Protein AF-A0A817M598-F1 (afdb_monomer)

pLDDT: mean 76.03, std 16.3, range [20.64, 96.5]

Nearest PDB structures (foldseek):
  8fmv-assembly1_C  TM=2.449E-01  e=3.918E+00  Bacillus subtilis subsp. subtilis str. 168

Solvent-accessible surface area (backbone atoms only — not comparable to full-atom values): 42216 Å² total; per-residue (Å²): 139,84,90,80,91,77,93,74,85,82,72,90,75,88,68,96,77,85,76,85,82,81,88,80,90,85,90,83,92,68,70,62,65,64,56,53,40,55,45,51,51,47,41,39,39,48,44,82,56,90,60,66,45,80,70,22,48,50,39,55,51,39,79,71,92,68,78,93,47,37,73,57,53,46,51,30,60,77,71,64,42,59,48,42,34,61,53,53,50,32,54,54,63,70,78,35,62,59,52,54,66,60,34,55,61,52,24,47,55,56,52,38,67,68,41,66,82,77,52,68,70,65,47,56,56,51,54,52,44,56,75,68,62,40,75,64,54,53,51,51,48,51,49,64,40,33,31,72,69,56,30,26,44,49,32,50,51,40,51,76,66,56,31,60,42,75,34,28,44,67,41,76,34,87,83,78,81,40,80,41,79,47,76,45,66,53,50,41,42,68,77,27,50,79,32,79,37,37,28,33,37,36,42,41,40,75,80,36,56,81,33,32,72,64,72,47,47,59,43,63,26,80,75,63,56,82,84,38,46,77,78,65,80,88,47,55,79,77,34,48,48,18,32,32,38,36,75,47,38,32,78,46,78,80,55,82,84,45,93,75,53,61,68,48,45,33,40,34,41,41,43,32,51,48,83,80,48,70,70,49,48,46,47,49,53,29,43,53,62,51,25,54,33,35,39,40,33,36,35,74,86,69,56,81,67,95,82,64,61,84,80,55,66,61,72,41,67,65,48,48,62,48,51,61,46,67,30,29,88,49,89,40,35,33,37,40,34,33,45,32,92,55,56,91,39,62,70,61,44,52,52,54,52,49,54,54,51,62,69,54,51,84,71,64,71,70,60,68,43,82,51,72,40,58,52,59,24,82,71,69,54,61,91,61,51,71,67,58,52,53,50,52,51,51,51,46,33,53,52,41,48,55,50,49,47,53,50,52,54,50,41,60,78,66,65,61,80,64,37,42,42,51,65,53,34,49,67,50,29,58,60,57,77,73,50,96,76,79,64,68,71,71,47,65,73,72,84,81,74,54,67,63,58,54,52,48,43,69,68,52,62,81,62,48,54,84,43,68,37,45,59,71,66,25,37,60,32,42,43,54,20,53,50,50,53,50,51,53,54,66,69,38,91,85,61,51,72,68,59,45,53,53,50,51,53,53,47,54,54,48,52,54,54,44,61,73,57,69,61,88,48,74,55,53,53,50,50,53,42,47,62,68,72,48,53,73,67,49,51,52,50,50,53,50,48,38,49,55,58,30,60,77,49,52,60,62,49,48,54,52,45,53,50,49,49,51,53,43,52,52,50,50,52,51,45,52,56,50,52,53,47,42,72,72,73,43,92,47,74,64,61,56,50,53,52,50,53,48,50,54,50,47,53,51,44,51,52,50,48,54,51,43,52,50,28,54,56,28,45,60,63,46,72,37,57,53,48,51,25,53,37,43,46,50,51,46,58,73,75,73,52,80,96,48,86,62,57,64,60,48,51,58,53,48,55,52,40,18,46,39,51,23,53,39,44,74,60,34,43,48,36,69,59,30,40,92,53,56,77,57,83,80,36,69,54,54,53,47,16,54,50,38,43,45,70,76,73,53,98,66,86,90,83,85,87,83,91,82,76,65,83,63,67,49,60,40,52,47,44,25,43,52,45,48,34,62,49,66,71,58,93,49,86,53,78,71,65,43,68,86

Radius of gyration: 31.26 Å; Cα contacts (8 Å, |Δi|>4): 872; chains: 1; bounding box: 75×70×104 Å

Sequence (740 aa):
LHETSGCLNITRCISPENSVILYPTYHITWNNNELELIWSWFHLLQGYCQQPSERSDFSFNTLVEEPLSATKLITMVNNREQLTPYVIDSLKRYNSINDIHEILPQCTYEMTKSIMKNNSELCDSFMNMIEYITTRVLLVTTIESMSYDSQRHLSNFIKRNDLSIPFSYYVPDNITNKVVYKINFNCIYEPLCLTTNHLYIQMGSDSTLMMGKTSLLPYIFTDKRKQSLSTNVSDVIYRNSCIDVLFSKVRSASLKQQTPAPTVSYAIFDVHGQVTKETNLLLIISTQLYASVQLLYITQDDFPASSSNENNDKDDFLSRTMNYSSASSSIISTVVVIFDKNYDNEMKTEQLINLFKEHYAKYKWPNIYWTTAPPLNSGSLQGVSEFKRKCRARRLLQQFSNIFDAIHSKAQEQQQIPFRSCFSIQLMFFPLTGDQHIDYQRLKKNHIKFETENQLHELFGKLSDHTDNLKIVTPISYYQSELNHIKKKLNDMSTTSEVRDQLTKSLLKLRDEKRKNSELNVYHQFMISLINNCTYMDLLITEVYLEIWRTKYVPNLKDERERAKEEKNEHLKMLHKQQDLVLHNGNNHEDVNELKLLNEKIDKIKKQLIEIDNKLANVDLTIGLMCDELFALYEYYSSDAPPSSKILDFRLVFDTLAKNIANLVYKGFAIHVLRHRPLIFHSCLMELTIKQLHKAHSDGPLVVLTVVGEQSSAKSSLLNATFGSNFRVSSGRCTIGIYL

Structure (mmCIF, N/CA/C/O backbone):
data_AF-A0A817M598-F1
#
_entry.id   AF-A0A817M598-F1
#
loop_
_atom_site.group_PDB
_atom_site.id
_atom_site.type_symbol
_atom_site.label_atom_id
_atom_site.label_alt_id
_atom_site.label_comp_id
_atom_site.label_asym_id
_atom_site.label_entity_id
_atom_site.label_seq_id
_atom_site.pdbx_PDB_ins_code
_atom_site.Cartn_x
_atom_site.Cartn_y
_atom_site.Cartn_z
_atom_site.occupancy
_atom_site.B_iso_or_equiv
_atom_site.auth_seq_id
_atom_site.auth_comp_id
_atom_site.auth_asym_id
_atom_site.auth_atom_id
_atom_site.pdbx_PDB_model_num
ATOM 1 N N . LEU A 1 1 ? -5.498 27.847 -49.148 1.00 30.59 1 LEU A N 1
ATOM 2 C CA . LEU A 1 1 ? -5.386 29.267 -49.547 1.00 30.59 1 LEU A CA 1
ATOM 3 C C . LEU A 1 1 ? -6.409 30.052 -48.742 1.00 30.59 1 LEU A C 1
ATOM 5 O O . LEU A 1 1 ? -7.575 29.687 -48.780 1.00 30.59 1 LEU A O 1
ATOM 9 N N . HIS A 1 2 ? -5.913 31.063 -48.029 1.00 23.39 2 HIS A N 1
ATOM 10 C CA . HIS A 1 2 ? -6.564 31.982 -47.084 1.00 23.39 2 HIS A CA 1
ATOM 11 C C . HIS A 1 2 ? -6.784 31.532 -45.631 1.00 23.39 2 HIS A C 1
ATOM 13 O O . HIS A 1 2 ? -7.770 30.900 -45.268 1.00 23.39 2 HIS A O 1
ATOM 19 N N . GLU A 1 3 ? -5.815 31.959 -44.814 1.00 25.50 3 GLU A N 1
ATOM 20 C CA . GLU A 1 3 ? -5.947 32.361 -43.416 1.00 25.50 3 GLU A CA 1
ATOM 21 C C . GLU A 1 3 ? -7.003 33.465 -43.248 1.00 25.50 3 GLU A C 1
ATOM 23 O O . GLU A 1 3 ? -7.029 34.402 -44.044 1.00 25.50 3 GLU A O 1
ATOM 28 N N . THR A 1 4 ? -7.752 33.419 -42.143 1.00 27.62 4 THR A N 1
ATOM 29 C CA . THR A 1 4 ? -7.981 34.599 -41.294 1.00 27.62 4 THR A CA 1
ATOM 30 C C . THR A 1 4 ? -8.185 34.169 -39.843 1.00 27.62 4 THR A C 1
ATOM 32 O O . THR A 1 4 ? -9.028 33.337 -39.520 1.00 27.62 4 THR A O 1
ATOM 35 N N . SER A 1 5 ? -7.373 34.791 -38.999 1.00 27.08 5 SER A N 1
ATOM 36 C CA . SER A 1 5 ? -7.355 34.861 -37.542 1.00 27.08 5 SER A CA 1
ATOM 37 C C . SER A 1 5 ? -8.700 35.172 -36.872 1.00 27.08 5 SER A C 1
ATOM 39 O O . SER A 1 5 ? -9.399 36.096 -37.283 1.00 27.08 5 SER A O 1
ATOM 41 N N . GLY A 1 6 ? -8.965 34.511 -35.742 1.00 22.77 6 GLY A N 1
ATOM 42 C CA . GLY A 1 6 ? -9.978 34.910 -34.765 1.00 22.77 6 GLY A CA 1
ATOM 43 C C . GLY A 1 6 ? -9.672 34.314 -33.392 1.00 22.77 6 GLY A C 1
ATOM 44 O O . GLY A 1 6 ? -9.774 33.106 -33.205 1.00 22.77 6 GLY A O 1
ATOM 45 N N . CYS A 1 7 ? -9.258 35.162 -32.447 1.00 25.22 7 CYS A N 1
ATOM 46 C CA . CYS A 1 7 ? -9.038 34.820 -31.043 1.00 25.22 7 CYS A CA 1
ATOM 47 C C . CYS A 1 7 ? -10.262 34.131 -30.424 1.00 25.22 7 CYS A C 1
ATOM 49 O O . CYS A 1 7 ? -11.360 34.687 -30.446 1.00 25.22 7 CYS A O 1
ATOM 51 N N . LEU A 1 8 ? -10.044 32.995 -29.761 1.00 20.91 8 LEU A N 1
ATOM 52 C CA . LEU A 1 8 ? -10.982 32.432 -28.795 1.00 20.91 8 LEU A CA 1
ATOM 53 C C . LEU A 1 8 ? -10.234 32.188 -27.484 1.00 20.91 8 LEU A C 1
ATOM 55 O O . LEU A 1 8 ? -9.358 31.333 -27.384 1.00 20.91 8 LEU A O 1
ATOM 59 N N . ASN A 1 9 ? -10.568 33.026 -26.501 1.00 23.39 9 ASN A N 1
ATOM 60 C CA . ASN A 1 9 ? -10.153 32.922 -25.109 1.00 23.39 9 ASN A CA 1
ATOM 61 C C . ASN A 1 9 ? -10.446 31.514 -24.578 1.00 23.39 9 ASN A C 1
ATOM 63 O O . ASN A 1 9 ? -11.612 31.146 -24.437 1.00 23.39 9 ASN A O 1
ATOM 67 N N . ILE A 1 10 ? -9.406 30.761 -24.217 1.00 20.91 10 ILE A N 1
ATOM 68 C CA . ILE A 1 10 ? -9.580 29.550 -23.415 1.00 20.91 10 ILE A CA 1
ATOM 69 C C . ILE A 1 10 ? -9.786 29.997 -21.972 1.00 20.91 10 ILE A C 1
ATOM 71 O O . ILE A 1 10 ? -8.874 30.433 -21.269 1.00 20.91 10 ILE A O 1
ATOM 75 N N . THR A 1 11 ? -11.043 29.925 -21.558 1.00 20.88 11 THR A N 1
ATOM 76 C CA . THR A 1 11 ? -11.481 30.043 -20.178 1.00 20.88 11 THR A CA 1
ATOM 77 C C . THR A 1 11 ? -10.828 28.922 -19.370 1.00 20.88 11 THR A C 1
ATOM 79 O O . THR A 1 11 ? -10.889 27.753 -19.744 1.00 20.88 11 THR A O 1
ATOM 82 N N . ARG A 1 12 ? -10.194 29.281 -18.248 1.00 26.17 12 ARG A N 1
ATOM 83 C CA . ARG A 1 12 ? -9.816 28.344 -17.184 1.00 26.17 12 ARG A CA 1
ATOM 84 C C . ARG A 1 12 ? -11.070 27.581 -16.742 1.00 26.17 12 ARG A C 1
ATOM 86 O O . ARG A 1 12 ? -11.883 28.126 -16.003 1.00 26.17 12 ARG A O 1
ATOM 93 N N . CYS A 1 13 ? -11.189 26.324 -17.146 1.00 20.64 13 CYS A N 1
ATOM 94 C CA . CYS A 1 13 ? -12.026 25.344 -16.467 1.00 20.64 13 CYS A CA 1
ATOM 95 C C . CYS A 1 13 ? -11.094 24.413 -15.697 1.00 20.64 13 CYS A C 1
ATOM 97 O O . CYS A 1 13 ? -10.474 23.517 -16.258 1.00 20.64 13 CYS A O 1
ATOM 99 N N . ILE A 1 14 ? -10.960 24.686 -14.401 1.00 26.30 14 ILE A N 1
ATOM 100 C CA . ILE A 1 14 ? -10.398 23.748 -13.434 1.00 26.30 14 ILE A CA 1
ATOM 101 C C . ILE A 1 14 ? -11.498 22.708 -13.192 1.00 26.30 14 ILE A C 1
ATOM 103 O O . ILE A 1 14 ? -12.492 23.020 -12.538 1.00 26.30 14 ILE A O 1
ATOM 107 N N . SER A 1 15 ? -11.352 21.510 -13.760 1.00 24.25 15 SER A N 1
ATOM 108 C CA . SER A 1 15 ? -12.073 20.312 -13.313 1.00 24.25 15 SER A CA 1
ATOM 109 C C . SER A 1 15 ? -11.134 19.448 -12.448 1.00 24.25 15 SER A C 1
ATOM 111 O O . SER A 1 15 ? -9.913 19.603 -12.541 1.00 24.25 15 SER A O 1
ATOM 113 N N . PRO A 1 16 ? -11.648 18.546 -11.591 1.00 26.33 16 PRO A N 1
ATOM 114 C CA . PRO A 1 16 ? -10.826 17.743 -10.678 1.00 26.33 16 PRO A CA 1
ATOM 115 C C . PRO A 1 16 ? -10.127 16.532 -11.330 1.00 26.33 16 PRO A C 1
ATOM 117 O O . PRO A 1 16 ? -9.587 15.688 -10.620 1.00 26.33 16 PRO A O 1
ATOM 120 N N . GLU A 1 17 ? -10.119 16.418 -12.658 1.00 27.52 17 GLU A N 1
ATOM 121 C CA . GLU A 1 17 ? -9.638 15.237 -13.386 1.00 27.52 17 GLU A CA 1
ATOM 122 C C . GLU A 1 17 ? -8.308 15.523 -14.098 1.00 27.52 17 GLU A C 1
ATOM 124 O O . GLU A 1 17 ? -8.254 15.739 -15.304 1.00 27.52 17 GLU A O 1
ATOM 129 N N . ASN A 1 18 ? -7.196 15.529 -13.357 1.00 29.62 18 ASN A N 1
ATOM 130 C CA . ASN A 1 18 ? -5.862 15.655 -13.954 1.00 29.62 18 ASN A CA 1
ATOM 131 C C . ASN A 1 18 ? -5.208 14.282 -14.173 1.00 29.62 18 ASN A C 1
ATOM 133 O O . ASN A 1 18 ? -4.293 13.886 -13.452 1.00 29.62 18 ASN A O 1
ATOM 137 N N . SER A 1 19 ? -5.628 13.590 -15.233 1.00 30.41 19 SER A N 1
ATOM 138 C CA . SER A 1 19 ? -4.746 12.714 -16.013 1.00 30.41 19 SER A CA 1
ATOM 139 C C . SER A 1 19 ? -4.311 13.481 -17.261 1.00 30.41 19 SER A C 1
ATOM 141 O O . SER A 1 19 ? -4.984 13.456 -18.290 1.00 30.41 19 SER A O 1
ATOM 143 N N . VAL A 1 20 ? -3.204 14.216 -17.166 1.00 25.86 20 VAL A N 1
ATOM 144 C CA . VAL A 1 20 ? -2.635 14.917 -18.323 1.00 25.86 20 VAL A CA 1
ATOM 145 C C . VAL A 1 20 ? -2.036 13.867 -19.266 1.00 25.86 20 VAL A C 1
ATOM 147 O O . VAL A 1 20 ? -0.982 13.298 -18.985 1.00 25.86 20 VAL A O 1
ATOM 150 N N . ILE A 1 21 ? -2.729 13.582 -20.371 1.00 30.03 21 ILE A N 1
ATOM 151 C CA . ILE A 1 21 ? -2.210 12.786 -21.490 1.00 30.03 21 ILE A CA 1
ATOM 152 C C . ILE A 1 21 ? -1.439 13.747 -22.400 1.00 30.03 21 ILE A C 1
ATOM 154 O O . ILE A 1 21 ? -2.040 14.589 -23.063 1.00 30.03 21 ILE A O 1
ATOM 158 N N . LEU A 1 22 ? -0.110 13.639 -22.423 1.00 25.09 22 LEU A N 1
ATOM 159 C CA . LEU A 1 22 ? 0.735 14.357 -23.380 1.00 25.09 22 LEU A CA 1
ATOM 160 C C . LEU A 1 22 ? 1.091 13.424 -24.538 1.00 25.09 22 LEU A C 1
ATOM 162 O O . LEU A 1 22 ? 1.672 12.360 -24.329 1.00 25.09 22 LEU A O 1
ATOM 166 N N . TYR A 1 23 ? 0.746 13.834 -25.758 1.00 25.28 23 TYR A N 1
ATOM 167 C CA . TYR A 1 23 ? 1.122 13.146 -26.991 1.00 25.28 23 TYR A CA 1
ATOM 168 C C . TYR A 1 23 ? 2.423 13.721 -27.559 1.00 25.28 23 TYR A C 1
ATOM 170 O O . TYR A 1 23 ? 2.492 14.921 -27.826 1.00 25.28 23 TYR A O 1
ATOM 178 N N . PRO A 1 24 ? 3.391 12.853 -27.887 1.00 24.34 24 PRO A N 1
ATOM 179 C CA . PRO A 1 24 ? 4.227 13.053 -29.062 1.00 24.34 24 PRO A CA 1
ATOM 180 C C . PRO A 1 24 ? 4.059 11.895 -30.067 1.00 24.34 24 PRO A C 1
ATOM 182 O O . PRO A 1 24 ? 4.210 10.718 -29.736 1.00 24.34 24 PRO A O 1
ATOM 185 N N . THR A 1 25 ? 3.759 12.243 -31.320 1.00 28.05 25 THR A N 1
ATOM 186 C CA . THR A 1 25 ? 3.874 11.405 -32.537 1.00 28.05 25 THR A CA 1
ATOM 187 C C . THR A 1 25 ? 5.361 11.185 -32.881 1.00 28.05 25 THR A C 1
ATOM 189 O O . THR A 1 25 ? 6.144 12.106 -32.693 1.00 28.05 25 THR A O 1
ATOM 192 N N . TYR A 1 26 ? 5.854 10.008 -33.304 1.00 24.17 26 TYR A N 1
ATOM 193 C CA . TYR A 1 26 ? 5.758 9.449 -34.667 1.00 24.17 26 TYR A CA 1
ATOM 194 C C . TYR A 1 26 ? 6.207 7.965 -34.785 1.00 24.17 26 TYR A C 1
ATOM 196 O O . TYR A 1 26 ? 6.961 7.451 -33.966 1.00 24.17 26 TYR A O 1
ATOM 204 N N . HIS A 1 27 ? 5.708 7.352 -35.870 1.00 28.30 27 HIS A N 1
ATOM 205 C CA . HIS A 1 27 ? 6.012 6.117 -36.623 1.00 28.30 27 HIS A CA 1
ATOM 206 C C . HIS A 1 27 ? 6.810 4.950 -36.021 1.00 28.30 27 HIS A C 1
ATOM 208 O O . HIS A 1 27 ? 8.035 4.943 -35.978 1.00 28.30 27 HIS A O 1
ATOM 214 N N . ILE A 1 28 ? 6.072 3.863 -35.788 1.00 29.03 28 ILE A N 1
ATOM 215 C CA . ILE A 1 28 ? 6.545 2.488 -35.621 1.00 29.03 28 ILE A CA 1
ATOM 216 C C . ILE A 1 28 ? 5.588 1.645 -36.488 1.00 29.03 28 ILE A C 1
ATOM 218 O O . ILE A 1 28 ? 4.453 1.393 -36.102 1.00 29.03 28 ILE A O 1
ATOM 222 N N . THR A 1 29 ? 5.999 1.298 -37.714 1.00 28.84 29 THR A N 1
ATOM 223 C CA . THR A 1 29 ? 5.306 0.324 -38.584 1.00 28.84 29 THR A CA 1
ATOM 224 C C . THR A 1 29 ? 5.816 -1.072 -38.249 1.00 28.84 29 THR A C 1
ATOM 226 O O . THR A 1 29 ? 6.969 -1.369 -38.554 1.00 28.84 29 THR A O 1
ATOM 229 N N . TRP A 1 30 ? 5.003 -1.904 -37.595 1.00 43.47 30 TRP A N 1
ATOM 230 C CA . TRP A 1 30 ? 5.373 -3.273 -37.206 1.00 43.47 30 TRP A CA 1
ATOM 231 C C . TRP A 1 30 ? 4.192 -4.214 -37.413 1.00 43.47 30 TRP A C 1
ATOM 233 O O . TRP A 1 30 ? 3.053 -3.761 -37.343 1.00 43.47 30 TRP A O 1
ATOM 243 N N . ASN A 1 31 ? 4.503 -5.481 -37.725 1.00 42.81 31 ASN A N 1
ATOM 244 C CA . ASN A 1 31 ? 3.591 -6.535 -38.189 1.00 42.81 31 ASN A CA 1
ATOM 245 C C . ASN A 1 31 ? 2.165 -6.366 -37.654 1.00 42.81 31 ASN A C 1
ATOM 247 O O . ASN A 1 31 ? 1.907 -6.662 -36.488 1.00 42.81 31 ASN A O 1
ATOM 251 N N . ASN A 1 32 ? 1.255 -5.920 -38.528 1.00 52.53 32 ASN A N 1
ATOM 252 C CA . ASN A 1 32 ? -0.140 -5.634 -38.183 1.00 52.53 32 ASN A CA 1
ATOM 253 C C . ASN A 1 32 ? -0.782 -6.780 -37.381 1.00 52.53 32 ASN A C 1
ATOM 255 O O . ASN A 1 32 ? -1.519 -6.518 -36.441 1.00 52.53 32 ASN A O 1
ATOM 259 N N . ASN A 1 33 ? -0.404 -8.029 -37.665 1.00 56.09 33 ASN A N 1
ATOM 260 C CA . ASN A 1 33 ? -0.999 -9.216 -37.060 1.00 56.09 33 ASN A CA 1
ATOM 261 C C . ASN A 1 33 ? -0.799 -9.325 -35.532 1.00 56.09 33 ASN A C 1
ATOM 263 O O . ASN A 1 33 ? -1.754 -9.631 -34.835 1.00 56.09 33 ASN A O 1
ATOM 267 N N . GLU A 1 34 ? 0.392 -9.083 -34.965 1.00 57.72 34 GLU A N 1
ATOM 268 C CA . GLU A 1 34 ? 0.593 -9.240 -33.502 1.00 57.72 34 GLU A CA 1
ATOM 269 C C . GLU A 1 34 ? -0.136 -8.155 -32.702 1.00 57.72 34 GLU A C 1
ATOM 271 O O . GLU A 1 34 ? -0.746 -8.413 -31.662 1.00 57.72 34 GLU A O 1
ATOM 276 N N . LEU A 1 35 ? -0.086 -6.928 -33.217 1.00 59.69 35 LEU A N 1
ATOM 277 C CA . LEU A 1 35 ? -0.752 -5.783 -32.618 1.00 59.69 35 LEU A CA 1
ATOM 278 C C . LEU A 1 35 ? -2.265 -5.916 -32.696 1.00 59.69 35 LEU A C 1
ATOM 280 O O . LEU A 1 35 ? -2.926 -5.702 -31.686 1.00 59.69 35 LEU A O 1
ATOM 284 N N . GLU A 1 36 ? -2.806 -6.326 -33.843 1.00 61.81 36 GLU A N 1
ATOM 285 C CA . GLU A 1 36 ? -4.230 -6.631 -34.005 1.00 61.81 36 GLU A CA 1
ATOM 286 C C . GLU A 1 36 ? -4.700 -7.725 -33.038 1.00 61.81 36 GLU A C 1
ATOM 288 O O . GLU A 1 36 ? -5.819 -7.654 -32.526 1.00 61.81 36 GLU A O 1
ATOM 293 N N . LEU A 1 37 ? -3.851 -8.707 -32.724 1.00 61.84 37 LEU A N 1
ATOM 294 C CA . LEU A 1 37 ? -4.165 -9.762 -31.761 1.00 61.84 37 LEU A CA 1
ATOM 295 C C . LEU A 1 37 ? -4.215 -9.234 -30.317 1.00 61.84 37 LEU A C 1
ATOM 297 O O . LEU A 1 37 ? -5.217 -9.438 -29.632 1.00 61.84 37 LEU A O 1
ATOM 301 N N . ILE A 1 38 ? -3.204 -8.487 -29.854 1.00 62.91 38 ILE A N 1
ATOM 302 C CA . ILE A 1 38 ? -3.235 -7.841 -28.523 1.00 62.91 38 ILE A CA 1
ATOM 303 C C . ILE A 1 38 ? -4.420 -6.870 -28.424 1.00 62.91 38 ILE A C 1
ATOM 305 O O . ILE A 1 38 ? -5.105 -6.815 -27.403 1.00 62.91 38 ILE A O 1
ATOM 309 N N . TRP A 1 39 ? -4.703 -6.144 -29.504 1.00 68.44 39 TRP A N 1
ATOM 310 C CA . TRP A 1 39 ? -5.841 -5.239 -29.622 1.00 68.44 39 TRP A CA 1
ATOM 311 C C . TRP A 1 39 ? -7.177 -5.965 -29.475 1.00 68.44 39 TRP A C 1
ATOM 313 O O . TRP A 1 39 ? -8.061 -5.526 -28.738 1.00 68.44 39 TRP A O 1
ATOM 323 N N . SER A 1 40 ? -7.318 -7.106 -30.146 1.00 66.56 40 SER A N 1
ATOM 324 C CA . SER A 1 40 ? -8.513 -7.945 -30.072 1.00 66.56 40 SER A CA 1
ATOM 325 C C . SER A 1 40 ? -8.734 -8.464 -28.653 1.00 66.56 40 SER A C 1
ATOM 327 O O . SER A 1 40 ? -9.862 -8.440 -28.160 1.00 66.56 40 SER A O 1
ATOM 329 N N . TRP A 1 41 ? -7.661 -8.850 -27.954 1.00 69.75 41 TRP A N 1
ATOM 330 C CA . TRP A 1 41 ? -7.727 -9.232 -26.542 1.00 69.75 41 TRP A CA 1
ATOM 331 C C . TRP A 1 41 ? -8.140 -8.064 -25.642 1.00 69.75 41 TRP A C 1
ATOM 333 O O . TRP A 1 41 ? -8.995 -8.208 -24.768 1.00 69.75 41 TRP A O 1
ATOM 343 N N . PHE A 1 42 ? -7.558 -6.889 -25.878 1.00 69.75 42 PHE A N 1
ATOM 344 C CA . PHE A 1 42 ? -7.854 -5.673 -25.131 1.00 69.75 42 PHE A CA 1
ATOM 345 C C . PHE A 1 42 ? -9.330 -5.278 -25.263 1.00 69.75 42 PHE A C 1
ATOM 347 O O . PHE A 1 42 ? -9.998 -5.032 -24.258 1.00 69.75 42 PHE A O 1
ATOM 354 N N . HIS A 1 43 ? -9.880 -5.313 -26.480 1.00 69.25 43 HIS A N 1
ATOM 355 C CA . HIS A 1 43 ? -11.305 -5.082 -26.719 1.00 69.25 43 HIS A CA 1
ATOM 356 C C . HIS A 1 43 ? -12.206 -6.158 -26.118 1.00 69.25 43 HIS A C 1
ATOM 358 O O . HIS A 1 43 ? -13.289 -5.822 -25.639 1.00 69.25 43 HIS A O 1
ATOM 364 N N . LEU A 1 44 ? -11.781 -7.422 -26.112 1.00 67.38 44 LEU A N 1
ATOM 365 C CA . LEU A 1 44 ? -12.526 -8.514 -25.485 1.00 67.38 44 LEU A CA 1
ATOM 366 C C . LEU A 1 44 ? -12.618 -8.335 -23.961 1.00 67.38 44 LEU A C 1
ATOM 368 O O . LEU A 1 44 ? -13.672 -8.565 -23.368 1.00 67.38 44 LEU A O 1
ATOM 372 N N . LEU A 1 45 ? -11.540 -7.874 -23.321 1.00 68.31 45 LEU A N 1
ATOM 373 C CA . LEU A 1 45 ? -11.566 -7.536 -21.900 1.00 68.31 45 LEU A CA 1
ATOM 374 C C . LEU A 1 45 ? -12.420 -6.287 -21.647 1.00 68.31 45 LEU A C 1
ATOM 376 O O . LEU A 1 45 ? -13.334 -6.334 -20.824 1.00 68.31 45 LEU A O 1
ATOM 380 N N . GLN A 1 46 ? -12.210 -5.198 -22.387 1.00 63.53 46 GLN A N 1
ATOM 381 C CA . GLN A 1 46 ? -12.968 -3.956 -22.183 1.00 63.53 46 GLN A CA 1
ATOM 382 C C . GLN A 1 46 ? -14.442 -4.028 -22.625 1.00 63.53 46 GLN A C 1
ATOM 384 O O . GLN A 1 46 ? -15.246 -3.202 -22.196 1.00 63.53 46 GLN A O 1
ATOM 389 N N . GLY A 1 47 ? -14.823 -4.987 -23.473 1.00 57.03 47 GLY A N 1
ATOM 390 C CA . GLY A 1 47 ? -16.166 -5.120 -24.044 1.00 57.03 47 GLY A CA 1
ATOM 391 C C . GLY A 1 47 ? -16.664 -3.840 -24.700 1.00 57.03 47 GLY A C 1
ATOM 392 O O . GLY A 1 47 ? -17.615 -3.234 -24.216 1.00 57.03 47 GLY A O 1
ATOM 393 N N . TYR A 1 48 ? -16.008 -3.433 -25.790 1.00 52.88 48 TYR A N 1
ATOM 394 C CA . TYR A 1 48 ? -16.461 -2.386 -26.724 1.00 52.88 48 TYR A CA 1
ATOM 395 C C . TYR A 1 48 ? -16.785 -0.997 -26.133 1.00 52.88 48 TYR A C 1
ATOM 397 O O . TYR A 1 48 ? -17.445 -0.190 -26.788 1.00 52.88 48 TYR A O 1
ATOM 405 N N . CYS A 1 49 ? -16.307 -0.662 -24.935 1.00 46.34 49 CYS A N 1
ATOM 406 C CA . CYS A 1 49 ? -16.412 0.699 -24.409 1.00 46.34 49 CYS A CA 1
ATOM 407 C C . CYS A 1 49 ? -15.243 1.565 -24.901 1.00 46.34 49 CYS A C 1
ATOM 409 O O . CYS A 1 49 ? -14.083 1.194 -24.751 1.00 46.34 49 CYS A O 1
ATOM 411 N N . GLN A 1 50 ? -15.543 2.746 -25.457 1.00 47.47 50 GLN A N 1
ATOM 412 C CA . GLN A 1 50 ? -14.521 3.684 -25.946 1.00 47.47 50 GLN A CA 1
ATOM 413 C C . GLN A 1 50 ? -13.703 4.333 -24.812 1.00 47.47 50 GLN A C 1
ATOM 415 O O . GLN A 1 50 ? -12.589 4.785 -25.075 1.00 47.47 50 GLN A O 1
ATOM 420 N N . GLN A 1 51 ? -14.205 4.334 -23.567 1.00 50.31 51 GLN A N 1
ATOM 421 C CA . GLN A 1 51 ? -13.501 4.798 -22.362 1.00 50.31 51 GLN A CA 1
ATOM 422 C C . GLN A 1 51 ? -13.958 4.035 -21.098 1.00 50.31 51 GLN A C 1
ATOM 424 O O . GLN A 1 51 ? -15.107 3.573 -21.062 1.00 50.31 51 GLN A O 1
ATOM 429 N N . PRO A 1 52 ? -13.106 3.910 -20.057 1.00 51.03 52 PRO A N 1
ATOM 430 C CA . PRO A 1 52 ? -13.527 3.431 -18.740 1.00 51.03 52 PRO A CA 1
ATOM 431 C C . PRO A 1 52 ? -14.620 4.364 -18.190 1.00 51.03 52 PRO A C 1
ATOM 433 O O . PRO A 1 52 ? -14.358 5.506 -17.832 1.00 51.03 52 PRO A O 1
ATOM 436 N N . SER A 1 53 ? -15.866 3.892 -18.191 1.00 50.12 53 SER A N 1
ATOM 437 C CA . SER A 1 53 ? -17.037 4.589 -17.632 1.00 50.12 53 SER A CA 1
ATOM 438 C C . SER A 1 53 ? -17.339 4.070 -16.226 1.00 50.12 53 SER A C 1
ATOM 440 O O . SER A 1 53 ? -16.761 3.064 -15.824 1.00 50.12 53 SER A O 1
ATOM 442 N N . GLU A 1 54 ? -18.287 4.659 -15.494 1.00 50.94 54 GLU A N 1
ATOM 443 C CA . GLU A 1 54 ? -18.770 4.131 -14.197 1.00 50.94 54 GLU A CA 1
ATOM 444 C C . GLU A 1 54 ? -19.161 2.630 -14.249 1.00 50.94 54 GLU A C 1
ATOM 446 O O . GLU A 1 54 ? -19.056 1.912 -13.257 1.00 50.94 54 GLU A O 1
ATOM 451 N N . ARG A 1 55 ? -19.503 2.085 -15.433 1.00 52.28 55 ARG A N 1
ATOM 452 C CA . ARG A 1 55 ? -19.721 0.635 -15.644 1.00 52.28 55 ARG A CA 1
ATOM 453 C C . ARG A 1 55 ? -18.471 -0.234 -15.410 1.00 52.28 55 ARG A C 1
ATOM 455 O O . ARG A 1 55 ? -18.597 -1.432 -15.164 1.00 52.28 55 ARG A O 1
ATOM 462 N N . SER A 1 56 ? -17.271 0.337 -15.486 1.00 56.44 56 SER A N 1
ATOM 463 C CA . SER A 1 56 ? -16.011 -0.355 -15.174 1.00 56.44 56 SER A CA 1
ATOM 464 C C . SER A 1 56 ? -15.857 -0.650 -13.680 1.00 56.44 56 SER A C 1
ATOM 466 O O . SER A 1 56 ? -15.386 -1.729 -13.316 1.00 56.44 56 SER A O 1
ATOM 468 N N . ASP A 1 57 ? -16.342 0.241 -12.810 1.00 59.16 57 ASP A N 1
ATOM 469 C CA . ASP A 1 57 ? -16.363 0.008 -11.362 1.00 59.16 57 ASP A CA 1
ATOM 470 C C . ASP A 1 57 ? -17.338 -1.104 -10.987 1.00 59.16 57 ASP A C 1
ATOM 472 O O . ASP A 1 57 ? -17.058 -1.904 -10.095 1.00 59.16 57 ASP A O 1
ATOM 476 N N . PHE A 1 58 ? -18.443 -1.237 -11.726 1.00 61.22 58 PHE A N 1
ATOM 477 C CA . PHE A 1 58 ? -19.339 -2.382 -11.576 1.00 61.22 58 PHE A CA 1
ATOM 478 C C . PHE A 1 58 ? -18.612 -3.710 -11.832 1.00 61.22 58 PHE A C 1
ATOM 480 O O . PHE A 1 58 ? -18.779 -4.656 -11.067 1.00 61.22 58 PHE A O 1
ATOM 487 N N . SER A 1 59 ? -17.750 -3.779 -12.853 1.00 62.75 59 SER A N 1
ATOM 488 C CA . SER A 1 59 ? -16.982 -4.996 -13.168 1.00 62.75 59 SER A CA 1
ATOM 489 C C . SER A 1 59 ? -15.975 -5.340 -12.074 1.00 62.75 59 SER A C 1
ATOM 491 O O . SER A 1 59 ? -15.825 -6.508 -11.714 1.00 62.75 59 SER A O 1
ATOM 493 N N . PHE A 1 60 ? -15.324 -4.329 -11.491 1.00 65.62 60 PHE A N 1
ATOM 494 C CA . PHE A 1 60 ? -14.474 -4.538 -10.324 1.00 65.62 60 PHE A CA 1
ATOM 495 C C . PHE A 1 60 ? -15.276 -4.969 -9.093 1.00 65.62 60 PHE A C 1
ATOM 497 O O . PHE A 1 60 ? -14.767 -5.737 -8.292 1.00 65.62 60 PHE A O 1
ATOM 504 N N . ASN A 1 61 ? -16.534 -4.563 -8.957 1.00 62.69 61 ASN A N 1
ATOM 505 C CA . ASN A 1 61 ? -17.405 -4.977 -7.857 1.00 62.69 61 ASN A CA 1
ATOM 506 C C . ASN A 1 61 ? -18.255 -6.224 -8.162 1.00 62.69 61 ASN A C 1
ATOM 508 O O . ASN A 1 61 ? -19.116 -6.587 -7.366 1.00 62.69 61 ASN A O 1
ATOM 512 N N . THR A 1 62 ? -18.040 -6.900 -9.292 1.00 67.50 62 THR A N 1
ATOM 513 C CA . THR A 1 62 ? -18.795 -8.107 -9.652 1.00 67.50 62 THR A CA 1
ATOM 514 C C . THR A 1 62 ? -18.129 -9.342 -9.050 1.00 67.50 62 THR A C 1
ATOM 516 O O . THR A 1 62 ? -16.964 -9.621 -9.335 1.00 67.50 62 THR A O 1
ATOM 519 N N . LEU A 1 63 ? -18.872 -10.103 -8.241 1.00 64.25 63 LEU A N 1
ATOM 520 C CA . LEU A 1 63 ? -18.431 -11.408 -7.753 1.00 64.25 63 LEU A CA 1
ATOM 521 C C . LEU A 1 63 ? -18.801 -12.487 -8.774 1.00 64.25 63 LEU A C 1
ATOM 523 O O . LEU A 1 63 ? -19.947 -12.586 -9.211 1.00 64.25 63 LEU A O 1
ATOM 527 N N . VAL A 1 64 ? -17.816 -13.301 -9.144 1.00 70.38 64 VAL A N 1
ATOM 528 C CA . VAL A 1 64 ? -17.994 -14.421 -10.064 1.00 70.38 64 VAL A CA 1
ATOM 529 C C . VAL A 1 64 ? -17.960 -15.716 -9.250 1.00 70.38 64 VAL A C 1
ATOM 531 O O . VAL A 1 64 ? -16.896 -16.174 -8.845 1.00 70.38 64 VAL A O 1
ATOM 534 N N . GLU A 1 65 ? -19.132 -16.298 -8.979 1.00 62.25 65 GLU A N 1
ATOM 535 C CA . GLU A 1 65 ? -19.257 -17.502 -8.133 1.00 62.25 65 GLU A CA 1
ATOM 536 C C . GLU A 1 65 ? -18.685 -18.769 -8.785 1.00 62.25 65 GLU A C 1
ATOM 538 O O . GLU A 1 65 ? -18.287 -19.709 -8.096 1.00 62.25 65 GLU A O 1
ATOM 543 N N . GLU A 1 66 ? -18.615 -18.801 -10.114 1.00 68.56 66 GLU A N 1
ATOM 544 C CA . GLU A 1 66 ? -18.142 -19.966 -10.855 1.00 68.56 66 GLU A CA 1
ATOM 545 C C . GLU A 1 66 ? -16.630 -19.886 -11.131 1.00 68.56 66 GLU A C 1
ATOM 547 O O . GLU A 1 66 ? -16.129 -18.835 -11.546 1.00 68.56 66 GLU A O 1
ATOM 552 N N . PRO A 1 67 ? -15.872 -20.984 -10.942 1.00 66.62 67 PRO A N 1
ATOM 553 C CA . PRO A 1 67 ? -14.468 -21.021 -11.322 1.00 66.62 67 PRO A CA 1
ATOM 554 C C . PRO A 1 67 ? -14.313 -20.811 -12.831 1.00 66.62 67 PRO A C 1
ATOM 556 O O . PRO A 1 67 ? -15.200 -21.132 -13.628 1.00 66.62 67 PRO A O 1
ATOM 559 N N . LEU A 1 68 ? -13.152 -20.284 -13.219 1.00 70.06 68 LEU A N 1
ATOM 560 C CA . LEU A 1 68 ? -12.780 -20.177 -14.622 1.00 70.06 68 LEU A CA 1
ATOM 561 C C . LEU A 1 68 ? -12.863 -21.580 -15.257 1.00 70.06 68 LEU A C 1
ATOM 563 O O . LEU A 1 68 ? -12.321 -22.538 -14.708 1.00 70.06 68 LEU A O 1
ATOM 567 N N . SER A 1 69 ? -13.552 -21.719 -16.389 1.00 75.56 69 SER A N 1
ATOM 568 C CA . SER A 1 69 ? -13.620 -22.982 -17.132 1.00 75.56 69 SER A CA 1
ATOM 569 C C . SER A 1 69 ? -13.457 -22.736 -18.621 1.00 75.56 69 SER A C 1
ATOM 571 O O . SER A 1 69 ? -13.854 -21.683 -19.135 1.00 75.56 69 SER A O 1
ATOM 573 N N . ALA A 1 70 ? -12.890 -23.726 -19.312 1.00 70.56 70 ALA A N 1
ATOM 574 C CA . ALA A 1 70 ? -12.626 -23.611 -20.736 1.00 70.56 70 ALA A CA 1
ATOM 575 C C . ALA A 1 70 ? -13.919 -23.375 -21.531 1.00 70.56 70 ALA A C 1
ATOM 577 O O . ALA A 1 70 ? -14.031 -22.403 -22.275 1.00 70.56 70 ALA A O 1
ATOM 578 N N . THR A 1 71 ? -14.952 -24.180 -21.272 1.00 73.50 71 THR A N 1
ATOM 579 C CA . THR A 1 71 ? -16.265 -24.077 -21.925 1.00 73.50 71 THR A CA 1
ATOM 580 C C . THR A 1 71 ? -16.886 -22.685 -21.788 1.00 73.50 71 THR A C 1
ATOM 582 O O . THR A 1 71 ? -17.448 -22.151 -22.749 1.00 73.50 71 THR A O 1
ATOM 585 N N . LYS A 1 72 ? -16.770 -22.065 -20.607 1.00 76.81 72 LYS A N 1
ATOM 586 C CA . LYS A 1 72 ? -17.348 -20.744 -20.348 1.00 76.81 72 LYS A CA 1
ATOM 587 C C . LYS A 1 72 ? -16.591 -19.645 -21.078 1.00 76.81 72 LYS A C 1
ATOM 589 O O . LYS A 1 72 ? -17.224 -18.840 -21.749 1.00 76.81 72 LYS A O 1
ATOM 594 N N . LEU A 1 73 ? -15.259 -19.658 -21.025 1.00 72.19 73 LEU A N 1
ATOM 595 C CA . LEU A 1 73 ? -14.428 -18.714 -21.775 1.00 72.19 73 LEU A CA 1
ATOM 596 C C . LEU A 1 73 ? -14.708 -18.779 -23.279 1.00 72.19 73 LEU A C 1
ATOM 598 O O . LEU A 1 73 ? -14.888 -17.738 -23.900 1.00 72.19 73 LEU A O 1
ATOM 602 N N . ILE A 1 74 ? -14.815 -19.982 -23.849 1.00 69.44 74 ILE A N 1
ATOM 603 C CA . ILE A 1 74 ? -15.174 -20.175 -25.263 1.00 69.44 74 ILE A CA 1
ATOM 604 C C . ILE A 1 74 ? -16.537 -19.557 -25.571 1.00 69.44 74 ILE A C 1
ATOM 606 O O . ILE A 1 74 ? -16.688 -18.839 -26.557 1.00 69.44 74 ILE A O 1
ATOM 610 N N . THR A 1 75 ? -17.533 -19.832 -24.726 1.00 73.62 75 THR A N 1
ATOM 611 C CA . THR A 1 75 ? -18.892 -19.304 -24.896 1.00 73.62 75 THR A CA 1
ATOM 612 C C . THR A 1 75 ? -18.885 -17.778 -24.854 1.00 73.62 75 THR A C 1
ATOM 614 O O . THR A 1 75 ? -19.434 -17.142 -25.748 1.00 73.62 75 THR A O 1
ATOM 617 N N . MET A 1 76 ? -18.182 -17.192 -23.884 1.00 73.94 76 MET A N 1
ATOM 618 C CA . MET A 1 76 ? -18.044 -15.745 -23.740 1.00 73.94 76 MET A CA 1
ATOM 619 C C . MET A 1 76 ? -17.331 -15.113 -24.937 1.00 73.94 76 MET A C 1
ATOM 621 O O . MET A 1 76 ? -17.814 -14.124 -25.474 1.00 73.94 76 MET A O 1
ATOM 625 N N . VAL A 1 77 ? -16.222 -15.695 -25.405 1.00 68.25 77 VAL A N 1
ATOM 626 C CA . VAL A 1 77 ? -15.493 -15.198 -26.585 1.00 68.25 77 VAL A CA 1
ATOM 627 C C . VAL A 1 77 ? -16.379 -15.252 -27.832 1.00 68.25 77 VAL A C 1
ATOM 629 O O . VAL A 1 77 ? -16.477 -14.261 -28.556 1.00 68.25 77 VAL A O 1
ATOM 632 N N . ASN A 1 78 ? -17.080 -16.367 -28.059 1.00 66.06 78 ASN A N 1
ATOM 633 C CA . ASN A 1 78 ? -17.990 -16.532 -29.197 1.00 66.06 78 ASN A CA 1
ATOM 634 C C . ASN A 1 78 ? -19.166 -15.547 -29.153 1.00 66.06 78 ASN A C 1
ATOM 636 O O . ASN A 1 78 ? -19.543 -14.985 -30.181 1.00 66.06 78 ASN A O 1
ATOM 640 N N . ASN A 1 79 ? -19.709 -15.305 -27.960 1.00 69.69 79 ASN A N 1
ATOM 641 C CA . ASN A 1 79 ? -20.798 -14.359 -27.730 1.00 69.69 79 ASN A CA 1
ATOM 642 C C . ASN A 1 79 ? -20.321 -12.902 -27.622 1.00 69.69 79 ASN A C 1
ATOM 644 O O . ASN A 1 79 ? -21.149 -11.999 -27.509 1.00 69.69 79 ASN A O 1
ATOM 648 N N . ARG A 1 80 ? -19.002 -12.661 -27.677 1.00 65.62 80 ARG A N 1
ATOM 649 C CA . ARG A 1 80 ? -18.363 -11.350 -27.479 1.00 65.62 80 ARG A CA 1
ATOM 650 C C . ARG A 1 80 ? -18.699 -10.704 -26.126 1.00 65.62 80 ARG A C 1
ATOM 652 O O . ARG A 1 80 ? -18.899 -9.494 -26.032 1.00 65.62 80 ARG A O 1
ATOM 659 N N . GLU A 1 81 ? -18.766 -11.519 -25.083 1.00 70.94 81 GLU A N 1
ATOM 660 C CA . GLU A 1 81 ? -18.998 -11.106 -23.700 1.00 70.94 81 GLU A CA 1
ATOM 661 C C . GLU A 1 81 ? -17.701 -10.620 -23.025 1.00 70.94 81 GLU A C 1
ATOM 663 O O . GLU A 1 81 ? -16.595 -11.027 -23.384 1.00 70.94 81 GLU A O 1
ATOM 668 N N . GLN A 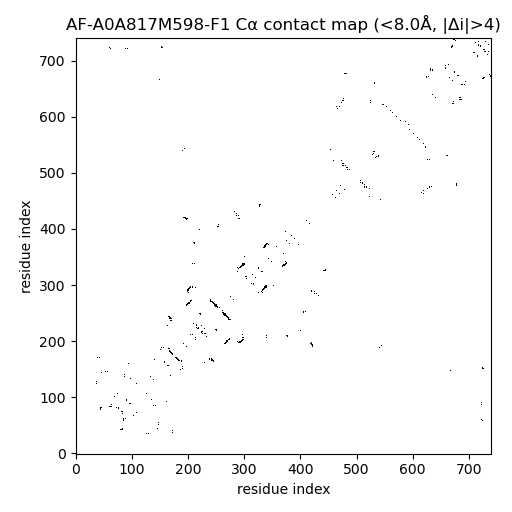1 82 ? -17.835 -9.754 -22.013 1.00 71.50 82 GLN A N 1
ATOM 669 C CA . GLN A 1 82 ? -16.702 -9.195 -21.266 1.00 71.50 82 GLN A CA 1
ATOM 670 C C . GLN A 1 82 ? -16.027 -10.233 -20.369 1.00 71.50 82 GLN A C 1
ATOM 672 O O . GLN A 1 82 ? -16.642 -10.754 -19.440 1.00 71.50 82 GLN A O 1
ATOM 677 N N . LEU A 1 83 ? -14.723 -10.444 -20.558 1.00 74.06 83 LEU A N 1
ATOM 678 C CA . LEU A 1 83 ? -13.923 -11.327 -19.697 1.00 74.06 83 LEU A CA 1
ATOM 679 C C . LEU A 1 83 ? -13.425 -10.658 -18.403 1.00 74.06 83 LEU A C 1
ATOM 681 O O . LEU A 1 83 ? -12.947 -11.344 -17.498 1.00 74.06 83 LEU A O 1
ATOM 685 N N . THR A 1 84 ? -13.537 -9.331 -18.298 1.00 75.25 84 THR A N 1
ATOM 686 C CA . THR A 1 84 ? -12.955 -8.538 -17.202 1.00 75.25 84 THR A CA 1
ATOM 687 C C . THR A 1 84 ? -13.340 -9.023 -15.799 1.00 75.25 84 THR A C 1
ATOM 689 O O . THR A 1 84 ? -12.424 -9.194 -14.993 1.00 75.25 84 THR A O 1
ATOM 692 N N . PRO A 1 85 ? -14.614 -9.339 -15.480 1.00 76.19 85 PRO A N 1
ATOM 693 C CA . PRO A 1 85 ? -14.975 -9.834 -14.149 1.00 76.19 85 PRO A CA 1
ATOM 694 C C . PRO A 1 85 ? -14.222 -11.111 -13.745 1.00 76.19 85 PRO A C 1
ATOM 696 O O . PRO A 1 85 ? -13.742 -11.215 -12.620 1.00 76.19 85 PRO A O 1
ATOM 699 N N . TYR A 1 86 ? -14.037 -12.053 -14.677 1.00 76.81 86 TYR A N 1
ATOM 700 C CA . TYR A 1 86 ? -13.321 -13.310 -14.428 1.00 76.81 86 TYR A CA 1
ATOM 701 C C . TYR A 1 86 ? -11.823 -13.092 -14.207 1.00 76.81 86 TYR A C 1
ATOM 703 O O . TYR A 1 86 ? -11.223 -13.734 -13.341 1.00 76.81 86 TYR A O 1
ATOM 711 N N . VAL A 1 87 ? -11.213 -12.179 -14.969 1.00 75.06 87 VAL A N 1
ATOM 712 C CA . VAL A 1 87 ? -9.791 -11.841 -14.820 1.00 75.06 87 VAL A CA 1
ATOM 713 C C . VAL A 1 87 ? -9.549 -11.092 -13.515 1.00 75.06 87 VAL A C 1
ATOM 715 O O . VAL A 1 87 ? -8.653 -11.468 -12.761 1.00 75.06 87 VAL A O 1
ATOM 718 N N . ILE A 1 88 ? -10.375 -10.091 -13.197 1.00 76.19 88 ILE A N 1
ATOM 719 C CA . ILE A 1 88 ? -10.303 -9.349 -11.934 1.00 76.19 88 ILE A CA 1
ATOM 720 C C . ILE A 1 88 ? -10.475 -10.296 -10.744 1.00 76.19 88 ILE A C 1
ATOM 722 O O . ILE A 1 88 ? -9.690 -10.238 -9.798 1.00 76.19 88 ILE A O 1
ATOM 726 N N . ASP A 1 89 ? -11.466 -11.183 -10.776 1.00 76.00 89 ASP A N 1
ATOM 727 C CA . ASP A 1 89 ? -11.714 -12.118 -9.680 1.00 76.00 89 ASP A CA 1
ATOM 728 C C . ASP A 1 89 ? -10.594 -13.166 -9.529 1.00 76.00 89 ASP A C 1
ATOM 730 O O . ASP A 1 89 ? -10.197 -13.516 -8.416 1.00 76.00 89 ASP A O 1
ATOM 734 N N . SER A 1 90 ? -9.991 -13.606 -10.635 1.00 74.50 90 SER A N 1
ATOM 735 C CA . SER A 1 90 ? -8.797 -14.465 -10.600 1.00 74.50 90 SER A CA 1
ATOM 736 C C . SER A 1 90 ? -7.583 -13.735 -10.025 1.00 74.50 90 SER A C 1
ATOM 738 O O . SER A 1 90 ? -6.847 -14.299 -9.215 1.00 74.50 90 SER A O 1
ATOM 740 N N . LEU A 1 91 ? -7.396 -12.454 -10.373 1.00 72.38 91 LEU A N 1
ATOM 741 C CA . LEU A 1 91 ? -6.373 -11.615 -9.756 1.00 72.38 91 LEU A CA 1
ATOM 742 C C . LEU A 1 91 ? -6.611 -11.545 -8.251 1.00 72.38 91 LEU A C 1
ATOM 744 O O . LEU A 1 91 ? -5.723 -11.907 -7.495 1.00 72.38 91 LEU A O 1
ATOM 748 N N . LYS A 1 92 ? -7.817 -11.215 -7.792 1.00 71.06 92 LYS A N 1
ATOM 749 C CA . LYS A 1 92 ? -8.161 -11.109 -6.361 1.00 71.06 92 LYS A CA 1
ATOM 750 C C . LYS A 1 92 ? -7.904 -12.380 -5.541 1.00 71.06 92 LYS A C 1
ATOM 752 O O . LYS A 1 92 ? -7.716 -12.297 -4.327 1.00 71.06 92 LYS A O 1
ATOM 757 N N . ARG A 1 93 ? -7.841 -13.550 -6.183 1.00 67.50 93 ARG A N 1
ATOM 758 C CA . ARG A 1 93 ? -7.550 -14.849 -5.551 1.00 67.50 93 ARG A CA 1
ATOM 759 C C . ARG A 1 93 ? -6.062 -15.235 -5.534 1.00 67.50 93 ARG A C 1
ATOM 761 O O . ARG A 1 93 ? -5.727 -16.239 -4.915 1.00 67.50 93 ARG A O 1
ATOM 768 N N . TYR A 1 94 ? -5.199 -14.452 -6.191 1.00 57.75 94 TYR A N 1
ATOM 769 C CA . TYR A 1 94 ? -3.747 -14.563 -6.455 1.00 57.75 94 TYR A CA 1
ATOM 770 C C . TYR A 1 94 ? -2.941 -15.812 -6.032 1.00 57.75 94 TYR A C 1
ATOM 772 O O . TYR A 1 94 ? -1.778 -15.736 -5.633 1.00 57.75 94 TYR A O 1
ATOM 780 N N . ASN A 1 95 ? -3.503 -16.987 -6.272 1.00 52.66 95 ASN A N 1
ATOM 781 C CA . ASN A 1 95 ? -2.756 -18.206 -6.561 1.00 52.66 95 ASN A CA 1
ATOM 782 C C . ASN A 1 95 ? -3.070 -18.738 -7.978 1.00 52.66 95 ASN A C 1
ATOM 784 O O . ASN A 1 95 ? -2.527 -19.770 -8.347 1.00 52.66 95 ASN A O 1
ATOM 788 N N . SER A 1 96 ? -3.889 -18.029 -8.776 1.00 63.28 96 SER A N 1
ATOM 789 C CA . SER A 1 96 ? -4.546 -18.565 -9.981 1.00 63.28 96 SER A CA 1
ATOM 790 C C . SER A 1 96 ? -4.406 -17.737 -11.274 1.00 63.28 96 SER A C 1
ATOM 792 O O . SER A 1 96 ? -5.126 -17.996 -12.234 1.00 63.28 96 SER A O 1
ATOM 794 N N . ILE A 1 97 ? -3.467 -16.776 -11.395 1.00 68.25 97 ILE A N 1
ATOM 795 C CA . ILE A 1 97 ? -3.091 -16.301 -12.758 1.00 68.25 97 ILE A CA 1
ATOM 796 C C . ILE A 1 97 ? -2.630 -17.494 -13.605 1.00 68.25 97 ILE A C 1
ATOM 798 O O . ILE A 1 97 ? -2.887 -17.548 -14.807 1.00 68.25 97 ILE A O 1
ATOM 802 N N . ASN A 1 98 ? -1.974 -18.457 -12.955 1.00 67.88 98 ASN A N 1
ATOM 803 C CA . ASN A 1 98 ? -1.629 -19.723 -13.574 1.00 67.88 98 ASN A CA 1
ATOM 804 C C . ASN A 1 98 ? -2.877 -20.430 -14.106 1.00 67.88 98 ASN A C 1
ATOM 806 O O . ASN A 1 98 ? -2.829 -20.858 -15.243 1.00 67.88 98 ASN A O 1
ATOM 810 N N . ASP A 1 99 ? -4.002 -20.445 -13.385 1.00 72.06 99 ASP A N 1
ATOM 811 C CA . ASP A 1 99 ? -5.258 -21.032 -13.870 1.00 72.06 99 ASP A CA 1
ATOM 812 C C . ASP A 1 99 ? -5.727 -20.368 -15.176 1.00 72.06 99 ASP A C 1
ATOM 814 O O . ASP A 1 99 ? -6.146 -21.064 -16.095 1.00 72.06 99 ASP A O 1
ATOM 818 N N . ILE A 1 100 ? -5.595 -19.041 -15.324 1.00 74.19 100 ILE A N 1
ATOM 819 C CA . ILE A 1 100 ? -5.882 -18.370 -16.608 1.00 74.19 100 ILE A CA 1
ATOM 820 C C . ILE A 1 100 ? -4.934 -18.885 -17.701 1.00 74.19 100 ILE A C 1
ATOM 822 O O . ILE A 1 100 ? -5.388 -19.258 -18.783 1.00 74.19 100 ILE A O 1
ATOM 826 N N . HIS A 1 101 ? -3.628 -18.932 -17.429 1.00 74.81 101 HIS A N 1
ATOM 827 C CA . HIS A 1 101 ? -2.639 -19.431 -18.392 1.00 74.81 101 HIS A CA 1
ATOM 828 C C . HIS A 1 101 ? -2.770 -20.938 -18.682 1.00 74.81 101 HIS A C 1
ATOM 830 O O . HIS A 1 101 ? -2.397 -21.370 -19.768 1.00 74.81 101 HIS A O 1
ATOM 836 N N . GLU A 1 102 ? -3.302 -21.736 -17.757 1.00 75.19 102 GLU A N 1
ATOM 837 C CA . GLU A 1 102 ? -3.549 -23.172 -17.918 1.00 75.19 102 GLU A CA 1
ATOM 838 C C . GLU A 1 102 ? -4.835 -23.442 -18.709 1.00 75.19 102 GLU A C 1
ATOM 840 O O . GLU A 1 102 ? -4.882 -24.377 -19.510 1.00 75.19 102 GLU A O 1
ATOM 845 N N . ILE A 1 103 ? -5.866 -22.612 -18.527 1.00 74.25 103 ILE A N 1
ATOM 846 C CA . ILE A 1 103 ? -7.180 -22.794 -19.154 1.00 74.25 103 ILE A CA 1
ATOM 847 C C . ILE A 1 103 ? -7.218 -22.230 -20.580 1.00 74.25 103 ILE A C 1
ATOM 849 O O . ILE A 1 103 ? -7.819 -22.853 -21.455 1.00 74.25 103 ILE A O 1
ATOM 853 N N . LEU A 1 104 ? -6.563 -21.097 -20.865 1.00 73.25 104 LEU A N 1
ATOM 854 C CA . LEU A 1 104 ? -6.575 -20.476 -22.202 1.00 73.25 104 LEU A CA 1
ATOM 855 C C . LEU A 1 104 ? -6.149 -21.437 -23.341 1.00 73.25 104 LEU A C 1
ATOM 857 O O . LEU A 1 104 ? -6.863 -21.521 -24.350 1.00 73.25 104 LEU A O 1
ATOM 861 N N . PRO A 1 105 ? -5.062 -22.225 -23.211 1.00 72.00 105 PRO A N 1
ATOM 862 C CA . PRO A 1 105 ? -4.699 -23.226 -24.215 1.00 72.00 105 PRO A CA 1
ATOM 863 C C . PRO A 1 105 ? -5.771 -24.312 -24.405 1.00 72.00 105 PRO A C 1
ATOM 865 O O . PRO A 1 105 ? -6.020 -24.747 -25.532 1.00 72.00 105 PRO A O 1
ATOM 868 N N . GLN A 1 106 ? -6.443 -24.728 -23.325 1.00 71.25 106 GLN A N 1
ATOM 869 C CA . GLN A 1 106 ? -7.512 -25.734 -23.375 1.00 71.25 106 GLN A CA 1
ATOM 870 C C . GLN A 1 106 ? -8.743 -25.209 -24.123 1.00 71.25 106 GLN A C 1
ATOM 872 O O . GLN A 1 106 ? -9.284 -25.919 -24.973 1.00 71.25 106 GLN A O 1
ATOM 877 N N . CYS A 1 107 ? -9.130 -23.946 -23.888 1.00 64.38 107 CYS A N 1
ATOM 878 C CA . CYS A 1 107 ? -10.202 -23.278 -24.637 1.00 64.38 107 CYS A CA 1
ATOM 879 C C . CYS A 1 107 ? -9.962 -23.351 -26.143 1.00 64.38 107 CYS A C 1
ATOM 881 O O . CYS A 1 107 ? -10.859 -23.623 -26.940 1.00 64.38 107 CYS A O 1
ATOM 883 N N . THR A 1 108 ? -8.713 -23.108 -26.525 1.00 60.44 108 THR A N 1
ATOM 884 C CA . THR A 1 108 ? -8.319 -23.037 -27.925 1.00 60.44 108 THR A CA 1
ATOM 885 C C . THR A 1 108 ? -8.372 -24.386 -28.586 1.00 60.44 108 THR A C 1
ATOM 887 O O . THR A 1 108 ? -8.864 -24.490 -29.704 1.00 60.44 108 THR A O 1
ATOM 890 N N . TYR A 1 109 ? -7.926 -25.430 -27.895 1.00 63.19 109 TYR A N 1
ATOM 891 C CA . TYR A 1 109 ? -8.041 -26.793 -28.388 1.00 63.19 109 TYR A CA 1
ATOM 892 C C . TYR A 1 109 ? -9.507 -27.183 -28.654 1.00 63.19 109 TYR A C 1
ATOM 894 O O . TYR A 1 109 ? -9.818 -27.751 -29.703 1.00 63.19 109 TYR A O 1
ATOM 902 N N . GLU A 1 110 ? -10.432 -26.817 -27.763 1.00 62.88 110 GLU A N 1
ATOM 903 C CA . GLU A 1 110 ? -11.867 -27.088 -27.927 1.00 62.88 110 GLU A CA 1
ATOM 904 C C . GLU A 1 110 ? -12.523 -26.251 -29.042 1.00 62.88 110 GLU A C 1
ATOM 906 O O . GLU A 1 110 ? -13.244 -26.811 -29.876 1.00 62.88 110 GLU A O 1
ATOM 911 N N . MET A 1 111 ? -12.233 -24.943 -29.131 1.00 59.12 111 MET A N 1
ATOM 912 C CA . MET A 1 111 ? -12.674 -24.094 -30.254 1.00 59.12 111 MET A CA 1
ATOM 913 C C . MET A 1 111 ? -12.157 -24.632 -31.584 1.00 59.12 111 MET A C 1
ATOM 915 O O . MET A 1 111 ? -12.931 -24.804 -32.527 1.00 59.12 111 MET A O 1
ATOM 919 N N . THR A 1 112 ? -10.872 -24.974 -31.631 1.00 56.72 112 THR A N 1
ATOM 920 C CA . THR A 1 112 ? -10.186 -25.522 -32.804 1.00 56.72 112 THR A CA 1
ATOM 921 C C . THR A 1 112 ? -10.797 -26.848 -33.232 1.00 56.72 112 THR A C 1
ATOM 923 O O . THR A 1 112 ? -11.043 -27.040 -34.415 1.00 56.72 112 THR A O 1
ATOM 926 N N . LYS A 1 113 ? -11.176 -27.735 -32.306 1.00 60.50 113 LYS A N 1
ATOM 927 C CA . LYS A 1 113 ? -11.894 -28.979 -32.635 1.00 60.50 113 LYS A CA 1
ATOM 928 C C . LYS A 1 113 ? -13.253 -28.728 -33.306 1.00 60.50 113 LYS A C 1
ATOM 930 O O . LYS A 1 113 ? -13.670 -29.529 -34.143 1.00 60.50 113 LYS A O 1
ATOM 935 N N . SER A 1 114 ? -13.938 -27.631 -32.969 1.00 57.41 114 SER A N 1
ATOM 936 C CA . SER A 1 114 ? -15.196 -27.238 -33.623 1.00 57.41 114 SER A CA 1
ATOM 937 C C . SER A 1 114 ? -14.980 -26.534 -34.975 1.00 57.41 114 SER A C 1
ATOM 939 O O . SER A 1 114 ? -15.735 -26.779 -35.917 1.00 57.41 114 SER A O 1
ATOM 941 N N . ILE A 1 115 ? -13.919 -25.721 -35.092 1.00 52.34 115 ILE A N 1
ATOM 942 C CA . ILE A 1 115 ? -13.577 -24.897 -36.267 1.00 52.34 115 ILE A CA 1
ATOM 943 C C . ILE A 1 115 ? -12.793 -25.689 -37.327 1.00 52.34 115 ILE A C 1
ATOM 945 O O . ILE A 1 115 ? -12.919 -25.393 -38.515 1.00 52.34 115 ILE A O 1
ATOM 949 N N . MET A 1 116 ? -12.072 -26.754 -36.950 1.00 46.72 116 MET A N 1
ATOM 950 C CA . MET A 1 116 ? -11.297 -27.633 -37.846 1.00 46.72 116 MET A CA 1
ATOM 951 C C . MET A 1 116 ? -12.131 -28.304 -38.945 1.00 46.72 116 MET A C 1
ATOM 953 O O . MET A 1 116 ? -11.567 -28.889 -39.865 1.00 46.72 116 MET A O 1
ATOM 957 N N . LYS A 1 117 ? -13.465 -28.194 -38.913 1.00 53.31 117 LYS A N 1
ATOM 958 C CA . LYS A 1 117 ? -14.285 -28.541 -40.075 1.00 53.31 117 LYS A CA 1
ATOM 959 C C . LYS A 1 117 ? -14.160 -27.549 -41.243 1.00 53.31 117 LYS A C 1
ATOM 961 O O . LYS A 1 117 ? -14.440 -27.983 -42.350 1.00 53.31 117 LYS A O 1
ATOM 966 N N . ASN A 1 118 ? -13.743 -26.287 -41.038 1.00 52.47 118 ASN A N 1
ATOM 967 C CA . ASN A 1 118 ? -13.876 -25.227 -42.052 1.00 52.47 118 ASN A CA 1
ATOM 968 C C . ASN A 1 118 ? -12.734 -24.181 -42.206 1.00 52.47 118 ASN A C 1
ATOM 970 O O . ASN A 1 118 ? -12.807 -23.457 -43.192 1.00 52.47 118 ASN A O 1
ATOM 974 N N . ASN A 1 119 ? -11.715 -24.030 -41.335 1.00 55.16 119 ASN A N 1
ATOM 975 C CA . ASN A 1 119 ? -10.576 -23.108 -41.611 1.00 55.16 119 ASN A CA 1
ATOM 976 C C . ASN A 1 119 ? -9.361 -23.297 -40.673 1.00 55.16 119 ASN A C 1
ATOM 978 O O . ASN A 1 119 ? -9.479 -23.058 -39.474 1.00 55.16 119 ASN A O 1
ATOM 982 N N . SER A 1 120 ? -8.186 -23.666 -41.203 1.00 58.12 120 SER A N 1
ATOM 983 C CA . SER A 1 120 ? -6.962 -23.914 -40.410 1.00 58.12 120 SER A CA 1
ATOM 984 C C . SER A 1 120 ? -6.177 -22.647 -40.037 1.00 58.12 120 SER A C 1
ATOM 986 O O . SER A 1 120 ? -5.670 -22.564 -38.925 1.00 58.12 120 SER A O 1
ATOM 988 N N . GLU A 1 121 ? -6.131 -21.631 -40.907 1.00 58.62 121 GLU A N 1
ATOM 989 C CA . GLU A 1 121 ? -5.346 -20.398 -40.675 1.00 58.62 121 GLU A CA 1
ATOM 990 C C . GLU A 1 121 ? -5.827 -19.580 -39.463 1.00 58.62 121 GLU A C 1
ATOM 992 O O . GLU A 1 121 ? -5.035 -18.951 -38.761 1.00 58.62 121 GLU A O 1
ATOM 997 N N . LEU A 1 122 ? -7.132 -19.611 -39.181 1.00 56.69 122 LEU A N 1
ATOM 998 C CA . LEU A 1 122 ? -7.734 -18.880 -38.062 1.00 56.69 122 LEU A CA 1
ATOM 999 C C . LEU A 1 122 ? -7.333 -19.477 -36.701 1.00 56.69 122 LEU A C 1
ATOM 1001 O O . LEU A 1 122 ? -7.184 -18.748 -35.722 1.00 56.69 122 LEU A O 1
ATOM 1005 N N . CYS A 1 123 ? -7.126 -20.797 -36.648 1.00 56.47 123 CYS A N 1
ATOM 1006 C CA . CYS A 1 123 ? -6.669 -21.497 -35.448 1.00 56.47 123 CYS A CA 1
ATOM 1007 C C . CYS A 1 123 ? -5.207 -21.195 -35.130 1.00 56.47 123 CYS A C 1
ATOM 1009 O O . CYS A 1 123 ? -4.883 -20.952 -33.969 1.00 56.47 123 CYS A O 1
ATOM 1011 N N . ASP A 1 124 ? -4.350 -21.143 -36.150 1.00 60.91 124 ASP A N 1
ATOM 1012 C CA . ASP A 1 124 ? -2.939 -20.803 -35.969 1.00 60.91 124 ASP A CA 1
ATOM 1013 C C . ASP A 1 124 ? -2.786 -19.352 -35.486 1.00 60.91 124 ASP A C 1
ATOM 1015 O O . ASP A 1 124 ? -2.050 -19.082 -34.540 1.00 60.91 124 ASP A O 1
ATOM 1019 N N . SER A 1 125 ? -3.560 -18.414 -36.046 1.00 58.66 125 SER A N 1
ATOM 1020 C CA . SER A 1 125 ? -3.584 -17.013 -35.598 1.00 58.66 125 SER A CA 1
ATOM 1021 C C . SER A 1 125 ? -4.015 -16.857 -34.129 1.00 58.66 125 SER A C 1
ATOM 1023 O O . SER A 1 125 ? -3.421 -16.069 -33.390 1.00 58.66 125 SER A O 1
ATOM 1025 N N . PHE A 1 126 ? -4.995 -17.640 -33.671 1.00 58.75 126 PHE A N 1
ATOM 1026 C CA . PHE A 1 126 ? -5.497 -17.574 -32.296 1.00 58.75 126 PHE A CA 1
ATOM 1027 C C . PHE A 1 126 ? -4.607 -18.312 -31.278 1.00 58.75 126 PHE A C 1
ATOM 1029 O O . PHE A 1 126 ? -4.439 -17.845 -30.154 1.00 58.75 126 PHE A O 1
ATOM 1036 N N . MET A 1 127 ? -3.978 -19.430 -31.652 1.00 63.72 127 MET A N 1
ATOM 1037 C CA . MET A 1 127 ? -2.959 -20.065 -30.8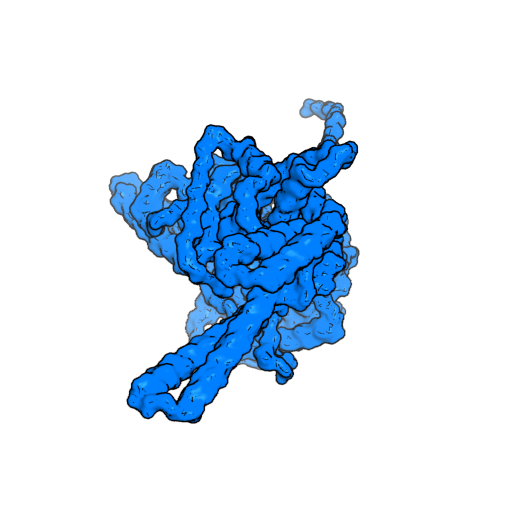02 1.00 63.72 127 MET A CA 1
ATOM 1038 C C . MET A 1 127 ? -1.751 -19.151 -30.607 1.00 63.72 127 MET A C 1
ATOM 1040 O O . MET A 1 127 ? -1.290 -18.985 -29.476 1.00 63.72 127 MET A O 1
ATOM 1044 N N . ASN A 1 128 ? -1.316 -18.482 -31.679 1.00 63.06 128 ASN A N 1
ATOM 1045 C CA . ASN A 1 128 ? -0.278 -17.461 -31.597 1.00 63.06 128 ASN A CA 1
ATOM 1046 C C . ASN A 1 128 ? -0.697 -16.345 -30.624 1.00 63.06 128 ASN A C 1
ATOM 1048 O O . ASN A 1 128 ? 0.080 -15.980 -29.751 1.00 63.06 128 ASN A O 1
ATOM 1052 N N . MET A 1 129 ? -1.944 -15.859 -30.689 1.00 65.50 129 MET A N 1
ATOM 1053 C CA . MET A 1 129 ? -2.472 -14.834 -29.771 1.00 65.50 129 MET A CA 1
ATOM 1054 C C . MET A 1 129 ? -2.286 -15.190 -28.290 1.00 65.50 129 MET A C 1
ATOM 1056 O O . MET A 1 129 ? -1.856 -14.341 -27.513 1.00 65.50 129 MET A O 1
ATOM 1060 N N . ILE A 1 130 ? -2.587 -16.427 -27.886 1.00 67.50 130 ILE A N 1
ATOM 1061 C CA . ILE A 1 130 ? -2.476 -16.857 -26.481 1.00 67.50 130 ILE A CA 1
ATOM 1062 C C . ILE A 1 130 ? -1.028 -16.953 -26.026 1.00 67.50 130 ILE A C 1
ATOM 1064 O O . ILE A 1 130 ? -0.732 -16.620 -24.879 1.00 67.50 130 ILE A O 1
ATOM 1068 N N . GLU A 1 131 ? -0.123 -17.349 -26.916 1.00 65.75 131 GLU A N 1
ATOM 1069 C CA . GLU A 1 131 ? 1.310 -17.377 -26.630 1.00 65.75 131 GLU A CA 1
ATOM 1070 C C . GLU A 1 131 ? 1.865 -15.975 -26.300 1.00 65.75 131 GLU A C 1
ATOM 1072 O O . GLU A 1 131 ? 2.793 -15.845 -25.496 1.00 65.75 131 GLU A O 1
ATOM 1077 N N . TYR A 1 132 ? 1.244 -14.914 -26.833 1.00 66.62 132 TYR A N 1
ATOM 1078 C CA . TYR A 1 132 ? 1.589 -13.518 -26.535 1.00 66.62 132 TYR A CA 1
ATOM 1079 C C . TYR A 1 132 ? 0.900 -12.940 -25.284 1.00 66.62 132 TYR A C 1
ATOM 1081 O O . TYR A 1 132 ? 1.300 -11.873 -24.811 1.00 66.62 132 TYR A O 1
ATOM 1089 N N . ILE A 1 133 ? -0.106 -13.604 -24.701 1.00 71.38 133 ILE A N 1
ATOM 1090 C CA . ILE A 1 133 ? -0.755 -13.126 -23.469 1.00 71.38 133 ILE A CA 1
ATOM 1091 C C . ILE A 1 133 ? 0.141 -13.462 -22.279 1.00 71.38 133 ILE A C 1
ATOM 1093 O O . ILE A 1 133 ? 0.098 -14.559 -21.723 1.00 71.38 133 ILE A O 1
ATOM 1097 N N . THR A 1 134 ? 0.944 -12.495 -21.843 1.00 75.69 134 THR A N 1
ATOM 1098 C CA . THR A 1 134 ? 1.761 -12.629 -20.633 1.00 75.69 134 THR A CA 1
ATOM 1099 C C . THR A 1 134 ? 1.030 -12.123 -19.392 1.00 75.69 134 THR A C 1
ATOM 1101 O O . THR A 1 134 ? 0.063 -11.361 -19.469 1.00 75.69 134 THR A O 1
ATOM 1104 N N . THR A 1 135 ? 1.521 -12.492 -18.203 1.00 77.38 135 THR A N 1
ATOM 1105 C CA . THR A 1 135 ? 1.024 -11.944 -16.929 1.00 77.38 135 THR A CA 1
ATOM 1106 C C . THR A 1 135 ? 1.025 -10.414 -16.929 1.00 77.38 135 THR A C 1
ATOM 1108 O O . THR A 1 135 ? 0.118 -9.783 -16.392 1.00 77.38 135 THR A O 1
ATOM 1111 N N . ARG A 1 136 ? 2.025 -9.801 -17.572 1.00 79.56 136 ARG A N 1
ATOM 1112 C CA . ARG A 1 136 ? 2.102 -8.350 -17.714 1.00 79.56 136 ARG A CA 1
ATOM 1113 C C . ARG A 1 136 ? 0.964 -7.804 -18.575 1.00 79.56 136 ARG A C 1
ATOM 1115 O O . ARG A 1 136 ? 0.336 -6.835 -18.159 1.00 79.56 136 ARG A O 1
ATOM 1122 N N . VAL A 1 137 ? 0.698 -8.410 -19.734 1.00 77.62 137 VAL A N 1
ATOM 1123 C CA . VAL A 1 137 ? -0.402 -8.006 -20.628 1.00 77.62 137 VAL A CA 1
ATOM 1124 C C . VAL A 1 137 ? -1.747 -8.098 -19.903 1.00 77.62 137 VAL A C 1
ATOM 1126 O O . VAL A 1 137 ? -2.546 -7.164 -19.981 1.00 77.62 137 VAL A O 1
ATOM 1129 N N . LEU A 1 138 ? -1.970 -9.164 -19.125 1.00 79.12 138 LEU A N 1
ATOM 1130 C CA . LEU A 1 138 ? -3.170 -9.318 -18.294 1.00 79.12 138 LEU A CA 1
ATOM 1131 C C . LEU A 1 138 ? -3.292 -8.205 -17.246 1.00 79.12 138 LEU A C 1
ATOM 1133 O O . LEU A 1 138 ? -4.359 -7.604 -17.122 1.00 79.12 138 LEU A O 1
ATOM 1137 N N . LEU A 1 139 ? -2.211 -7.894 -16.524 1.00 81.81 139 LEU A N 1
ATOM 1138 C CA . LEU A 1 139 ? -2.211 -6.829 -15.516 1.00 81.81 139 LEU A CA 1
ATOM 1139 C C . LEU A 1 139 ? -2.469 -5.452 -16.135 1.00 81.81 139 LEU A C 1
ATOM 1141 O O . LEU A 1 139 ? -3.324 -4.725 -15.638 1.00 81.81 139 LEU A O 1
ATOM 1145 N N . VAL A 1 140 ? -1.776 -5.106 -17.224 1.00 82.25 140 VAL A N 1
ATOM 1146 C CA . VAL A 1 140 ? -1.966 -3.829 -17.934 1.00 82.25 140 VAL A CA 1
ATOM 1147 C C . VAL A 1 140 ? -3.402 -3.702 -18.429 1.00 82.25 140 VAL A C 1
ATOM 1149 O O . VAL A 1 140 ? -4.054 -2.698 -18.163 1.00 82.25 140 VAL A O 1
ATOM 1152 N N . THR A 1 141 ? -3.922 -4.735 -19.092 1.00 78.12 141 THR A N 1
ATOM 1153 C CA . THR A 1 141 ? -5.287 -4.696 -19.628 1.00 78.12 141 THR A CA 1
ATOM 1154 C C . THR A 1 141 ? -6.323 -4.605 -18.512 1.00 78.12 141 THR A C 1
ATOM 1156 O O . THR A 1 141 ? -7.288 -3.857 -18.634 1.00 78.12 141 THR A O 1
ATOM 1159 N N . THR A 1 142 ? -6.100 -5.297 -17.390 1.00 79.06 142 THR A N 1
ATOM 1160 C CA . THR A 1 142 ? -6.978 -5.184 -16.220 1.00 79.06 142 THR A CA 1
ATOM 1161 C C . THR A 1 142 ? -6.963 -3.765 -15.657 1.00 79.06 142 THR A C 1
ATOM 1163 O O . THR A 1 142 ? -8.025 -3.186 -15.455 1.00 79.06 142 THR A O 1
ATOM 1166 N N . ILE A 1 143 ? -5.782 -3.177 -15.448 1.00 81.94 143 ILE A N 1
ATOM 1167 C CA . ILE A 1 143 ? -5.641 -1.799 -14.952 1.00 81.94 143 ILE A CA 1
ATOM 1168 C C . ILE A 1 143 ? -6.401 -0.823 -15.860 1.00 81.94 143 ILE A C 1
ATOM 1170 O O . ILE A 1 143 ? -7.173 -0.004 -15.370 1.00 81.94 143 ILE A O 1
ATOM 1174 N N . GLU A 1 144 ? -6.239 -0.945 -17.178 1.00 81.62 144 GLU A N 1
ATOM 1175 C CA . GLU A 1 144 ? -6.911 -0.086 -18.162 1.00 81.62 144 GLU A CA 1
ATOM 1176 C C . GLU A 1 144 ? -8.415 -0.347 -18.305 1.00 81.62 144 GLU A C 1
ATOM 1178 O O . GLU A 1 144 ? -9.140 0.503 -18.820 1.00 81.62 144 GLU A O 1
ATOM 1183 N N . SER A 1 145 ? -8.900 -1.508 -17.868 1.00 74.06 145 SER A N 1
ATOM 1184 C CA . SER A 1 145 ? -10.332 -1.825 -17.846 1.00 74.06 145 SER A CA 1
ATOM 1185 C C . SER A 1 145 ? -11.070 -1.228 -16.642 1.00 74.06 145 SER A C 1
ATOM 1187 O O . SER A 1 145 ? -12.295 -1.289 -16.603 1.00 74.06 145 SER A O 1
ATOM 1189 N N . MET A 1 146 ? -10.348 -0.655 -15.673 1.00 74.06 146 MET A N 1
ATOM 1190 C CA . MET A 1 146 ? -10.885 -0.161 -14.401 1.00 74.06 146 MET A CA 1
ATOM 1191 C C . MET A 1 146 ? -10.869 1.369 -14.319 1.00 74.06 146 MET A C 1
ATOM 1193 O O . MET A 1 146 ? -10.024 2.022 -14.938 1.00 74.06 146 MET A O 1
ATOM 1197 N N . SER A 1 147 ? -11.742 1.948 -13.488 1.00 74.44 147 SER A N 1
ATOM 1198 C CA . SER A 1 147 ? -11.675 3.374 -13.151 1.00 74.44 147 SER A CA 1
ATOM 1199 C C . SER A 1 147 ? -10.405 3.717 -12.364 1.00 74.44 147 SER A C 1
ATOM 1201 O O . SER A 1 147 ? -9.778 2.858 -11.734 1.00 74.44 147 SER A O 1
ATOM 1203 N N . TYR A 1 148 ? -10.048 5.001 -12.337 1.00 74.88 148 TYR A N 1
ATOM 1204 C CA . TYR A 1 148 ? -8.912 5.485 -11.554 1.00 74.88 148 TYR A CA 1
ATOM 1205 C C . TYR A 1 148 ? -9.042 5.226 -10.051 1.00 74.88 148 TYR A C 1
ATOM 1207 O O . TYR A 1 148 ? -8.039 4.934 -9.395 1.00 74.88 148 TYR A O 1
ATOM 1215 N N . ASP A 1 149 ? -10.260 5.301 -9.511 1.00 70.56 149 ASP A N 1
ATOM 1216 C CA . ASP A 1 149 ? -10.506 5.062 -8.092 1.00 70.56 149 ASP A CA 1
ATOM 1217 C C . ASP A 1 149 ? -10.316 3.576 -7.742 1.00 70.56 149 ASP A C 1
ATOM 1219 O O . ASP A 1 149 ? -9.713 3.271 -6.716 1.00 70.56 149 ASP A O 1
ATOM 1223 N N . SER A 1 150 ? -10.695 2.648 -8.625 1.00 74.38 150 SER A N 1
ATOM 1224 C CA . SER A 1 150 ? -10.492 1.208 -8.406 1.00 74.38 150 SER A CA 1
ATOM 1225 C C . SER A 1 150 ? -9.044 0.749 -8.658 1.00 74.38 150 SER A C 1
ATOM 1227 O O . SER A 1 150 ? -8.547 -0.166 -7.992 1.00 74.38 150 SER A O 1
ATOM 1229 N N . GLN A 1 151 ? -8.320 1.394 -9.582 1.00 80.62 151 GLN A N 1
ATOM 1230 C CA . GLN A 1 151 ? -6.921 1.058 -9.903 1.00 80.62 151 GLN A CA 1
ATOM 1231 C C . GLN A 1 151 ? -5.986 1.138 -8.684 1.00 80.62 151 GLN A C 1
ATOM 1233 O O . GLN A 1 151 ? -5.065 0.329 -8.558 1.00 80.62 151 GLN A O 1
ATOM 1238 N N . ARG A 1 152 ? -6.217 2.082 -7.762 1.00 76.38 152 ARG A N 1
ATOM 1239 C CA . ARG A 1 152 ? -5.357 2.269 -6.577 1.00 76.38 152 ARG A CA 1
ATOM 1240 C C . ARG A 1 152 ? -5.411 1.071 -5.613 1.00 76.38 152 ARG A C 1
ATOM 1242 O O . ARG A 1 152 ? -4.371 0.620 -5.131 1.00 76.38 152 ARG A O 1
ATOM 1249 N N . HIS A 1 153 ? -6.599 0.489 -5.434 1.00 73.75 153 HIS A N 1
ATOM 1250 C CA . HIS A 1 153 ? -6.824 -0.655 -4.553 1.00 73.75 153 HIS A CA 1
ATOM 1251 C C . HIS A 1 153 ? -6.211 -1.931 -5.134 1.00 73.75 153 HIS A C 1
ATOM 1253 O O . HIS A 1 153 ? -5.593 -2.725 -4.414 1.00 73.75 153 HIS A O 1
ATOM 1259 N N . LEU A 1 154 ? -6.290 -2.083 -6.462 1.00 77.56 154 LEU A N 1
ATOM 1260 C CA . LEU A 1 154 ? -5.632 -3.172 -7.176 1.00 77.56 154 LEU A CA 1
ATOM 1261 C C . LEU A 1 154 ? -4.114 -3.159 -6.941 1.00 77.56 154 LEU A C 1
ATOM 1263 O O . LEU A 1 154 ? -3.514 -4.212 -6.760 1.00 77.56 154 LEU A O 1
ATOM 1267 N N . SER A 1 155 ? -3.476 -1.996 -6.864 1.00 79.81 155 SER A N 1
ATOM 1268 C CA . SER A 1 155 ? -2.027 -1.913 -6.664 1.00 79.81 155 SER A CA 1
ATOM 1269 C C . SER A 1 155 ? -1.539 -2.428 -5.318 1.00 79.81 155 SER A C 1
ATOM 1271 O O . SER A 1 155 ? -0.521 -3.124 -5.252 1.00 79.81 155 SER A O 1
ATOM 1273 N N . ASN A 1 156 ? -2.261 -2.139 -4.235 1.00 76.25 156 ASN A N 1
ATOM 1274 C CA . ASN A 1 156 ? -1.945 -2.719 -2.931 1.00 76.25 156 ASN A CA 1
ATOM 1275 C C . ASN A 1 156 ? -2.136 -4.237 -2.938 1.00 76.25 156 ASN A C 1
ATOM 1277 O O . ASN A 1 156 ? -1.352 -4.969 -2.326 1.00 76.25 156 ASN A O 1
ATOM 1281 N N . PHE A 1 157 ? -3.130 -4.715 -3.681 1.00 74.69 157 PHE A N 1
ATOM 1282 C CA . PHE A 1 157 ? -3.342 -6.132 -3.908 1.00 74.69 157 PHE A CA 1
ATOM 1283 C C . PHE A 1 157 ? -2.190 -6.772 -4.718 1.00 74.69 157 PHE A C 1
ATOM 1285 O O . PHE A 1 157 ? -1.616 -7.768 -4.275 1.00 74.69 157 PHE A O 1
ATOM 1292 N N . ILE A 1 158 ? -1.764 -6.168 -5.833 1.00 80.25 158 ILE A N 1
ATOM 1293 C CA . ILE A 1 158 ? -0.614 -6.601 -6.652 1.00 80.25 158 ILE A CA 1
ATOM 1294 C C . ILE A 1 158 ? 0.666 -6.652 -5.796 1.00 80.25 158 ILE A C 1
ATOM 1296 O O . ILE A 1 158 ? 1.392 -7.648 -5.810 1.00 80.25 158 ILE A O 1
ATOM 1300 N N . LYS A 1 159 ? 0.909 -5.621 -4.974 1.00 83.31 159 LYS A N 1
ATOM 1301 C CA . LYS A 1 159 ? 2.048 -5.543 -4.044 1.00 83.31 159 LYS A CA 1
ATOM 1302 C C . LYS A 1 159 ? 2.031 -6.648 -2.987 1.00 83.31 159 LYS A C 1
ATOM 1304 O O . LYS A 1 159 ? 3.068 -7.263 -2.748 1.00 83.31 159 LYS A O 1
ATOM 1309 N N . ARG A 1 160 ? 0.888 -6.900 -2.332 1.00 77.12 160 ARG A N 1
ATOM 1310 C CA . ARG A 1 160 ? 0.748 -7.966 -1.311 1.00 77.12 160 ARG A CA 1
ATOM 1311 C C . ARG A 1 160 ? 1.047 -9.349 -1.884 1.00 77.12 160 ARG A C 1
ATOM 1313 O O . ARG A 1 160 ? 1.533 -10.211 -1.160 1.00 77.12 160 ARG A O 1
ATOM 1320 N N . ASN A 1 161 ? 0.809 -9.517 -3.179 1.00 75.25 161 ASN A N 1
ATOM 1321 C CA . ASN A 1 161 ? 1.091 -10.734 -3.919 1.00 75.25 161 ASN A CA 1
ATOM 1322 C C . ASN A 1 161 ? 2.454 -10.719 -4.624 1.00 75.25 161 ASN A C 1
ATOM 1324 O O . ASN A 1 161 ? 2.671 -11.516 -5.526 1.00 75.25 161 ASN A O 1
ATOM 1328 N N . ASP A 1 162 ? 3.398 -9.867 -4.210 1.00 79.56 162 ASP A N 1
ATOM 1329 C CA . ASP A 1 162 ? 4.778 -9.830 -4.718 1.00 79.56 162 ASP A CA 1
ATOM 1330 C C . ASP A 1 162 ? 4.854 -9.807 -6.255 1.00 79.56 162 ASP A C 1
ATOM 1332 O O . ASP A 1 162 ? 5.560 -10.604 -6.856 1.00 79.56 162 ASP A O 1
ATOM 1336 N N . LEU A 1 163 ? 4.097 -8.935 -6.914 1.00 81.38 163 LEU A N 1
ATOM 1337 C CA . LEU A 1 163 ? 4.157 -8.750 -8.367 1.00 81.38 163 LEU A CA 1
ATOM 1338 C C . LEU A 1 163 ? 4.692 -7.378 -8.732 1.00 81.38 163 LEU A C 1
ATOM 1340 O O . LEU A 1 163 ? 4.628 -6.435 -7.942 1.00 81.38 163 LEU A O 1
ATOM 1344 N N . SER A 1 164 ? 5.157 -7.260 -9.972 1.00 86.06 164 SER A N 1
ATOM 1345 C CA . SER A 1 164 ? 5.436 -5.973 -10.596 1.00 86.06 164 SER A CA 1
ATOM 1346 C C . SER A 1 164 ? 4.140 -5.219 -10.874 1.00 86.06 164 SER A C 1
ATOM 1348 O O . SER A 1 164 ? 3.299 -5.710 -11.628 1.00 86.06 164 SER A O 1
ATOM 1350 N N . ILE A 1 165 ? 4.011 -4.013 -10.322 1.00 90.12 165 ILE A N 1
ATOM 1351 C CA . ILE A 1 165 ? 2.980 -3.054 -10.721 1.00 90.12 165 ILE A CA 1
ATOM 1352 C C . ILE A 1 165 ? 3.430 -2.411 -12.042 1.00 90.12 165 ILE A C 1
ATOM 1354 O O . ILE A 1 165 ? 4.476 -1.753 -12.043 1.00 90.12 165 ILE A O 1
ATOM 1358 N N . PRO A 1 166 ? 2.675 -2.559 -13.148 1.00 90.06 166 PRO A N 1
ATOM 1359 C CA . PRO A 1 166 ? 2.933 -1.818 -14.378 1.00 90.06 166 PRO A CA 1
ATOM 1360 C C . PRO A 1 166 ? 2.786 -0.318 -14.121 1.00 90.06 166 PRO A C 1
ATOM 1362 O O . PRO A 1 166 ? 1.676 0.176 -13.940 1.00 90.06 166 PRO A O 1
ATOM 1365 N N . PHE A 1 167 ? 3.899 0.412 -14.075 1.00 91.94 167 PHE A N 1
ATOM 1366 C CA . PHE A 1 167 ? 3.872 1.856 -13.831 1.00 91.94 167 PHE A CA 1
ATOM 1367 C C . PHE A 1 167 ? 3.867 2.646 -15.137 1.00 91.94 167 PHE A C 1
ATOM 1369 O O . PHE A 1 167 ? 3.124 3.618 -15.278 1.00 91.94 167 PHE A O 1
ATOM 1376 N N . SER A 1 168 ? 4.642 2.189 -16.118 1.00 90.62 168 SER A N 1
ATOM 1377 C CA . SER A 1 168 ? 4.522 2.653 -17.492 1.00 90.62 168 SER A CA 1
ATOM 1378 C C . SER A 1 168 ? 4.469 1.494 -18.473 1.00 90.62 168 SER A C 1
ATOM 1380 O O . SER A 1 168 ? 5.090 0.445 -18.273 1.00 90.62 168 SER A O 1
ATOM 1382 N N . TYR A 1 169 ? 3.671 1.657 -19.519 1.00 87.19 169 TYR A N 1
ATOM 1383 C CA . TYR A 1 169 ? 3.319 0.582 -20.437 1.00 87.19 169 TYR A CA 1
ATOM 1384 C C . TYR A 1 169 ? 2.744 1.134 -21.741 1.00 87.19 169 TYR A C 1
ATOM 1386 O O . TYR A 1 169 ? 2.375 2.304 -21.842 1.00 87.19 169 TYR A O 1
ATOM 1394 N N . TYR A 1 170 ? 2.696 0.274 -22.751 1.00 82.75 170 TYR A N 1
ATOM 1395 C CA . TYR A 1 170 ? 2.069 0.571 -24.028 1.00 82.75 170 TYR A CA 1
ATOM 1396 C C . TYR A 1 170 ? 0.627 0.078 -24.034 1.00 82.75 170 TYR A C 1
ATOM 1398 O O . TYR A 1 170 ? 0.349 -1.020 -23.555 1.00 82.75 170 TYR A O 1
ATOM 1406 N N . VAL A 1 171 ? -0.271 0.889 -24.585 1.00 79.44 171 VAL A N 1
ATOM 1407 C CA . VAL A 1 171 ? -1.688 0.567 -24.764 1.00 79.44 171 VAL A CA 1
ATOM 1408 C C . VAL A 1 171 ? -2.141 0.915 -26.175 1.00 79.44 171 VAL A C 1
ATOM 1410 O O . VAL A 1 171 ? -1.664 1.901 -26.740 1.00 79.44 171 VAL A O 1
ATOM 1413 N N . PRO A 1 172 ? -3.056 0.133 -26.755 1.00 71.50 172 PRO A N 1
ATOM 1414 C CA . PRO A 1 172 ? -3.735 0.515 -27.983 1.00 71.50 172 PRO A CA 1
ATOM 1415 C C . PRO A 1 172 ? -4.626 1.751 -27.753 1.00 71.50 172 PRO A C 1
ATOM 1417 O O . PRO A 1 172 ? -5.363 1.819 -26.773 1.00 71.50 172 PRO A O 1
ATOM 1420 N N . ASP A 1 173 ? -4.552 2.745 -28.639 1.00 72.56 173 ASP A N 1
ATOM 1421 C CA . ASP A 1 173 ? -5.457 3.898 -28.660 1.00 72.56 173 ASP A CA 1
ATOM 1422 C C . ASP A 1 173 ? -6.708 3.613 -29.493 1.00 72.56 173 ASP A C 1
ATOM 1424 O O . ASP A 1 173 ? -6.668 3.583 -30.725 1.00 72.56 173 ASP A O 1
ATOM 1428 N N . ASN A 1 174 ? -7.836 3.506 -28.794 1.00 64.12 174 ASN A N 1
ATOM 1429 C CA . ASN A 1 174 ? -9.164 3.233 -29.339 1.00 64.12 174 ASN A CA 1
ATOM 1430 C C . ASN A 1 174 ? -9.583 4.136 -30.517 1.00 64.12 174 ASN A C 1
ATOM 1432 O O . ASN A 1 174 ? -10.479 3.753 -31.266 1.00 64.12 174 ASN A O 1
ATOM 1436 N N . ILE A 1 175 ? -8.993 5.328 -30.674 1.00 68.69 175 ILE A N 1
ATOM 1437 C CA . ILE A 1 175 ? -9.344 6.269 -31.746 1.00 68.69 175 ILE A CA 1
ATOM 1438 C C . ILE A 1 175 ? -8.419 6.117 -32.952 1.00 68.69 175 ILE A C 1
ATOM 1440 O O . ILE A 1 175 ? -8.882 6.073 -34.092 1.00 68.69 175 ILE A O 1
ATOM 1444 N N . THR A 1 176 ? -7.104 6.090 -32.729 1.00 71.56 176 THR A N 1
ATOM 1445 C CA . THR A 1 176 ? -6.131 6.158 -33.829 1.00 71.56 176 THR A CA 1
ATOM 1446 C C . THR A 1 176 ? -5.658 4.799 -34.329 1.00 71.56 176 THR A C 1
ATOM 1448 O O . THR A 1 176 ? -4.913 4.749 -35.309 1.00 71.56 176 THR A O 1
ATOM 1451 N N . ASN A 1 177 ? -6.058 3.706 -33.674 1.00 64.19 177 ASN A N 1
ATOM 1452 C CA . ASN A 1 177 ? -5.523 2.366 -33.899 1.00 64.19 177 ASN A CA 1
ATOM 1453 C C . ASN A 1 177 ? -3.989 2.270 -33.735 1.00 64.19 177 ASN A C 1
ATOM 1455 O O . ASN A 1 177 ? -3.341 1.366 -34.262 1.00 64.19 177 ASN A O 1
ATOM 1459 N N . LYS A 1 178 ? -3.379 3.218 -33.009 1.00 73.38 178 LYS A N 1
ATOM 1460 C CA . LYS A 1 178 ? -1.934 3.260 -32.746 1.00 73.38 178 LYS A CA 1
ATOM 1461 C C . LYS A 1 178 ? -1.632 2.874 -31.312 1.00 73.38 178 LYS A C 1
ATOM 1463 O O . LYS A 1 178 ? -2.440 3.060 -30.415 1.00 73.38 178 LYS A O 1
ATOM 1468 N N . VAL A 1 179 ? -0.420 2.392 -31.083 1.00 74.62 179 VAL A N 1
ATOM 1469 C CA . VAL A 1 179 ? 0.074 2.135 -29.733 1.00 74.62 179 VAL A CA 1
ATOM 1470 C C . VAL A 1 179 ? 0.547 3.440 -29.101 1.00 74.62 179 VAL A C 1
ATOM 1472 O O . VAL A 1 179 ? 1.449 4.104 -29.617 1.00 74.62 179 VAL A O 1
ATOM 1475 N N . VAL A 1 180 ? -0.023 3.783 -27.953 1.00 80.12 180 VAL A N 1
ATOM 1476 C CA . VAL A 1 180 ? 0.354 4.938 -27.141 1.00 80.12 180 VAL A CA 1
ATOM 1477 C C . VAL A 1 180 ? 1.111 4.462 -25.909 1.00 80.12 180 VAL A C 1
ATOM 1479 O O . VAL A 1 180 ? 0.855 3.397 -25.355 1.00 80.12 180 VAL A O 1
ATOM 1482 N N . TYR A 1 181 ? 2.094 5.250 -25.488 1.00 83.56 181 TYR A N 1
ATOM 1483 C CA . TYR A 1 181 ? 2.827 4.999 -24.255 1.00 83.56 181 TYR A CA 1
ATOM 1484 C C . TYR A 1 181 ? 2.191 5.784 -23.111 1.00 83.56 181 TYR A C 1
ATOM 1486 O O . TYR A 1 181 ? 1.987 6.990 -23.234 1.00 83.56 181 TYR A O 1
ATOM 1494 N N . LYS A 1 182 ? 1.899 5.104 -22.004 1.00 86.12 182 LYS A N 1
ATOM 1495 C CA . LYS A 1 182 ? 1.190 5.655 -20.850 1.00 86.12 182 LYS A CA 1
ATOM 1496 C C . LYS A 1 182 ? 2.032 5.521 -19.583 1.00 86.12 182 LYS A C 1
ATOM 1498 O O . LYS A 1 182 ? 2.724 4.523 -19.387 1.00 86.12 182 LYS A O 1
ATOM 1503 N N . ILE A 1 183 ? 1.937 6.525 -18.714 1.00 89.62 183 ILE A N 1
ATOM 1504 C CA . ILE A 1 183 ? 2.474 6.518 -17.346 1.00 89.62 183 ILE A CA 1
ATOM 1505 C C . ILE A 1 183 ? 1.283 6.640 -16.399 1.00 89.62 183 ILE A C 1
ATOM 1507 O O . ILE A 1 183 ? 0.482 7.565 -16.540 1.00 89.62 183 ILE A O 1
ATOM 1511 N N . ASN A 1 184 ? 1.156 5.721 -15.444 1.00 89.88 184 ASN A N 1
ATOM 1512 C CA . ASN A 1 184 ? 0.009 5.662 -14.545 1.00 89.88 184 ASN A CA 1
ATOM 1513 C C . ASN A 1 184 ? 0.421 5.829 -13.074 1.00 89.88 184 ASN A C 1
ATOM 1515 O O . ASN A 1 184 ? 0.709 4.864 -12.366 1.00 89.88 184 ASN A O 1
ATOM 1519 N N . PHE A 1 185 ? 0.414 7.077 -12.597 1.00 89.19 185 PHE A N 1
ATOM 1520 C CA . PHE A 1 185 ? 0.704 7.403 -11.196 1.00 89.19 185 PHE A CA 1
ATOM 1521 C C . PHE A 1 185 ? -0.332 6.862 -10.203 1.00 89.19 185 PHE A C 1
ATOM 1523 O O . PHE A 1 185 ? 0.041 6.539 -9.073 1.00 89.19 185 PHE A O 1
ATOM 1530 N N . ASN A 1 186 ? -1.593 6.678 -10.612 1.00 86.19 186 ASN A N 1
ATOM 1531 C CA . ASN A 1 186 ? -2.644 6.185 -9.714 1.00 86.19 186 ASN A CA 1
ATOM 1532 C C . ASN A 1 186 ? -2.300 4.807 -9.137 1.00 86.19 186 ASN A C 1
ATOM 1534 O O . ASN A 1 186 ? -2.548 4.544 -7.960 1.00 86.19 186 ASN A O 1
ATOM 1538 N N . CYS A 1 187 ? -1.628 3.964 -9.926 1.00 86.50 187 CYS A N 1
ATOM 1539 C CA . CYS A 1 187 ? -1.188 2.641 -9.502 1.00 86.50 187 CYS A CA 1
ATOM 1540 C C . CYS A 1 187 ? -0.114 2.658 -8.401 1.00 86.50 187 CYS A C 1
ATOM 1542 O O . CYS A 1 187 ? 0.188 1.610 -7.837 1.00 86.50 187 CYS A O 1
ATOM 1544 N N . ILE A 1 188 ? 0.498 3.794 -8.075 1.00 90.25 188 ILE A N 1
ATOM 1545 C CA . ILE A 1 188 ? 1.523 3.862 -7.025 1.00 90.25 188 ILE A CA 1
ATOM 1546 C C . ILE A 1 188 ? 1.173 4.821 -5.889 1.00 90.25 188 ILE A C 1
ATOM 1548 O O . ILE A 1 188 ? 1.921 4.869 -4.914 1.00 90.25 188 ILE A O 1
ATOM 1552 N N . TYR A 1 189 ? 0.030 5.512 -5.951 1.00 87.94 189 TYR A N 1
ATOM 1553 C CA . TYR A 1 189 ? -0.404 6.423 -4.891 1.00 87.94 189 TYR A CA 1
ATOM 1554 C C . TYR A 1 189 ? -0.542 5.728 -3.545 1.00 87.94 189 TYR A C 1
ATOM 1556 O O . TYR A 1 189 ? 0.137 6.115 -2.607 1.00 87.94 189 TYR A O 1
ATOM 1564 N N . GLU A 1 190 ? -1.361 4.683 -3.435 1.00 83.75 190 GLU A N 1
ATOM 1565 C CA . GLU A 1 190 ? -1.579 4.002 -2.151 1.00 83.75 190 GLU A CA 1
ATOM 1566 C C . GLU A 1 190 ? -0.286 3.345 -1.614 1.00 83.75 190 GLU A C 1
ATOM 1568 O O . GLU A 1 190 ? 0.080 3.588 -0.463 1.00 83.75 190 GLU A O 1
ATOM 1573 N N . PRO A 1 191 ? 0.496 2.597 -2.426 1.00 87.50 191 PRO A N 1
ATOM 1574 C CA . PRO A 1 191 ? 1.725 1.961 -1.949 1.00 87.50 191 PRO A CA 1
ATOM 1575 C C . PRO A 1 191 ? 2.876 2.907 -1.576 1.00 87.50 191 PRO A C 1
ATOM 1577 O O . PRO A 1 191 ? 3.774 2.476 -0.841 1.00 87.50 191 PRO A O 1
ATOM 1580 N N . LEU A 1 192 ? 2.899 4.125 -2.136 1.00 90.44 192 LEU A N 1
ATOM 1581 C CA . LEU A 1 192 ? 3.966 5.123 -1.981 1.00 90.44 192 LEU A CA 1
ATOM 1582 C C . LEU A 1 192 ? 3.451 6.478 -1.466 1.00 90.44 192 LEU A C 1
ATOM 1584 O O . LEU A 1 192 ? 4.118 7.495 -1.665 1.00 90.44 192 LEU A O 1
ATOM 1588 N N . CYS A 1 193 ? 2.295 6.513 -0.804 1.00 88.25 193 CYS A N 1
ATOM 1589 C CA . CYS A 1 193 ? 1.851 7.668 -0.026 1.00 88.25 193 CYS A CA 1
ATOM 1590 C C . CYS A 1 193 ? 2.488 7.599 1.367 1.00 88.25 193 CYS A C 1
ATOM 1592 O O . CYS A 1 193 ? 2.463 6.542 1.993 1.00 88.25 193 CYS A O 1
ATOM 1594 N N . LEU A 1 194 ? 3.096 8.698 1.833 1.00 87.31 194 LEU A N 1
ATOM 1595 C CA . LEU A 1 194 ? 3.779 8.799 3.137 1.00 87.31 194 LEU A CA 1
ATOM 1596 C C . LEU A 1 194 ? 4.659 7.580 3.485 1.00 87.31 194 LEU A C 1
ATOM 1598 O O . LEU A 1 194 ? 4.626 7.045 4.593 1.00 87.31 194 LEU A O 1
ATOM 1602 N N . THR A 1 195 ? 5.456 7.120 2.526 1.00 87.38 195 THR A N 1
ATOM 1603 C CA . THR A 1 195 ? 6.292 5.934 2.693 1.00 87.38 195 THR A CA 1
ATOM 1604 C C . THR A 1 195 ? 7.595 6.249 3.431 1.00 87.38 195 THR A C 1
ATOM 1606 O O . THR A 1 195 ? 8.081 7.379 3.438 1.00 87.38 195 THR A O 1
ATOM 1609 N N . THR A 1 196 ? 8.177 5.224 4.050 1.00 84.38 196 THR A N 1
ATOM 1610 C CA . THR A 1 196 ? 9.570 5.220 4.523 1.00 84.38 196 THR A CA 1
ATOM 1611 C C . THR A 1 196 ? 10.471 4.384 3.617 1.00 84.38 196 THR A C 1
ATOM 1613 O O . THR A 1 196 ? 11.649 4.194 3.920 1.00 84.38 196 THR A O 1
ATOM 1616 N N . ASN A 1 197 ? 9.927 3.863 2.512 1.00 88.19 197 ASN A N 1
ATOM 1617 C CA . ASN A 1 197 ? 10.682 3.057 1.575 1.00 88.19 197 ASN A CA 1
ATOM 1618 C C . ASN A 1 197 ? 11.780 3.888 0.918 1.00 88.19 197 ASN A C 1
ATOM 1620 O O . ASN A 1 197 ? 11.557 4.988 0.412 1.00 88.19 197 ASN A O 1
ATOM 1624 N N . HIS A 1 198 ? 12.956 3.288 0.844 1.00 88.88 198 HIS A N 1
ATOM 1625 C CA . HIS A 1 198 ? 14.038 3.777 0.019 1.00 88.88 198 HIS A CA 1
ATOM 1626 C C . HIS A 1 198 ? 13.686 3.581 -1.453 1.00 88.88 198 HIS A C 1
ATOM 1628 O O . HIS A 1 198 ? 13.185 2.530 -1.862 1.00 88.88 198 HIS A O 1
ATOM 1634 N N . LEU A 1 199 ? 13.943 4.600 -2.264 1.00 91.88 199 LEU A N 1
ATOM 1635 C CA . LEU A 1 199 ? 13.781 4.482 -3.703 1.00 91.88 199 LEU A CA 1
ATOM 1636 C C . LEU A 1 199 ? 15.039 3.869 -4.305 1.00 91.88 199 LEU A C 1
ATOM 1638 O O . LEU A 1 199 ? 16.159 4.349 -4.093 1.00 91.88 199 LEU A O 1
ATOM 1642 N N . TYR A 1 200 ? 14.820 2.800 -5.050 1.00 93.25 200 TYR A N 1
ATOM 1643 C CA . TYR A 1 200 ? 15.814 2.100 -5.834 1.00 93.25 200 TYR A CA 1
ATOM 1644 C C . TYR A 1 200 ? 15.400 2.222 -7.295 1.00 93.25 200 TYR A C 1
ATOM 1646 O O . TYR A 1 200 ? 14.261 1.918 -7.641 1.00 93.25 200 TYR A O 1
ATOM 1654 N N . ILE A 1 201 ? 16.314 2.637 -8.159 1.00 93.38 201 ILE A N 1
ATOM 1655 C CA . ILE A 1 201 ? 16.091 2.636 -9.604 1.00 93.38 201 ILE A CA 1
ATOM 1656 C C . ILE A 1 201 ? 17.126 1.743 -10.271 1.00 93.38 201 ILE A C 1
ATOM 1658 O O . ILE A 1 201 ? 18.302 1.776 -9.912 1.00 93.38 201 ILE A O 1
ATOM 1662 N N . GLN A 1 202 ? 16.705 0.938 -11.243 1.00 93.12 202 GLN A N 1
ATOM 1663 C CA . GLN A 1 202 ? 17.639 0.158 -12.043 1.00 93.12 202 GLN A CA 1
ATOM 1664 C C . GLN A 1 202 ? 17.391 0.264 -13.536 1.00 93.12 202 GLN A C 1
ATOM 1666 O O . GLN A 1 202 ? 16.279 0.054 -14.014 1.00 93.12 202 GLN A O 1
ATOM 1671 N N . MET A 1 203 ? 18.463 0.469 -14.288 1.00 91.44 203 MET A N 1
ATOM 1672 C CA . MET A 1 203 ? 18.436 0.592 -15.742 1.00 91.44 203 MET A CA 1
ATOM 1673 C C . MET A 1 203 ? 19.757 0.105 -16.330 1.00 91.44 203 MET A C 1
ATOM 1675 O O . MET A 1 203 ? 20.776 0.093 -15.645 1.00 91.44 203 MET A O 1
ATOM 1679 N N . GLY A 1 204 ? 19.737 -0.335 -17.579 1.00 89.62 204 GLY A N 1
ATOM 1680 C CA . GLY A 1 204 ? 20.930 -0.827 -18.256 1.00 89.62 204 GLY A CA 1
ATOM 1681 C C . GLY A 1 204 ? 21.154 -0.121 -19.582 1.00 89.62 204 GLY A C 1
ATOM 1682 O O . GLY A 1 204 ? 20.229 0.491 -20.115 1.00 89.62 204 GLY A O 1
ATOM 1683 N N . SER A 1 205 ? 22.376 -0.216 -20.091 1.00 88.25 205 SER A N 1
ATOM 1684 C CA . SER A 1 205 ? 22.709 0.192 -21.451 1.00 88.25 205 SER A CA 1
ATOM 1685 C C . SER A 1 205 ? 22.052 -0.734 -22.476 1.00 88.25 205 SER A C 1
ATOM 1687 O O . SER A 1 205 ? 21.586 -1.837 -22.158 1.00 88.25 205 SER A O 1
ATOM 1689 N N . ASP A 1 206 ? 22.084 -0.315 -23.735 1.00 84.19 206 ASP A N 1
ATOM 1690 C CA . ASP A 1 206 ? 21.570 -1.077 -24.870 1.00 84.19 206 ASP A CA 1
ATOM 1691 C C . ASP A 1 206 ? 22.195 -2.476 -24.972 1.00 84.19 206 ASP A C 1
ATOM 1693 O O . ASP A 1 206 ? 21.503 -3.445 -25.286 1.00 84.19 206 ASP A O 1
ATOM 1697 N N . SER A 1 207 ? 23.479 -2.614 -24.632 1.00 86.56 207 SER A N 1
ATOM 1698 C CA . SER A 1 207 ? 24.189 -3.894 -24.685 1.00 86.56 207 SER A CA 1
ATOM 1699 C C . SER A 1 207 ? 23.765 -4.877 -23.584 1.00 86.56 207 SER A C 1
ATOM 1701 O O . SER A 1 207 ? 24.019 -6.076 -23.694 1.00 86.56 207 SER A O 1
ATOM 1703 N N . THR A 1 208 ? 23.062 -4.415 -22.542 1.00 85.94 208 THR A N 1
ATOM 1704 C CA . THR A 1 208 ? 22.555 -5.278 -21.455 1.00 85.94 208 THR A CA 1
ATOM 1705 C C . THR A 1 208 ? 21.166 -5.857 -21.692 1.00 85.94 208 THR A C 1
ATOM 1707 O O . THR A 1 208 ? 20.662 -6.631 -20.863 1.00 85.94 208 THR A O 1
ATOM 1710 N N . LEU A 1 209 ? 20.530 -5.510 -22.814 1.00 82.12 209 LEU A N 1
ATOM 1711 C CA . LEU A 1 209 ? 19.264 -6.104 -23.222 1.00 82.12 209 LEU A CA 1
ATOM 1712 C C . LEU A 1 209 ? 19.355 -7.632 -23.159 1.00 82.12 209 LEU A C 1
ATOM 1714 O O . LEU A 1 209 ? 20.304 -8.249 -23.634 1.00 82.12 209 LEU A O 1
ATOM 1718 N N . MET A 1 210 ? 18.355 -8.253 -22.533 1.00 77.94 210 MET A N 1
ATOM 1719 C CA . MET A 1 210 ? 18.271 -9.710 -22.393 1.00 77.94 210 MET A CA 1
ATOM 1720 C C . MET A 1 210 ? 19.443 -10.370 -21.655 1.00 77.94 210 MET A C 1
ATOM 1722 O O . MET A 1 210 ? 19.649 -11.570 -21.808 1.00 77.94 210 MET A O 1
ATOM 1726 N N . MET A 1 211 ? 20.181 -9.648 -20.805 1.00 82.06 211 MET A N 1
ATOM 1727 C CA . MET A 1 211 ? 21.239 -10.236 -19.964 1.00 82.06 211 MET A CA 1
ATOM 1728 C C . MET A 1 211 ? 20.774 -10.688 -18.569 1.00 82.06 211 MET A C 1
ATOM 1730 O O . MET A 1 211 ? 21.566 -11.228 -17.799 1.00 82.06 211 MET A O 1
ATOM 1734 N N . GLY A 1 212 ? 19.487 -10.532 -18.242 1.00 82.00 212 GLY A N 1
ATOM 1735 C CA . GLY A 1 212 ? 18.915 -11.010 -16.975 1.00 82.00 212 GLY A CA 1
ATOM 1736 C C . GLY A 1 212 ? 19.074 -10.044 -15.793 1.00 82.00 212 GLY A C 1
ATOM 1737 O O . GLY A 1 212 ? 19.191 -10.491 -14.656 1.00 82.00 212 GLY A O 1
ATOM 1738 N N . LYS A 1 213 ? 19.044 -8.725 -16.041 1.00 87.19 213 LYS A N 1
ATOM 1739 C CA . LYS A 1 213 ? 19.087 -7.662 -15.013 1.00 87.19 213 LYS A CA 1
ATOM 1740 C C . LYS A 1 213 ? 18.133 -7.911 -13.840 1.00 87.19 213 LYS A C 1
ATOM 1742 O O . LYS A 1 213 ? 18.565 -8.008 -12.698 1.00 87.19 213 LYS A O 1
ATOM 1747 N N . THR A 1 214 ? 16.839 -8.070 -14.116 1.00 86.06 214 THR A N 1
ATOM 1748 C CA . THR A 1 214 ? 15.809 -8.290 -13.085 1.00 86.06 214 THR A CA 1
ATOM 1749 C C . THR A 1 214 ? 16.037 -9.594 -12.309 1.00 86.06 214 THR A C 1
ATOM 1751 O O . THR A 1 214 ? 15.707 -9.688 -11.129 1.00 86.06 214 THR A O 1
ATOM 1754 N N . SER A 1 215 ? 16.704 -10.582 -12.917 1.00 86.19 215 SER A N 1
ATOM 1755 C CA . SER A 1 215 ? 17.082 -11.842 -12.265 1.00 86.19 215 SER A CA 1
ATOM 1756 C C . SER A 1 215 ? 18.192 -11.688 -11.218 1.00 86.19 215 SER A C 1
ATOM 1758 O O . SER A 1 215 ? 18.468 -12.652 -10.506 1.00 86.19 215 SER A O 1
ATOM 1760 N N . LEU A 1 216 ? 18.802 -10.503 -11.086 1.00 88.56 216 LEU A N 1
ATOM 1761 C CA . LEU A 1 216 ? 19.747 -10.207 -10.009 1.00 88.56 216 LEU A CA 1
ATOM 1762 C C . LEU A 1 216 ? 19.066 -9.794 -8.697 1.00 88.56 216 LEU A C 1
ATOM 1764 O O . LEU A 1 216 ? 19.682 -9.913 -7.638 1.00 88.56 216 LEU A O 1
ATOM 1768 N N . LEU 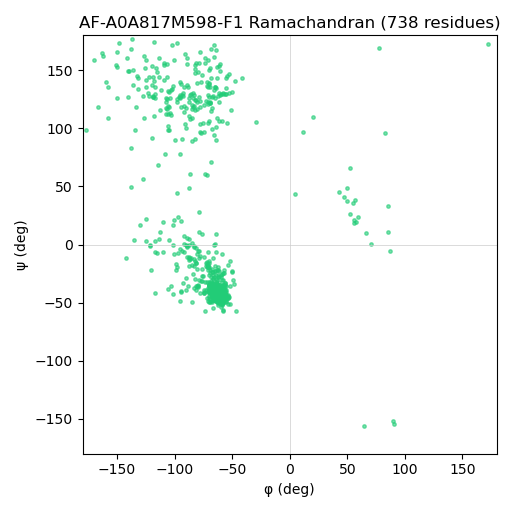A 1 217 ? 17.793 -9.379 -8.734 1.00 89.50 217 LEU A N 1
ATOM 1769 C CA . LEU A 1 217 ? 17.063 -8.913 -7.550 1.00 89.50 217 LEU A CA 1
ATOM 1770 C C . LEU A 1 217 ? 17.045 -9.925 -6.382 1.00 89.50 217 LEU A C 1
ATOM 1772 O O . LEU A 1 217 ? 17.245 -9.481 -5.255 1.00 89.50 217 LEU A O 1
ATOM 1776 N N . PRO A 1 218 ? 16.908 -11.255 -6.579 1.00 88.44 218 PRO A N 1
ATOM 1777 C CA . PRO A 1 218 ? 16.996 -12.239 -5.490 1.00 88.44 218 PRO A CA 1
ATOM 1778 C C . PRO A 1 218 ? 18.343 -12.305 -4.767 1.00 88.44 218 PRO A C 1
ATOM 1780 O O . PRO A 1 218 ? 18.419 -12.852 -3.670 1.00 88.44 218 PRO A O 1
ATOM 1783 N N . TYR A 1 219 ? 19.420 -11.808 -5.382 1.00 88.25 219 TYR A N 1
ATOM 1784 C CA . TYR A 1 219 ? 20.739 -11.750 -4.744 1.00 88.25 219 TYR A CA 1
ATOM 1785 C C . TYR A 1 219 ? 20.952 -10.447 -3.962 1.00 88.25 219 TYR A C 1
ATOM 1787 O O . TYR A 1 219 ? 21.917 -10.343 -3.210 1.00 88.25 219 TYR A O 1
ATOM 1795 N N . ILE A 1 220 ? 20.054 -9.474 -4.131 1.00 88.44 220 ILE A N 1
ATOM 1796 C CA . ILE A 1 220 ? 20.037 -8.198 -3.407 1.00 88.44 220 ILE A CA 1
ATOM 1797 C C . ILE A 1 220 ? 18.989 -8.247 -2.287 1.00 88.44 220 ILE A C 1
ATOM 1799 O O . ILE A 1 220 ? 19.238 -7.806 -1.166 1.00 88.44 220 ILE A O 1
ATOM 1803 N N . PHE A 1 221 ? 17.814 -8.806 -2.580 1.00 88.00 221 PHE A N 1
ATOM 1804 C CA . PHE A 1 221 ? 16.649 -8.783 -1.709 1.00 88.00 221 PHE A CA 1
ATOM 1805 C C . PHE A 1 221 ? 16.216 -10.183 -1.277 1.00 88.00 221 PHE A C 1
ATOM 1807 O O . PHE A 1 221 ? 16.200 -11.127 -2.062 1.00 88.00 221 PHE A O 1
ATOM 1814 N N . THR A 1 222 ? 15.817 -10.302 -0.011 1.00 77.12 222 THR A N 1
ATOM 1815 C CA . THR A 1 222 ? 15.587 -11.609 0.634 1.00 77.12 222 THR A CA 1
ATOM 1816 C C . THR A 1 222 ? 14.180 -12.176 0.445 1.00 77.12 222 THR A C 1
ATOM 1818 O O . THR A 1 222 ? 13.954 -13.347 0.737 1.00 77.12 222 THR A O 1
ATOM 1821 N N . ASP A 1 223 ? 13.235 -11.361 -0.019 1.00 83.12 223 ASP A N 1
ATOM 1822 C CA . ASP A 1 223 ? 11.802 -11.665 -0.053 1.00 83.12 223 ASP A CA 1
ATOM 1823 C C . ASP A 1 223 ? 11.226 -11.817 -1.471 1.00 83.12 223 ASP A C 1
ATOM 1825 O O . ASP A 1 223 ? 10.012 -11.908 -1.623 1.00 83.12 223 ASP A O 1
ATOM 1829 N N . LYS A 1 224 ? 12.076 -11.878 -2.508 1.00 82.19 224 LYS A N 1
ATOM 1830 C CA . LYS A 1 224 ? 11.633 -11.964 -3.909 1.00 82.19 224 LYS A CA 1
ATOM 1831 C C . LYS A 1 224 ? 11.402 -13.393 -4.380 1.00 82.19 224 LYS A C 1
ATOM 1833 O O . LYS A 1 224 ? 12.317 -14.219 -4.358 1.00 82.19 224 LYS A O 1
ATOM 1838 N N . ARG A 1 225 ? 10.207 -13.674 -4.912 1.00 71.50 225 ARG A N 1
ATOM 1839 C CA . ARG A 1 225 ? 9.915 -14.947 -5.590 1.00 71.50 225 ARG A CA 1
ATOM 1840 C C . ARG A 1 225 ? 10.399 -14.919 -7.039 1.00 71.50 225 ARG A C 1
ATOM 1842 O O . ARG A 1 225 ? 10.360 -13.898 -7.715 1.00 71.50 225 ARG A O 1
ATOM 1849 N N . LYS A 1 226 ? 10.815 -16.075 -7.566 1.00 66.50 226 LYS A N 1
ATOM 1850 C CA . LYS A 1 226 ? 11.277 -16.196 -8.964 1.00 66.50 226 LYS A CA 1
ATOM 1851 C C . LYS A 1 226 ? 10.182 -15.834 -9.982 1.00 66.50 226 LYS A C 1
ATOM 1853 O O . LYS A 1 226 ? 10.482 -15.247 -11.013 1.00 66.50 226 LYS A O 1
ATOM 1858 N N . GLN A 1 227 ? 8.929 -16.167 -9.672 1.00 62.56 227 GLN A N 1
ATOM 1859 C CA . GLN A 1 227 ? 7.748 -15.879 -10.502 1.00 62.56 227 GLN A CA 1
ATOM 1860 C C . GLN A 1 227 ? 7.449 -14.372 -10.603 1.00 62.56 227 GLN A C 1
ATOM 1862 O O . GLN A 1 227 ? 6.871 -13.917 -11.582 1.00 62.56 227 GLN A O 1
ATOM 1867 N N . SER A 1 228 ? 7.903 -13.590 -9.624 1.00 63.16 228 SER A N 1
ATOM 1868 C CA . SER A 1 228 ? 7.672 -12.145 -9.507 1.00 63.16 228 SER A CA 1
ATOM 1869 C C . SER A 1 228 ? 8.541 -11.290 -10.419 1.00 63.16 228 SER A C 1
ATOM 1871 O O . SER A 1 228 ? 8.341 -10.083 -10.515 1.00 63.16 228 SER A O 1
ATOM 1873 N N . LEU A 1 229 ? 9.540 -11.901 -11.055 1.00 70.06 229 LEU A N 1
ATOM 1874 C CA . LEU A 1 229 ? 10.623 -11.207 -11.746 1.00 70.06 229 LEU A CA 1
ATOM 1875 C C . LEU A 1 229 ? 10.447 -11.172 -13.261 1.00 70.06 229 LEU A C 1
ATOM 1877 O O . LEU A 1 229 ? 11.436 -10.934 -13.937 1.00 70.06 229 LEU A O 1
ATOM 1881 N N . SER A 1 230 ? 9.228 -11.439 -13.753 1.00 59.22 230 SER A N 1
ATOM 1882 C CA . SER A 1 230 ? 8.769 -11.367 -15.151 1.00 59.22 230 SER A CA 1
ATOM 1883 C C . SER A 1 230 ? 9.902 -11.192 -16.176 1.00 59.22 230 SER A C 1
ATOM 1885 O O . SER A 1 230 ? 10.366 -10.088 -16.424 1.00 59.22 230 SER A O 1
ATOM 1887 N N . THR A 1 231 ? 10.373 -12.268 -16.803 1.00 54.59 231 THR A N 1
ATOM 1888 C CA . THR A 1 231 ? 11.394 -12.209 -17.872 1.00 54.59 231 THR A CA 1
ATOM 1889 C C . THR A 1 231 ? 11.040 -13.156 -19.019 1.00 54.59 231 THR A C 1
ATOM 1891 O O . THR A 1 231 ? 11.868 -13.954 -19.459 1.00 54.59 231 THR A O 1
ATOM 1894 N N . ASN A 1 232 ? 9.801 -13.087 -19.515 1.00 56.06 232 ASN A N 1
ATOM 1895 C CA . ASN A 1 232 ? 9.439 -13.804 -20.738 1.00 56.06 232 ASN A CA 1
ATOM 1896 C C . ASN A 1 232 ? 10.117 -13.137 -21.946 1.00 56.06 232 ASN A C 1
ATOM 1898 O O . ASN A 1 232 ? 10.047 -11.921 -22.118 1.00 56.06 232 ASN A O 1
ATOM 1902 N N . VAL A 1 233 ? 10.804 -13.940 -22.764 1.00 52.47 233 VAL A N 1
ATOM 1903 C CA . VAL A 1 233 ? 11.598 -13.485 -23.925 1.00 52.47 233 VAL A CA 1
ATOM 1904 C C . VAL A 1 233 ? 10.708 -12.995 -25.078 1.00 52.47 233 VAL A C 1
ATOM 1906 O O . VAL A 1 233 ? 11.166 -12.229 -25.916 1.00 52.47 233 VAL A O 1
ATOM 1909 N N . SER A 1 234 ? 9.427 -13.367 -25.102 1.00 53.88 234 SER A N 1
ATOM 1910 C CA . SER A 1 234 ? 8.449 -12.883 -26.087 1.00 53.88 234 SER A CA 1
ATOM 1911 C C . SER A 1 234 ? 8.019 -11.421 -25.871 1.00 53.88 234 SER A C 1
ATOM 1913 O O . SER A 1 234 ? 7.565 -10.775 -26.807 1.00 53.88 234 SER A O 1
ATOM 1915 N N . ASP A 1 235 ? 8.226 -10.853 -24.675 1.00 56.81 235 ASP A N 1
ATOM 1916 C CA . ASP A 1 235 ? 7.721 -9.522 -24.281 1.00 56.81 235 ASP A CA 1
ATOM 1917 C C . ASP A 1 235 ? 8.669 -8.349 -24.604 1.00 56.81 235 ASP A C 1
ATOM 1919 O O . ASP A 1 235 ? 8.369 -7.194 -24.292 1.00 56.81 235 ASP A O 1
ATOM 1923 N N . VAL A 1 236 ? 9.848 -8.609 -25.179 1.00 63.19 236 VAL A N 1
ATOM 1924 C CA . VAL A 1 236 ? 10.938 -7.613 -25.272 1.00 63.19 236 VAL A CA 1
ATOM 1925 C C . VAL A 1 236 ? 10.513 -6.351 -26.015 1.00 63.19 236 VAL A C 1
ATOM 1927 O O . VAL A 1 236 ? 10.859 -5.247 -25.596 1.00 63.19 236 VAL A O 1
ATOM 1930 N N . ILE A 1 237 ? 9.731 -6.511 -27.080 1.00 62.75 237 ILE A N 1
ATOM 1931 C CA . ILE A 1 237 ? 9.295 -5.412 -27.945 1.00 62.75 237 ILE A CA 1
ATOM 1932 C C . ILE A 1 237 ? 8.326 -4.487 -27.192 1.00 62.75 237 ILE A C 1
ATOM 1934 O O . ILE A 1 237 ? 8.542 -3.277 -27.145 1.00 62.75 237 ILE A O 1
ATOM 1938 N N . TYR A 1 238 ? 7.315 -5.047 -26.522 1.00 69.75 238 TYR A N 1
ATOM 1939 C CA . TYR A 1 238 ? 6.262 -4.292 -25.819 1.00 69.75 238 TYR A CA 1
ATOM 1940 C C . TYR A 1 238 ? 6.652 -3.835 -24.412 1.00 69.75 238 TYR A C 1
ATOM 1942 O O . TYR A 1 238 ? 5.875 -3.174 -23.720 1.00 69.75 238 TYR A O 1
ATOM 1950 N N . ARG A 1 239 ? 7.858 -4.184 -23.965 1.00 76.31 239 ARG A N 1
ATOM 1951 C CA . ARG A 1 239 ? 8.386 -3.792 -22.659 1.00 76.31 239 ARG A CA 1
ATOM 1952 C C . ARG A 1 239 ? 9.596 -2.876 -22.752 1.00 76.31 239 ARG A C 1
ATOM 1954 O O . ARG A 1 239 ? 10.034 -2.348 -21.732 1.00 76.31 239 ARG A O 1
ATOM 1961 N N . ASN A 1 240 ? 10.119 -2.654 -23.954 1.00 79.50 240 ASN A N 1
ATOM 1962 C CA . ASN A 1 240 ? 11.210 -1.721 -24.164 1.00 79.50 240 ASN A CA 1
ATOM 1963 C C . ASN A 1 240 ? 10.794 -0.312 -23.718 1.00 79.50 240 ASN A C 1
ATOM 1965 O O . ASN A 1 240 ? 9.755 0.201 -24.134 1.00 79.50 240 ASN A O 1
ATOM 1969 N N . SER A 1 241 ? 11.616 0.336 -22.900 1.00 80.50 241 SER A N 1
ATOM 1970 C CA . SER A 1 241 ? 11.354 1.633 -22.278 1.00 80.50 241 SER A CA 1
ATOM 1971 C C . SER A 1 241 ? 10.276 1.653 -21.172 1.00 80.50 241 SER A C 1
ATOM 1973 O O . SER A 1 241 ? 10.013 2.714 -20.609 1.00 80.50 241 SER A O 1
ATOM 1975 N N . CYS A 1 242 ? 9.649 0.521 -20.829 1.00 87.38 242 CYS A N 1
ATOM 1976 C CA . CYS A 1 242 ? 8.650 0.451 -19.755 1.00 87.38 242 CYS A CA 1
ATOM 1977 C C . CYS A 1 242 ? 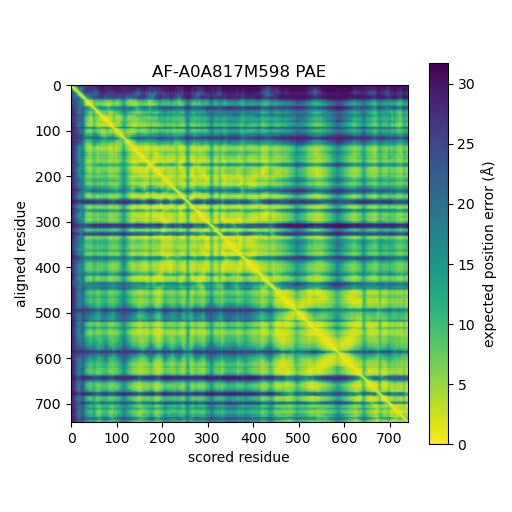9.284 0.404 -18.362 1.00 87.38 242 CYS A C 1
ATOM 1979 O O . CYS A 1 242 ? 10.406 -0.070 -18.189 1.00 87.38 242 CYS A O 1
ATOM 1981 N N . ILE A 1 243 ? 8.522 0.830 -17.357 1.00 91.06 243 ILE A N 1
ATOM 1982 C CA . ILE A 1 243 ? 8.927 0.825 -15.956 1.00 91.06 243 ILE A CA 1
ATOM 1983 C C . ILE A 1 243 ? 7.931 0.006 -15.146 1.00 91.06 243 ILE A C 1
ATOM 1985 O O . ILE A 1 243 ? 6.723 0.260 -15.169 1.00 91.06 243 ILE A O 1
ATOM 1989 N N . ASP A 1 244 ? 8.470 -0.943 -14.394 1.00 91.69 244 ASP A N 1
ATOM 1990 C CA . ASP A 1 244 ? 7.734 -1.733 -13.420 1.00 91.69 244 ASP A CA 1
ATOM 1991 C C . ASP A 1 244 ? 8.136 -1.344 -12.003 1.00 91.69 244 ASP A C 1
ATOM 1993 O O . ASP A 1 244 ? 9.308 -1.089 -11.724 1.00 91.69 244 ASP A O 1
ATOM 1997 N N . VAL A 1 245 ? 7.163 -1.301 -11.093 1.00 93.62 245 VAL A N 1
ATOM 1998 C CA . VAL A 1 245 ? 7.407 -0.993 -9.682 1.00 93.62 245 VAL A CA 1
ATOM 1999 C C . VAL A 1 245 ? 7.251 -2.251 -8.840 1.00 93.62 245 VAL A C 1
ATOM 2001 O O . VAL A 1 245 ? 6.206 -2.900 -8.828 1.00 93.62 245 VAL A O 1
ATOM 2004 N N . LEU A 1 246 ? 8.313 -2.589 -8.115 1.00 92.06 246 LEU A N 1
ATOM 2005 C CA . LEU A 1 246 ? 8.411 -3.745 -7.227 1.00 92.06 246 LEU A CA 1
ATOM 2006 C C . LEU A 1 246 ? 8.685 -3.275 -5.792 1.00 92.06 246 LEU A C 1
ATOM 2008 O O . LEU A 1 246 ? 9.286 -2.229 -5.572 1.00 92.06 246 LEU A O 1
ATOM 2012 N N . PHE A 1 247 ? 8.291 -4.070 -4.798 1.00 91.12 247 PHE A N 1
ATOM 2013 C CA . PHE A 1 247 ? 8.519 -3.757 -3.380 1.00 91.12 247 PHE A CA 1
ATOM 2014 C C . PHE A 1 247 ? 9.284 -4.872 -2.699 1.00 91.12 247 PHE A C 1
ATOM 2016 O O . PHE A 1 247 ? 8.894 -6.024 -2.838 1.00 91.12 247 PHE A O 1
ATOM 2023 N N . SER A 1 248 ? 10.348 -4.558 -1.970 1.00 89.88 248 SER A N 1
ATOM 2024 C CA . SER A 1 248 ? 11.216 -5.587 -1.395 1.00 89.88 248 SER A CA 1
ATOM 2025 C C . SER A 1 248 ? 11.873 -5.142 -0.102 1.00 89.88 248 SER A C 1
ATOM 2027 O O . SER A 1 248 ? 11.907 -3.948 0.200 1.00 89.88 248 SER A O 1
ATOM 2029 N N . LYS A 1 249 ? 12.436 -6.091 0.645 1.00 87.62 249 LYS A N 1
ATOM 2030 C CA . LYS A 1 249 ? 13.164 -5.833 1.886 1.00 87.62 249 LYS A CA 1
ATOM 2031 C C . LYS A 1 249 ? 14.573 -6.418 1.850 1.00 87.62 249 LYS A C 1
ATOM 2033 O O . LYS A 1 249 ? 14.793 -7.575 1.477 1.00 87.62 249 LYS A O 1
ATOM 2038 N N . VAL A 1 250 ? 15.528 -5.617 2.316 1.00 83.19 250 VAL A N 1
ATOM 2039 C CA . VAL A 1 250 ? 16.913 -6.032 2.570 1.00 83.19 250 VAL A CA 1
ATOM 2040 C C . VAL A 1 250 ? 17.099 -6.217 4.072 1.00 83.19 250 VAL A C 1
ATOM 2042 O O . VAL A 1 250 ? 16.693 -5.365 4.868 1.00 83.19 250 VAL A O 1
ATOM 2045 N N . ARG A 1 251 ? 17.718 -7.331 4.473 1.00 72.44 251 ARG A N 1
ATOM 2046 C CA . ARG A 1 251 ? 18.198 -7.525 5.847 1.00 72.44 251 ARG A CA 1
ATOM 2047 C C . ARG A 1 251 ? 19.564 -6.859 5.972 1.00 72.44 251 ARG A C 1
ATOM 2049 O O . ARG A 1 251 ? 20.479 -7.251 5.260 1.00 72.44 251 ARG A O 1
ATOM 2056 N N . SER A 1 252 ? 19.698 -5.874 6.855 1.00 62.88 252 SER A N 1
ATOM 2057 C CA . SER A 1 252 ? 20.998 -5.257 7.135 1.00 62.88 252 SER A CA 1
ATOM 2058 C C . SER A 1 252 ? 21.768 -6.095 8.158 1.00 62.88 252 SER A C 1
ATOM 2060 O O . SER A 1 252 ? 21.233 -6.420 9.220 1.00 62.88 252 SER A O 1
ATOM 2062 N N . ALA A 1 253 ? 23.019 -6.447 7.851 1.00 58.19 253 ALA A N 1
ATOM 2063 C CA . ALA A 1 253 ? 23.889 -7.193 8.764 1.00 58.19 253 ALA A CA 1
ATOM 2064 C C . ALA A 1 253 ? 24.632 -6.276 9.758 1.00 58.19 253 ALA A C 1
ATOM 2066 O O . ALA A 1 253 ? 25.144 -6.745 10.779 1.00 58.19 253 ALA A O 1
ATOM 2067 N N . SER A 1 254 ? 24.699 -4.969 9.476 1.00 50.59 254 SER A N 1
ATOM 2068 C CA . SER A 1 254 ? 25.498 -3.986 10.220 1.00 50.59 254 SER A CA 1
ATOM 2069 C C . SER A 1 254 ? 24.836 -3.448 11.496 1.00 50.59 254 SER A C 1
ATOM 2071 O O . SER A 1 254 ? 25.526 -2.921 12.367 1.00 50.59 254 SER A O 1
ATOM 2073 N N . LEU A 1 255 ? 23.535 -3.663 11.695 1.00 50.28 255 LEU A N 1
ATOM 2074 C CA . LEU A 1 255 ? 22.809 -3.271 12.912 1.00 50.28 255 LEU A CA 1
ATOM 2075 C C . LEU A 1 255 ? 22.908 -4.375 13.983 1.00 50.28 255 LEU A C 1
ATOM 2077 O O . LEU A 1 255 ? 21.920 -4.959 14.422 1.00 50.28 255 LEU A O 1
ATOM 2081 N N . LYS A 1 256 ? 24.146 -4.674 14.395 1.00 42.91 256 LYS A N 1
ATOM 2082 C CA . LYS A 1 256 ? 24.550 -5.793 15.275 1.00 42.91 256 LYS A CA 1
ATOM 2083 C C . LYS A 1 256 ? 24.008 -5.765 16.719 1.00 42.91 256 LYS A C 1
ATOM 2085 O O . LYS A 1 256 ? 24.460 -6.568 17.529 1.00 42.91 256 LYS A O 1
ATOM 2090 N N . GLN A 1 257 ? 23.085 -4.874 17.084 1.00 46.66 257 GLN A N 1
ATOM 2091 C CA . GLN A 1 257 ? 22.685 -4.678 18.490 1.00 46.66 257 GLN A CA 1
ATOM 2092 C C . GLN A 1 257 ? 21.190 -4.818 18.794 1.00 46.66 257 GLN A C 1
ATOM 2094 O O . GLN A 1 257 ? 20.803 -4.651 19.947 1.00 46.66 257 GLN A O 1
ATOM 2099 N N . GLN A 1 258 ? 20.340 -5.169 17.827 1.00 44.88 258 GLN A N 1
ATOM 2100 C CA . GLN A 1 258 ? 18.927 -5.430 18.115 1.00 44.88 258 GLN A CA 1
ATOM 2101 C C . GLN A 1 258 ? 18.481 -6.720 17.434 1.00 44.88 258 GLN A C 1
ATOM 2103 O O . GLN A 1 258 ? 18.547 -6.856 16.215 1.00 44.88 258 GLN A O 1
ATOM 2108 N N . THR A 1 259 ? 18.054 -7.696 18.232 1.00 48.31 259 THR A N 1
ATOM 2109 C CA . THR A 1 259 ? 17.248 -8.816 17.757 1.00 48.31 259 THR A CA 1
ATOM 2110 C C . THR A 1 259 ? 15.789 -8.357 17.681 1.00 48.31 259 THR A C 1
ATOM 2112 O O . THR A 1 259 ? 15.252 -7.935 18.706 1.00 48.31 259 THR A O 1
ATOM 2115 N N . PRO A 1 260 ? 15.115 -8.464 16.519 1.00 52.19 260 PRO A N 1
ATOM 2116 C CA . PRO A 1 260 ? 15.613 -8.855 15.192 1.00 52.19 260 PRO A CA 1
ATOM 2117 C C . PRO A 1 260 ? 16.280 -7.697 14.418 1.00 52.19 260 PRO A C 1
ATOM 2119 O O . PRO A 1 260 ? 15.898 -6.539 14.575 1.00 52.19 260 PRO A O 1
ATOM 2122 N N . ALA A 1 261 ? 17.248 -8.027 13.546 1.00 56.34 261 ALA A N 1
ATOM 2123 C CA . ALA A 1 261 ? 17.973 -7.050 12.728 1.00 56.34 261 ALA A CA 1
ATOM 2124 C C . ALA A 1 261 ? 17.001 -6.187 11.888 1.00 56.34 261 ALA A C 1
ATOM 2126 O O . ALA A 1 261 ? 16.093 -6.748 11.263 1.00 56.34 261 ALA A O 1
ATOM 2127 N N . PRO A 1 262 ? 17.170 -4.851 11.827 1.00 64.19 262 PRO A N 1
ATOM 2128 C CA . PRO A 1 262 ? 16.264 -3.967 11.101 1.00 64.19 262 PRO A CA 1
ATOM 2129 C C . PRO A 1 262 ? 16.229 -4.296 9.606 1.00 64.19 262 PRO A C 1
ATOM 2131 O O . PRO A 1 262 ? 17.261 -4.409 8.940 1.00 64.19 262 PRO A O 1
ATOM 2134 N N . THR A 1 263 ? 15.021 -4.437 9.065 1.00 74.31 263 THR A N 1
ATOM 2135 C CA . THR A 1 263 ? 14.798 -4.615 7.627 1.00 74.31 263 THR A CA 1
ATOM 2136 C C . THR A 1 263 ? 14.567 -3.269 6.964 1.00 74.31 263 THR A C 1
ATOM 2138 O O . THR A 1 263 ? 13.666 -2.533 7.373 1.00 74.31 263 THR A O 1
ATOM 2141 N N . VAL A 1 264 ? 15.315 -2.980 5.904 1.00 82.56 264 VAL A N 1
ATOM 2142 C CA . VAL A 1 264 ? 15.132 -1.768 5.102 1.00 82.56 264 VAL A CA 1
ATOM 2143 C C . VAL A 1 264 ? 14.238 -2.096 3.914 1.00 82.56 264 VAL A C 1
ATOM 2145 O O . VAL A 1 264 ? 14.492 -3.057 3.188 1.00 82.56 264 VAL A O 1
ATOM 2148 N N . SER A 1 265 ? 13.166 -1.323 3.740 1.00 88.19 265 SER A N 1
ATOM 2149 C CA . SER A 1 265 ? 12.192 -1.528 2.664 1.00 88.19 265 SER A CA 1
ATOM 2150 C C . SER A 1 265 ? 12.520 -0.646 1.465 1.00 88.19 265 SER A C 1
ATOM 2152 O O . SER A 1 265 ? 12.867 0.523 1.627 1.00 88.19 265 SER A O 1
ATOM 2154 N N . TYR A 1 266 ? 12.373 -1.203 0.270 1.00 90.88 266 TYR A N 1
ATOM 2155 C CA . TYR A 1 266 ? 12.666 -0.554 -0.998 1.00 90.88 266 TYR A CA 1
ATOM 2156 C C . TYR A 1 266 ? 11.459 -0.589 -1.928 1.00 90.88 266 TYR A C 1
ATOM 2158 O O . TYR A 1 266 ? 10.749 -1.596 -2.009 1.00 90.88 266 TYR A O 1
ATOM 2166 N N . ALA A 1 267 ? 11.266 0.502 -2.662 1.00 93.94 267 ALA A N 1
ATOM 2167 C CA . ALA A 1 267 ? 10.464 0.526 -3.874 1.00 93.94 267 ALA A CA 1
ATOM 2168 C C . ALA A 1 267 ? 11.409 0.613 -5.075 1.00 93.94 267 ALA A C 1
ATOM 2170 O O . ALA A 1 267 ? 12.220 1.533 -5.181 1.00 93.94 267 ALA A O 1
ATOM 2171 N N . ILE A 1 268 ? 11.333 -0.395 -5.931 1.00 94.00 268 ILE A N 1
ATOM 2172 C CA . ILE A 1 268 ? 12.248 -0.670 -7.032 1.00 94.00 268 ILE A CA 1
ATOM 2173 C C . ILE A 1 268 ? 11.558 -0.250 -8.323 1.00 94.00 268 ILE A C 1
ATOM 2175 O O . ILE A 1 268 ? 10.578 -0.875 -8.715 1.00 94.00 268 ILE A O 1
ATOM 2179 N N . PHE A 1 269 ? 12.081 0.781 -8.974 1.00 94.56 269 PHE A N 1
ATOM 2180 C CA . PHE A 1 269 ? 11.701 1.201 -10.317 1.00 94.56 269 PHE A CA 1
ATOM 2181 C C . PHE A 1 269 ? 12.600 0.463 -11.313 1.00 94.56 269 PHE A C 1
ATOM 2183 O O . PHE A 1 269 ? 13.776 0.798 -11.489 1.00 94.56 269 PHE A O 1
ATOM 2190 N N . ASP A 1 270 ? 12.060 -0.595 -11.911 1.00 92.50 270 ASP A N 1
ATOM 2191 C CA . ASP A 1 270 ? 12.743 -1.454 -12.870 1.00 92.50 270 ASP A CA 1
ATOM 2192 C C . ASP A 1 270 ? 12.510 -0.948 -14.296 1.00 92.50 270 ASP A C 1
ATOM 2194 O O . ASP A 1 270 ? 11.429 -1.122 -14.853 1.00 92.50 270 ASP A O 1
ATOM 2198 N N . VAL A 1 271 ? 13.515 -0.292 -14.883 1.00 91.00 271 VAL A N 1
ATOM 2199 C CA . VAL A 1 271 ? 13.458 0.210 -16.264 1.00 91.00 271 VAL A CA 1
ATOM 2200 C C . VAL A 1 271 ? 13.851 -0.908 -17.222 1.00 91.00 271 VAL A C 1
ATOM 2202 O O . VAL A 1 271 ? 14.965 -1.437 -17.153 1.00 91.00 271 VAL A O 1
ATOM 2205 N N . HIS A 1 272 ? 12.953 -1.282 -18.121 1.00 85.25 272 HIS A N 1
ATOM 2206 C CA . HIS A 1 272 ? 13.168 -2.355 -19.081 1.00 85.25 272 HIS A CA 1
ATOM 2207 C C . HIS A 1 272 ? 13.648 -1.801 -20.417 1.00 85.25 272 HIS A C 1
ATOM 2209 O O . HIS A 1 272 ? 13.010 -0.940 -21.004 1.00 85.25 272 HIS A O 1
ATOM 2215 N N . GLY A 1 273 ? 14.761 -2.334 -20.914 1.00 77.94 273 GLY A N 1
ATOM 2216 C CA . GLY A 1 273 ? 15.326 -1.974 -22.210 1.00 77.94 273 GLY A CA 1
ATOM 2217 C C . GLY A 1 273 ? 15.818 -0.531 -22.343 1.00 77.94 273 GLY A C 1
ATOM 2218 O O . GLY A 1 273 ? 16.197 0.092 -21.354 1.00 77.94 273 GLY A O 1
ATOM 2219 N N . GLN A 1 274 ? 15.875 -0.042 -23.581 1.00 73.25 274 GLN A N 1
ATOM 2220 C CA . GLN A 1 274 ? 16.457 1.245 -23.953 1.00 73.25 274 GLN A CA 1
ATOM 2221 C C . GLN A 1 274 ? 15.522 2.402 -23.604 1.00 73.25 274 GLN A C 1
ATOM 2223 O O . GLN A 1 274 ? 14.314 2.335 -23.845 1.00 73.25 274 GLN A O 1
ATOM 2228 N N . VAL A 1 275 ? 16.082 3.505 -23.109 1.00 74.38 275 VAL A N 1
ATOM 2229 C CA . VAL A 1 275 ? 15.351 4.758 -22.867 1.00 74.38 275 VAL A CA 1
ATOM 2230 C C . VAL A 1 275 ? 15.308 5.553 -24.173 1.00 74.38 275 VAL A C 1
ATOM 2232 O O . VAL A 1 275 ? 16.204 6.338 -24.461 1.00 74.38 275 VAL A O 1
ATOM 2235 N N . THR A 1 276 ? 14.288 5.313 -24.997 1.00 65.56 276 THR A N 1
ATOM 2236 C CA . THR A 1 276 ? 14.186 5.902 -26.345 1.00 65.56 276 THR A CA 1
ATOM 2237 C C . THR A 1 276 ? 13.282 7.126 -26.406 1.00 65.56 276 THR A C 1
ATOM 2239 O O . THR A 1 276 ? 13.405 7.935 -27.321 1.00 65.56 276 THR A O 1
ATOM 2242 N N . LYS A 1 277 ? 12.364 7.278 -25.444 1.00 67.69 277 LYS A N 1
ATOM 2243 C CA . LYS A 1 277 ? 11.399 8.382 -25.409 1.00 67.69 277 LYS A CA 1
ATOM 2244 C C . LYS A 1 277 ? 11.822 9.458 -24.421 1.00 67.69 277 LYS A C 1
ATOM 2246 O O . LYS A 1 277 ? 12.142 9.151 -23.273 1.00 67.69 277 LYS A O 1
ATOM 2251 N N . GLU A 1 278 ? 11.706 10.716 -24.836 1.00 75.12 278 GLU A N 1
ATOM 2252 C CA . GLU A 1 278 ? 11.971 11.880 -23.985 1.00 75.12 278 GLU A CA 1
ATOM 2253 C C . GLU A 1 278 ? 11.130 11.843 -22.701 1.00 75.12 278 GLU A C 1
ATOM 2255 O O . GLU A 1 278 ? 11.664 11.983 -21.608 1.00 75.12 278 GLU A O 1
ATOM 2260 N N . THR A 1 279 ? 9.844 11.493 -22.791 1.00 74.88 279 THR A N 1
ATOM 2261 C CA . THR A 1 279 ? 8.964 11.345 -21.620 1.00 74.88 279 THR A CA 1
ATOM 2262 C C . THR A 1 279 ? 9.491 10.332 -20.592 1.00 74.88 279 THR A C 1
ATOM 2264 O O . THR A 1 279 ? 9.343 10.533 -19.387 1.00 74.88 279 THR A O 1
ATOM 2267 N N . ASN A 1 280 ? 10.148 9.258 -21.039 1.00 80.19 280 ASN A N 1
ATOM 2268 C CA . ASN A 1 280 ? 10.701 8.228 -20.151 1.00 80.19 280 ASN A CA 1
ATOM 2269 C C . ASN A 1 280 ? 11.950 8.726 -19.461 1.00 80.19 280 ASN A C 1
ATOM 2271 O O . ASN A 1 280 ? 12.128 8.495 -18.269 1.00 80.19 280 ASN A O 1
ATOM 2275 N N . LEU A 1 281 ? 12.783 9.441 -20.211 1.00 82.94 281 LEU A N 1
ATOM 2276 C CA . LEU A 1 281 ? 13.948 10.110 -19.670 1.00 82.94 281 LEU A CA 1
ATOM 2277 C C . LEU A 1 281 ? 13.533 11.117 -18.588 1.00 82.94 281 LEU A C 1
ATOM 2279 O O . LEU A 1 281 ? 14.084 11.077 -17.493 1.00 82.94 281 LEU A O 1
ATOM 2283 N N . LEU A 1 282 ? 12.506 11.938 -18.832 1.00 85.56 282 LEU A N 1
ATOM 2284 C CA . LEU A 1 282 ? 11.986 12.888 -17.839 1.00 85.56 282 LEU A CA 1
ATOM 2285 C C . LEU A 1 282 ? 11.458 12.190 -16.581 1.00 85.56 282 LEU A C 1
ATOM 2287 O O . LEU A 1 282 ? 11.711 12.649 -15.464 1.00 85.56 282 LEU A O 1
ATOM 2291 N N . LEU A 1 283 ? 10.762 11.062 -16.735 1.00 88.19 283 LEU A N 1
ATOM 2292 C CA . LEU A 1 283 ? 10.286 10.260 -15.607 1.00 88.19 283 LEU A CA 1
ATOM 2293 C C . LEU A 1 283 ? 11.440 9.639 -14.810 1.00 88.19 283 LEU A C 1
ATOM 2295 O O . LEU A 1 283 ? 11.419 9.653 -13.577 1.00 88.19 283 LEU A O 1
ATOM 2299 N N . ILE A 1 284 ? 12.457 9.122 -15.500 1.00 88.06 284 ILE A N 1
ATOM 2300 C CA . ILE A 1 284 ? 13.665 8.567 -14.886 1.00 88.06 284 ILE A CA 1
ATOM 2301 C C . ILE A 1 284 ? 14.399 9.654 -14.105 1.00 88.06 284 ILE A C 1
ATOM 2303 O O . ILE A 1 284 ? 14.664 9.449 -12.925 1.00 88.06 284 ILE A O 1
ATOM 2307 N N . ILE A 1 285 ? 14.626 10.824 -14.705 1.00 84.81 285 ILE A N 1
ATOM 2308 C CA . ILE A 1 285 ? 15.261 11.975 -14.048 1.00 84.81 285 ILE A CA 1
ATOM 2309 C C . ILE A 1 285 ? 14.460 12.391 -12.808 1.00 84.81 285 ILE A C 1
ATOM 2311 O O . ILE A 1 285 ? 15.019 12.513 -11.717 1.00 84.81 285 ILE A O 1
ATOM 2315 N N . SER A 1 286 ? 13.137 12.529 -12.940 1.00 86.50 286 SER A N 1
ATOM 2316 C CA . SER A 1 286 ? 12.247 12.864 -11.820 1.00 86.50 286 SER A CA 1
ATOM 2317 C C . SER A 1 286 ? 12.350 11.842 -10.690 1.00 86.50 286 SER A C 1
ATOM 2319 O O . SER A 1 286 ? 12.334 12.210 -9.522 1.00 86.50 286 SER A O 1
ATOM 2321 N N . THR A 1 287 ? 12.496 10.558 -11.020 1.00 89.25 287 THR A N 1
ATOM 2322 C CA . THR A 1 287 ? 12.633 9.473 -10.040 1.00 89.25 287 THR A CA 1
ATOM 2323 C C . THR A 1 287 ? 14.026 9.459 -9.400 1.00 89.25 287 THR A C 1
ATOM 2325 O O . THR A 1 287 ? 14.137 9.302 -8.184 1.00 89.25 287 THR A O 1
ATOM 2328 N N . GLN A 1 288 ? 15.089 9.678 -10.183 1.00 87.62 288 GLN A N 1
ATOM 2329 C CA . GLN A 1 288 ? 16.481 9.716 -9.718 1.00 87.62 288 GLN A CA 1
ATOM 2330 C C . GLN A 1 288 ? 16.708 10.795 -8.654 1.00 87.62 288 GLN A C 1
ATOM 2332 O O . GLN A 1 288 ? 17.405 10.534 -7.678 1.00 87.62 288 GLN A O 1
ATOM 2337 N N . LEU A 1 289 ? 16.061 11.961 -8.775 1.00 83.81 289 LEU A N 1
ATOM 2338 C CA . LEU A 1 289 ? 16.129 13.049 -7.781 1.00 83.81 289 LEU A CA 1
ATOM 2339 C C . LEU A 1 289 ? 15.676 12.640 -6.371 1.00 83.81 289 LEU A C 1
ATOM 2341 O O . LEU A 1 289 ? 16.054 13.259 -5.372 1.00 83.81 289 LEU A O 1
ATOM 2345 N N . TYR A 1 290 ? 14.841 11.608 -6.280 1.00 86.56 290 TYR A N 1
ATOM 2346 C CA . TYR A 1 290 ? 14.341 11.074 -5.018 1.00 86.56 290 TYR A CA 1
ATOM 2347 C C . TYR A 1 290 ? 14.920 9.692 -4.686 1.00 86.56 290 TYR A C 1
ATOM 2349 O O . TYR A 1 290 ? 14.693 9.197 -3.579 1.00 86.56 290 TYR A O 1
ATOM 2357 N N . ALA A 1 291 ? 15.675 9.084 -5.604 1.00 88.94 291 ALA A N 1
ATOM 2358 C CA . ALA A 1 291 ? 16.284 7.778 -5.428 1.00 88.94 291 ALA A CA 1
ATOM 2359 C C . ALA A 1 291 ? 17.453 7.820 -4.436 1.00 88.94 291 ALA A C 1
ATOM 2361 O O . ALA A 1 291 ? 18.298 8.710 -4.451 1.00 88.94 291 ALA A O 1
ATOM 2362 N N . SER A 1 292 ? 17.492 6.825 -3.553 1.00 87.88 292 SER A N 1
ATOM 2363 C CA . SER A 1 292 ? 18.610 6.608 -2.627 1.00 87.88 292 SER A CA 1
ATOM 2364 C C . SER A 1 292 ? 19.682 5.697 -3.219 1.00 87.88 292 SER A C 1
ATOM 2366 O O . SER A 1 292 ? 20.859 5.819 -2.878 1.00 87.88 292 SER A O 1
ATOM 2368 N N . VAL A 1 293 ? 19.275 4.790 -4.111 1.00 91.06 293 VAL A N 1
ATOM 2369 C CA . VAL A 1 293 ? 20.159 3.823 -4.761 1.00 91.06 293 VAL A CA 1
ATOM 2370 C C . VAL A 1 293 ? 19.830 3.748 -6.245 1.00 91.06 293 VAL A C 1
ATOM 2372 O O . VAL A 1 293 ? 18.660 3.694 -6.628 1.00 91.06 293 VAL A O 1
ATOM 2375 N N . GLN A 1 294 ? 20.867 3.701 -7.072 1.00 92.94 294 GLN A N 1
ATOM 2376 C CA . GLN A 1 294 ? 20.761 3.500 -8.511 1.00 92.94 294 GLN A CA 1
ATOM 2377 C C . GLN A 1 294 ? 21.655 2.347 -8.943 1.00 92.94 294 GLN A C 1
ATOM 2379 O O . GLN A 1 294 ? 22.845 2.343 -8.644 1.00 92.94 294 GLN A O 1
ATOM 2384 N N . LEU A 1 295 ? 21.098 1.378 -9.664 1.00 94.50 295 LEU A N 1
ATOM 2385 C CA . LEU A 1 295 ? 21.858 0.291 -10.272 1.00 94.50 295 LEU A CA 1
ATOM 2386 C C . LEU A 1 295 ? 21.927 0.482 -11.786 1.00 94.50 295 LEU A C 1
ATOM 2388 O O . LEU A 1 295 ? 20.902 0.475 -12.472 1.00 94.50 295 LEU A O 1
ATOM 2392 N N . LEU A 1 296 ? 23.148 0.651 -12.287 1.00 94.00 296 LEU A N 1
ATOM 2393 C CA . LEU A 1 296 ? 23.448 0.784 -13.707 1.00 94.00 296 LEU A CA 1
ATOM 2394 C C . LEU A 1 296 ? 24.092 -0.490 -14.217 1.00 94.00 296 LEU A C 1
ATOM 2396 O O . LEU A 1 296 ? 25.102 -0.933 -13.677 1.00 94.00 296 LEU A O 1
ATOM 2400 N N . TYR A 1 297 ? 23.515 -1.061 -15.263 1.00 94.00 297 TYR A N 1
ATOM 2401 C CA . TYR A 1 297 ? 24.018 -2.283 -15.871 1.00 94.00 297 TYR A CA 1
ATOM 2402 C C . TYR A 1 297 ? 24.696 -1.948 -17.190 1.00 94.00 297 TYR A C 1
ATOM 2404 O O . TYR A 1 297 ? 24.117 -1.247 -18.016 1.00 94.00 297 TYR A O 1
ATOM 2412 N N . ILE A 1 298 ? 25.898 -2.479 -17.382 1.00 93.94 298 ILE A N 1
ATOM 2413 C CA . ILE A 1 298 ? 26.690 -2.311 -18.603 1.00 93.94 298 ILE A CA 1
ATOM 2414 C C . ILE A 1 298 ? 27.352 -3.629 -19.002 1.00 93.94 298 ILE A C 1
ATOM 2416 O O . ILE A 1 298 ? 27.393 -4.582 -18.221 1.00 93.94 298 ILE A O 1
ATOM 2420 N N . THR A 1 299 ? 27.901 -3.688 -20.206 1.00 93.00 299 THR A N 1
ATOM 2421 C CA . THR A 1 299 ? 28.786 -4.756 -20.672 1.00 93.00 299 THR A CA 1
ATOM 2422 C C . THR A 1 299 ? 30.167 -4.198 -21.006 1.00 93.00 299 THR A C 1
ATOM 2424 O O . THR A 1 299 ? 30.394 -2.990 -20.990 1.00 93.00 299 THR A O 1
ATOM 2427 N N . GLN A 1 300 ? 31.109 -5.084 -21.334 1.00 90.44 300 GLN A N 1
ATOM 2428 C CA . GLN A 1 300 ? 32.411 -4.670 -21.857 1.00 90.44 300 GLN A CA 1
ATOM 2429 C C . GLN A 1 300 ? 32.292 -3.869 -23.168 1.00 90.44 300 GLN A C 1
ATOM 2431 O O . GLN A 1 300 ? 33.153 -3.037 -23.438 1.00 90.44 300 GLN A O 1
ATOM 2436 N N . ASP A 1 301 ? 31.223 -4.080 -23.943 1.00 88.50 301 ASP A N 1
ATOM 2437 C CA . ASP A 1 301 ? 30.994 -3.400 -25.222 1.00 88.50 301 ASP A CA 1
ATOM 2438 C C . ASP A 1 301 ? 30.607 -1.920 -25.032 1.00 88.50 301 ASP A C 1
ATOM 2440 O O . ASP A 1 301 ? 30.715 -1.133 -25.967 1.00 88.50 301 ASP A O 1
ATOM 2444 N N . ASP A 1 302 ? 30.213 -1.520 -23.815 1.00 88.44 302 ASP A N 1
ATOM 2445 C CA . ASP A 1 302 ? 29.940 -0.117 -23.473 1.00 88.44 302 ASP A CA 1
ATOM 2446 C C . ASP A 1 302 ? 31.207 0.671 -23.111 1.00 88.44 302 ASP A C 1
ATOM 2448 O O . ASP A 1 302 ? 31.122 1.858 -22.793 1.00 88.44 302 ASP A O 1
ATOM 2452 N N . PHE A 1 303 ? 32.381 0.028 -23.101 1.00 87.88 303 PHE A N 1
ATOM 2453 C CA . PHE A 1 303 ? 33.631 0.728 -22.832 1.00 87.88 303 PHE A CA 1
ATOM 2454 C C . PHE A 1 303 ? 33.946 1.694 -23.991 1.00 87.88 303 PHE A C 1
ATOM 2456 O O . PHE A 1 303 ? 33.993 1.249 -25.143 1.00 87.88 303 PHE A O 1
ATOM 2463 N N . PRO A 1 304 ? 34.191 2.993 -23.731 1.00 79.88 304 PRO A N 1
ATOM 2464 C CA . PRO A 1 304 ? 34.447 3.965 -24.792 1.00 79.88 304 PRO A CA 1
ATOM 2465 C C . PRO A 1 304 ? 35.650 3.563 -25.655 1.00 79.88 304 PRO A C 1
ATOM 2467 O O . PRO A 1 304 ? 36.725 3.241 -25.140 1.00 79.88 304 PRO A O 1
ATOM 2470 N N . ALA A 1 305 ? 35.485 3.574 -26.981 1.00 67.44 305 ALA A N 1
ATOM 2471 C CA . ALA A 1 305 ? 36.579 3.280 -27.899 1.00 67.44 305 ALA A CA 1
ATOM 2472 C C . ALA A 1 305 ? 37.671 4.358 -27.786 1.00 67.44 305 ALA A C 1
ATOM 2474 O O . ALA A 1 305 ? 37.390 5.553 -27.796 1.00 67.44 305 ALA A O 1
ATOM 2475 N N . SER A 1 306 ? 38.938 3.944 -27.747 1.00 54.81 306 SER A N 1
ATOM 2476 C CA . SER A 1 306 ? 40.109 4.816 -27.559 1.00 54.81 306 SER A CA 1
ATOM 2477 C C . SER A 1 306 ? 40.369 5.835 -28.686 1.00 54.81 306 SER A C 1
ATOM 2479 O O . SER A 1 306 ? 41.339 6.585 -28.608 1.00 54.81 306 SER A O 1
ATOM 2481 N N . SER A 1 307 ? 39.533 5.880 -29.730 1.00 46.22 307 SER A N 1
ATOM 2482 C CA . SER A 1 307 ? 39.714 6.709 -30.930 1.00 46.22 307 SER A CA 1
ATOM 2483 C C . SER A 1 307 ? 38.680 7.828 -31.119 1.00 46.22 307 SER A C 1
ATOM 2485 O O . SER A 1 307 ? 38.693 8.480 -32.162 1.00 46.22 307 SER A O 1
ATOM 2487 N N . SER A 1 308 ? 37.762 8.060 -30.178 1.00 45.38 308 SER A N 1
ATOM 2488 C CA . SER A 1 308 ? 36.793 9.160 -30.280 1.00 45.38 308 SER A CA 1
ATOM 2489 C C . SER A 1 308 ? 37.272 10.401 -29.526 1.00 45.38 308 SER A C 1
ATOM 2491 O O . SER A 1 308 ? 37.631 10.311 -28.358 1.00 45.38 308 SER A O 1
ATOM 2493 N N . ASN A 1 309 ? 37.263 11.556 -30.203 1.00 50.25 309 ASN A N 1
ATOM 2494 C CA . ASN A 1 309 ? 37.571 12.880 -29.646 1.00 50.25 309 ASN A CA 1
ATOM 2495 C C . ASN A 1 309 ? 36.946 13.088 -28.250 1.00 50.25 309 ASN A C 1
ATOM 2497 O O . ASN A 1 309 ? 35.793 12.714 -28.053 1.00 50.25 309 ASN A O 1
ATOM 2501 N N . GLU A 1 310 ? 37.640 13.788 -27.342 1.00 51.66 310 GLU A N 1
ATOM 2502 C CA . GLU A 1 310 ? 37.188 14.122 -25.968 1.00 51.66 310 GLU A CA 1
ATOM 2503 C C . GLU A 1 310 ? 35.793 14.791 -25.890 1.00 51.66 310 GLU A C 1
ATOM 2505 O O . GLU A 1 310 ? 35.176 14.840 -24.829 1.00 51.66 310 GLU A O 1
ATOM 2510 N N . ASN A 1 311 ? 35.251 15.276 -27.013 1.00 48.47 311 ASN A N 1
ATOM 2511 C CA . ASN A 1 311 ? 33.885 15.797 -27.103 1.00 48.47 311 ASN A CA 1
ATOM 2512 C C . ASN A 1 311 ? 32.789 14.705 -27.135 1.00 48.47 311 ASN A C 1
ATOM 2514 O O . ASN A 1 311 ? 31.656 15.011 -26.773 1.00 48.47 311 ASN A O 1
ATOM 2518 N N . ASN A 1 312 ? 33.106 13.455 -27.504 1.00 50.03 312 ASN A N 1
ATOM 2519 C CA . ASN A 1 312 ? 32.159 12.324 -27.550 1.00 50.03 312 ASN A CA 1
ATOM 2520 C C . ASN A 1 312 ? 32.038 11.570 -26.212 1.00 50.03 312 ASN A C 1
ATOM 2522 O O . ASN A 1 312 ? 31.098 10.805 -26.021 1.00 50.03 312 ASN A O 1
ATOM 2526 N N . ASP A 1 313 ? 32.931 11.828 -25.254 1.00 51.38 313 ASP A N 1
ATOM 2527 C CA . ASP A 1 313 ? 32.879 11.299 -23.879 1.00 51.38 313 ASP A CA 1
ATOM 2528 C C . ASP A 1 313 ? 31.647 11.786 -23.082 1.00 51.38 313 ASP A C 1
ATOM 2530 O O . ASP A 1 313 ? 31.413 11.377 -21.945 1.00 51.38 313 ASP A O 1
ATOM 2534 N N . LYS A 1 314 ? 30.857 12.709 -23.647 1.00 52.75 314 LYS A N 1
ATOM 2535 C CA . LYS A 1 314 ? 29.561 13.131 -23.098 1.00 52.75 314 LYS A CA 1
ATOM 2536 C C . LYS A 1 314 ? 28.391 12.254 -23.557 1.00 52.75 314 LYS A C 1
ATOM 2538 O O . LYS A 1 314 ? 27.327 12.345 -22.946 1.00 52.75 314 LYS A O 1
ATOM 2543 N N . ASP A 1 315 ? 28.586 11.401 -24.563 1.00 63.81 315 ASP A N 1
ATOM 2544 C CA . ASP A 1 315 ? 27.520 10.603 -25.184 1.00 63.81 315 ASP A CA 1
ATOM 2545 C C . ASP A 1 315 ? 27.468 9.142 -24.705 1.00 63.81 315 ASP A C 1
ATOM 2547 O O . ASP A 1 315 ? 26.494 8.431 -24.985 1.00 63.81 315 ASP A O 1
ATOM 2551 N N . ASP A 1 316 ? 28.449 8.673 -23.926 1.00 81.50 316 ASP A N 1
ATOM 2552 C CA . ASP A 1 316 ? 28.403 7.315 -23.376 1.00 81.50 316 ASP A CA 1
ATOM 2553 C C . ASP A 1 316 ? 27.294 7.158 -22.314 1.00 81.50 316 ASP A C 1
ATOM 2555 O O . ASP A 1 316 ? 26.867 8.113 -21.656 1.00 81.50 316 ASP A O 1
ATOM 2559 N N . PHE A 1 317 ? 26.775 5.934 -22.174 1.00 85.38 317 PHE A N 1
ATOM 2560 C CA . PHE A 1 317 ? 25.623 5.639 -21.314 1.00 85.38 317 PHE A CA 1
ATOM 2561 C C . PHE A 1 317 ? 25.852 6.039 -19.850 1.00 85.38 317 PHE A C 1
ATOM 2563 O O . PHE A 1 317 ? 24.946 6.602 -19.224 1.00 85.38 317 PHE A O 1
ATOM 2570 N N . LEU A 1 318 ? 27.041 5.775 -19.297 1.00 88.12 318 LEU A N 1
ATOM 2571 C CA . LEU A 1 318 ? 27.339 6.110 -17.907 1.00 88.12 318 LEU A CA 1
ATOM 2572 C C . LEU A 1 318 ? 27.425 7.621 -17.731 1.00 88.12 318 LEU A C 1
ATOM 2574 O O . LEU A 1 318 ? 26.779 8.143 -16.826 1.00 88.12 318 LEU A O 1
ATOM 2578 N N . SER A 1 319 ? 28.139 8.331 -18.607 1.00 82.88 319 SER A N 1
ATOM 2579 C CA . SER A 1 319 ? 28.242 9.792 -18.530 1.00 82.88 319 SER A CA 1
ATOM 2580 C C . SER A 1 319 ? 26.883 10.471 -18.638 1.00 82.88 319 SER A C 1
ATOM 2582 O O . SER A 1 319 ? 26.572 11.327 -17.809 1.00 82.88 319 SER A O 1
ATOM 2584 N N . ARG A 1 320 ? 26.023 10.053 -19.577 1.00 78.94 320 ARG A N 1
ATOM 2585 C CA . ARG A 1 320 ? 24.651 10.577 -19.683 1.00 78.94 320 ARG A CA 1
ATOM 2586 C C . ARG A 1 320 ? 23.870 10.333 -18.397 1.00 78.94 320 ARG A C 1
ATOM 2588 O O . ARG A 1 320 ? 23.350 11.271 -17.804 1.00 78.94 320 ARG A O 1
ATOM 2595 N N . THR A 1 321 ? 23.849 9.094 -17.919 1.00 82.06 321 THR A N 1
ATOM 2596 C CA . THR A 1 321 ? 22.999 8.703 -16.786 1.00 82.06 321 THR A CA 1
ATOM 2597 C C . THR A 1 321 ? 23.490 9.258 -15.444 1.00 82.06 321 THR A C 1
ATOM 2599 O O . THR A 1 321 ? 22.677 9.566 -14.574 1.00 82.06 321 THR A O 1
ATOM 2602 N N . MET A 1 322 ? 24.806 9.415 -15.271 1.00 79.44 322 MET A N 1
ATOM 2603 C CA . MET A 1 322 ? 25.435 9.946 -14.056 1.00 79.44 322 MET A CA 1
ATOM 2604 C C . MET A 1 322 ? 25.441 11.480 -14.007 1.00 79.44 322 MET A C 1
ATOM 2606 O O . MET A 1 322 ? 25.382 12.049 -12.917 1.00 79.44 322 MET A O 1
ATOM 2610 N N . ASN A 1 323 ? 25.477 12.172 -15.153 1.00 64.38 323 ASN A N 1
ATOM 2611 C CA . ASN A 1 323 ? 25.431 13.639 -15.187 1.00 64.38 323 ASN A CA 1
ATOM 2612 C C . ASN A 1 323 ? 24.069 14.201 -14.744 1.00 64.38 323 ASN A C 1
ATOM 2614 O O . ASN A 1 323 ? 24.010 15.287 -14.169 1.00 64.38 323 ASN A O 1
ATOM 2618 N N . TYR A 1 324 ? 22.977 13.452 -14.923 1.00 61.50 324 TYR A N 1
ATOM 2619 C CA . TYR A 1 324 ? 21.684 13.808 -14.323 1.00 61.50 324 TYR A CA 1
ATOM 2620 C C . TYR A 1 324 ? 21.699 13.660 -12.796 1.00 61.50 324 TYR A C 1
ATOM 2622 O O . TYR A 1 324 ? 21.108 14.467 -12.079 1.00 61.50 324 TYR A O 1
ATOM 2630 N N . SER A 1 325 ? 22.426 12.666 -12.282 1.00 55.22 325 SER A N 1
ATOM 2631 C CA . SER A 1 325 ? 22.600 12.449 -10.846 1.00 55.22 325 SER A CA 1
ATOM 2632 C C . SER A 1 325 ? 23.451 13.542 -10.182 1.00 55.22 325 SER A C 1
ATOM 2634 O O . SER A 1 325 ? 23.172 13.912 -9.042 1.00 55.22 325 SER A O 1
ATOM 2636 N N . SER A 1 326 ? 24.452 14.095 -10.881 1.00 49.84 326 SER A N 1
ATOM 2637 C CA . SER A 1 326 ? 25.349 15.145 -10.364 1.00 49.84 326 SER A CA 1
ATOM 2638 C C . SER A 1 326 ? 24.766 16.563 -10.413 1.00 49.84 326 SER A C 1
ATOM 2640 O O . SER A 1 326 ? 25.195 17.417 -9.639 1.00 49.84 326 SER A O 1
ATOM 2642 N N . ALA A 1 327 ? 23.766 16.810 -11.266 1.00 47.53 327 ALA A N 1
ATOM 2643 C CA . ALA A 1 327 ? 22.971 18.042 -11.263 1.00 47.53 327 ALA A CA 1
ATOM 2644 C C . ALA A 1 327 ? 22.052 18.156 -10.032 1.00 47.53 327 ALA A C 1
ATOM 2646 O O . ALA A 1 327 ? 21.649 19.252 -9.639 1.00 47.53 327 ALA A O 1
ATOM 2647 N N . SER A 1 328 ? 21.738 17.025 -9.396 1.00 50.75 328 SER A N 1
ATOM 2648 C CA . SER A 1 328 ? 20.923 16.995 -8.192 1.00 50.75 328 SER A CA 1
ATOM 2649 C C . SER A 1 328 ? 21.749 17.340 -6.953 1.00 50.75 328 SER A C 1
ATOM 2651 O O . SER A 1 328 ? 22.855 16.846 -6.753 1.00 50.75 328 SER A O 1
ATOM 2653 N N . SER A 1 329 ? 21.189 18.135 -6.042 1.00 49.25 329 SER A N 1
ATOM 2654 C CA . SER A 1 329 ? 21.778 18.368 -4.715 1.00 49.25 329 SER A CA 1
ATOM 2655 C C . SER A 1 329 ? 21.814 17.108 -3.827 1.00 49.25 329 SER A C 1
ATOM 2657 O O . SER A 1 329 ? 22.237 17.182 -2.675 1.00 49.25 329 SER A O 1
ATOM 2659 N N . SER A 1 330 ? 21.324 15.963 -4.318 1.00 57.00 330 SER A N 1
ATOM 2660 C CA . SER A 1 330 ? 21.266 14.681 -3.617 1.00 57.00 330 SER A CA 1
ATOM 2661 C C . SER A 1 330 ? 22.305 13.709 -4.161 1.00 57.00 330 SER A C 1
ATOM 2663 O O . SER A 1 330 ? 22.225 13.265 -5.300 1.00 57.00 330 SER A O 1
ATOM 2665 N N . ILE A 1 331 ? 23.258 13.315 -3.320 1.00 71.69 331 ILE A N 1
ATOM 2666 C CA . ILE A 1 331 ? 24.251 12.304 -3.682 1.00 71.69 331 ILE A CA 1
ATOM 2667 C C . ILE A 1 331 ? 23.581 10.922 -3.664 1.00 71.69 331 ILE A C 1
ATOM 2669 O O . ILE A 1 331 ? 23.452 10.296 -2.608 1.00 71.69 331 ILE A O 1
ATOM 2673 N N . ILE A 1 332 ? 23.148 10.450 -4.831 1.00 84.75 332 ILE A N 1
ATOM 2674 C CA . ILE A 1 332 ? 22.658 9.082 -5.008 1.00 84.75 332 ILE A CA 1
ATOM 2675 C C . ILE A 1 332 ? 23.816 8.086 -4.901 1.00 84.75 332 ILE A C 1
ATOM 2677 O O . ILE A 1 332 ? 24.910 8.332 -5.408 1.00 84.75 332 ILE A O 1
ATOM 2681 N N . SER A 1 333 ? 23.594 6.960 -4.221 1.00 90.25 333 SER A N 1
ATOM 2682 C CA . SER A 1 333 ? 24.566 5.865 -4.227 1.00 90.25 333 SER A CA 1
ATOM 2683 C C . SER A 1 333 ? 24.377 5.030 -5.487 1.00 90.25 333 SER A C 1
ATOM 2685 O O . SER A 1 333 ? 23.328 4.404 -5.657 1.00 90.25 333 SER A O 1
ATOM 2687 N N . THR A 1 334 ? 25.382 5.004 -6.360 1.00 93.12 334 THR A N 1
ATOM 2688 C CA . THR A 1 334 ? 25.287 4.299 -7.642 1.00 93.12 334 THR A CA 1
ATOM 2689 C C . THR A 1 334 ? 26.124 3.033 -7.628 1.00 93.12 334 THR A C 1
ATOM 2691 O O . THR A 1 334 ? 27.322 3.072 -7.366 1.00 93.12 334 THR A O 1
ATOM 2694 N N . VAL A 1 335 ? 25.514 1.901 -7.956 1.00 95.75 335 VAL A N 1
ATOM 2695 C CA . VAL A 1 335 ? 26.210 0.634 -8.170 1.00 95.75 335 VAL A CA 1
ATOM 2696 C C . VAL A 1 335 ? 26.254 0.363 -9.669 1.00 95.75 335 VAL A C 1
ATOM 2698 O O . VAL A 1 335 ? 25.217 0.216 -10.312 1.00 95.75 335 VAL A O 1
ATOM 2701 N N . VAL A 1 336 ? 27.456 0.293 -10.229 1.00 96.19 336 VAL A N 1
ATOM 2702 C CA . VAL A 1 336 ? 27.684 -0.100 -11.619 1.00 96.19 336 VAL A CA 1
ATOM 2703 C C . VAL A 1 336 ? 27.970 -1.597 -11.654 1.00 96.19 336 VAL A C 1
ATOM 2705 O O . VAL A 1 336 ? 28.938 -2.068 -11.053 1.00 96.19 336 VAL A O 1
ATOM 2708 N N . VAL A 1 337 ? 27.109 -2.342 -12.340 1.00 96.50 337 VAL A N 1
ATOM 2709 C CA . VAL A 1 337 ? 27.189 -3.792 -12.515 1.00 96.50 337 VAL A CA 1
ATOM 2710 C C . VAL A 1 337 ? 27.611 -4.087 -13.950 1.00 96.50 337 VAL A C 1
ATOM 2712 O O . VAL A 1 337 ? 26.852 -3.856 -14.890 1.00 96.50 337 VAL A O 1
ATOM 2715 N N . ILE A 1 338 ? 28.813 -4.631 -14.119 1.00 96.00 338 ILE A N 1
ATOM 2716 C CA . ILE A 1 338 ? 29.326 -5.045 -15.428 1.00 96.00 338 ILE A CA 1
ATOM 2717 C C . ILE A 1 338 ? 28.961 -6.513 -15.656 1.00 96.00 338 ILE A C 1
ATOM 2719 O O . ILE A 1 338 ? 29.376 -7.388 -14.888 1.00 96.00 338 ILE A O 1
ATOM 2723 N N . PHE A 1 339 ? 28.191 -6.804 -16.703 1.00 94.00 339 PHE A N 1
ATOM 2724 C CA . PHE A 1 339 ? 27.934 -8.177 -17.120 1.00 94.00 339 PHE A CA 1
ATOM 2725 C C . PHE A 1 339 ? 29.206 -8.792 -17.715 1.00 94.00 339 PHE A C 1
ATOM 2727 O O . PHE A 1 339 ? 29.618 -8.480 -18.831 1.00 94.00 339 PHE A O 1
ATOM 2734 N N . ASP A 1 340 ? 29.830 -9.682 -16.945 1.00 91.94 340 ASP A N 1
ATOM 2735 C CA . ASP A 1 340 ? 31.134 -10.269 -17.227 1.00 91.94 340 ASP A CA 1
ATOM 2736 C C . ASP A 1 340 ? 30.985 -11.699 -17.765 1.00 91.94 340 ASP A C 1
ATOM 2738 O O . ASP A 1 340 ? 30.615 -12.635 -17.049 1.00 91.94 340 ASP A O 1
ATOM 2742 N N . LYS A 1 341 ? 31.317 -11.894 -19.045 1.00 88.06 341 LYS A N 1
ATOM 2743 C CA . LYS A 1 341 ? 31.346 -13.226 -19.676 1.00 88.06 341 LYS A CA 1
ATOM 2744 C C . LYS A 1 341 ? 32.418 -14.138 -19.056 1.00 88.06 341 LYS A C 1
ATOM 2746 O O . LYS A 1 341 ? 32.285 -15.358 -19.114 1.00 88.06 341 LYS A O 1
ATOM 2751 N N . ASN A 1 342 ? 33.447 -13.565 -18.431 1.00 89.06 342 ASN A N 1
ATOM 2752 C CA . ASN A 1 342 ? 34.540 -14.252 -17.747 1.00 89.06 342 ASN A CA 1
ATOM 2753 C C . ASN A 1 342 ? 34.367 -14.289 -16.217 1.00 89.06 342 ASN A C 1
ATOM 2755 O O . ASN A 1 342 ? 35.353 -14.528 -15.529 1.00 89.06 342 ASN A O 1
ATOM 2759 N N . TYR A 1 343 ? 33.149 -14.121 -15.683 1.00 89.94 343 TYR A N 1
ATOM 2760 C CA . TYR A 1 343 ? 32.878 -13.989 -14.238 1.00 89.94 343 TYR A CA 1
ATOM 2761 C C . TYR A 1 343 ? 33.533 -15.058 -13.339 1.00 89.94 343 TYR A C 1
ATOM 2763 O O . TYR A 1 343 ? 33.863 -14.790 -12.185 1.00 89.94 343 TYR A O 1
ATOM 2771 N N . ASP A 1 344 ? 33.737 -16.278 -13.847 1.00 88.19 344 ASP A N 1
ATOM 2772 C CA . ASP A 1 344 ? 34.386 -17.365 -13.098 1.00 88.19 344 ASP A CA 1
ATOM 2773 C C . ASP A 1 344 ? 35.919 -17.197 -12.962 1.00 88.19 344 ASP A C 1
ATOM 2775 O O . ASP A 1 344 ? 36.546 -17.940 -12.211 1.00 88.19 344 ASP A O 1
ATOM 2779 N N . ASN A 1 345 ? 36.538 -16.255 -13.680 1.00 90.94 345 ASN A N 1
ATOM 2780 C CA . ASN A 1 345 ? 37.965 -15.944 -13.618 1.00 90.94 345 ASN A CA 1
ATOM 2781 C C . ASN A 1 345 ? 38.179 -14.630 -12.854 1.00 90.94 345 ASN A C 1
ATOM 2783 O O . ASN A 1 345 ? 38.072 -13.546 -13.423 1.00 90.94 345 ASN A O 1
ATOM 2787 N N . GLU A 1 346 ? 38.517 -14.742 -11.569 1.00 88.50 346 GLU A N 1
ATOM 2788 C CA . GLU A 1 346 ? 38.658 -13.595 -10.664 1.00 88.50 346 GLU A CA 1
ATOM 2789 C C . GLU A 1 346 ? 39.654 -12.542 -11.165 1.00 88.50 346 GLU A C 1
ATOM 2791 O O . GLU A 1 346 ? 39.338 -11.355 -11.122 1.00 88.50 346 GLU A O 1
ATOM 2796 N N . MET A 1 347 ? 40.796 -12.963 -11.722 1.00 91.94 347 MET A N 1
ATOM 2797 C CA . MET A 1 347 ? 41.817 -12.048 -12.245 1.00 91.94 347 MET A CA 1
ATOM 2798 C C . MET A 1 347 ? 41.286 -11.217 -13.420 1.00 91.94 347 MET A C 1
ATOM 2800 O O . MET A 1 347 ? 41.485 -10.005 -13.462 1.00 91.94 347 MET A O 1
ATOM 2804 N N . LYS A 1 348 ? 40.571 -11.847 -14.364 1.00 91.56 348 LYS A N 1
ATOM 2805 C CA . LYS A 1 348 ? 39.958 -11.134 -15.499 1.00 91.56 348 LYS A CA 1
ATOM 2806 C C . LYS A 1 348 ? 38.834 -10.206 -15.048 1.00 91.56 348 LYS A C 1
ATOM 2808 O O . LYS A 1 348 ? 38.726 -9.095 -15.559 1.00 91.56 348 LYS A O 1
ATOM 2813 N N . THR A 1 349 ? 38.024 -10.644 -14.086 1.00 91.62 349 THR A N 1
ATOM 2814 C CA . THR A 1 349 ? 36.969 -9.817 -13.495 1.00 91.62 349 THR A CA 1
ATOM 2815 C C . THR A 1 349 ? 37.548 -8.567 -12.825 1.00 91.62 349 THR A C 1
ATOM 2817 O O . THR A 1 349 ? 37.023 -7.472 -13.013 1.00 91.62 349 THR A O 1
ATOM 2820 N N . GLU A 1 350 ? 38.634 -8.703 -12.063 1.00 93.88 350 GLU A N 1
ATOM 2821 C CA . GLU A 1 350 ? 39.291 -7.575 -11.395 1.00 93.88 350 GLU A CA 1
ATOM 2822 C C . GLU A 1 350 ? 39.923 -6.602 -12.399 1.00 93.88 350 GLU A C 1
ATOM 2824 O O . GLU A 1 350 ? 39.732 -5.391 -12.284 1.00 93.88 350 GLU A O 1
ATOM 2829 N N . GLN A 1 351 ? 40.592 -7.124 -13.433 1.00 94.06 351 GLN A N 1
ATOM 2830 C CA . GLN A 1 351 ? 41.119 -6.318 -14.539 1.00 94.06 351 GLN A CA 1
ATOM 2831 C C . GLN A 1 351 ? 40.017 -5.512 -15.235 1.00 94.06 351 GLN A C 1
ATOM 2833 O O . GLN A 1 351 ? 40.196 -4.321 -15.481 1.00 94.06 351 GLN A O 1
ATOM 2838 N N . LEU A 1 352 ? 38.865 -6.134 -15.506 1.00 93.62 352 LEU A N 1
ATOM 2839 C CA . LEU A 1 352 ? 37.721 -5.467 -16.127 1.00 93.62 352 LEU A CA 1
ATOM 2840 C C . LEU A 1 352 ? 37.178 -4.333 -15.246 1.00 93.62 352 LEU A C 1
ATOM 2842 O O . LEU A 1 352 ? 36.926 -3.239 -15.743 1.00 93.62 352 LEU A O 1
ATOM 2846 N N . ILE A 1 353 ? 37.034 -4.559 -13.937 1.00 94.00 353 ILE A N 1
ATOM 2847 C CA . ILE A 1 353 ? 36.598 -3.513 -13.001 1.00 94.00 353 ILE A CA 1
ATOM 2848 C C . ILE A 1 353 ? 37.590 -2.341 -12.990 1.00 94.00 353 ILE A C 1
ATOM 2850 O O . ILE A 1 353 ? 37.167 -1.185 -13.033 1.00 94.00 353 ILE A O 1
ATOM 2854 N N . ASN A 1 354 ? 38.894 -2.620 -12.910 1.00 95.19 354 ASN A N 1
ATOM 2855 C CA . ASN A 1 354 ? 39.922 -1.580 -12.835 1.00 95.19 354 ASN A CA 1
ATOM 2856 C C . ASN A 1 354 ? 39.989 -0.754 -14.124 1.00 95.19 354 ASN A C 1
ATOM 2858 O O . ASN A 1 354 ? 40.062 0.468 -14.040 1.00 95.19 354 ASN A O 1
ATOM 2862 N N . LEU A 1 355 ? 39.828 -1.393 -15.288 1.00 93.94 355 LEU A N 1
ATOM 2863 C CA . LEU A 1 355 ? 39.749 -0.720 -16.586 1.00 93.94 355 LEU A CA 1
ATOM 2864 C C . LEU A 1 355 ? 38.663 0.373 -16.601 1.00 93.94 355 LEU A C 1
ATOM 2866 O O . LEU A 1 355 ? 38.929 1.521 -16.956 1.00 93.94 355 LEU A O 1
ATOM 2870 N N . PHE A 1 356 ? 37.441 0.036 -16.178 1.00 93.44 356 PHE A N 1
ATOM 2871 C CA . PHE A 1 356 ? 36.346 1.007 -16.104 1.00 93.44 356 PHE A CA 1
ATOM 2872 C C . PHE A 1 356 ? 36.594 2.075 -15.030 1.00 93.44 356 PHE A C 1
ATOM 2874 O O . PHE A 1 356 ? 36.383 3.263 -15.280 1.00 93.44 356 PHE A O 1
ATOM 2881 N N . LYS A 1 357 ? 37.079 1.686 -13.843 1.00 93.12 357 LYS A N 1
ATOM 2882 C CA . LYS A 1 357 ? 37.390 2.638 -12.763 1.00 93.12 357 LYS A CA 1
ATOM 2883 C C . LYS A 1 357 ? 38.407 3.693 -13.192 1.00 93.12 357 LYS A C 1
ATOM 2885 O O . LYS A 1 357 ? 38.204 4.865 -12.893 1.00 93.12 357 LYS A O 1
ATOM 2890 N N . GLU A 1 358 ? 39.480 3.287 -13.865 1.00 92.56 358 GLU A N 1
ATOM 2891 C CA . GLU A 1 358 ? 40.542 4.186 -14.325 1.00 92.56 358 GLU A CA 1
ATOM 2892 C C . GLU A 1 358 ? 40.029 5.164 -15.382 1.00 92.56 358 GLU A C 1
ATOM 2894 O O . GLU A 1 358 ? 40.261 6.367 -15.262 1.00 92.56 358 GLU A O 1
ATOM 2899 N N . HIS A 1 359 ? 39.256 4.680 -16.362 1.00 89.25 359 HIS A N 1
ATOM 2900 C CA . HIS A 1 359 ? 38.688 5.531 -17.409 1.00 89.25 359 HIS A CA 1
ATOM 2901 C C . HIS A 1 359 ? 37.765 6.623 -16.838 1.00 89.25 359 HIS A C 1
ATOM 2903 O O . HIS A 1 359 ? 37.883 7.801 -17.188 1.00 89.25 359 HIS A O 1
ATOM 2909 N N . TYR A 1 360 ? 36.865 6.253 -15.921 1.00 88.75 360 TYR A N 1
ATOM 2910 C CA . TYR A 1 360 ? 35.879 7.179 -15.355 1.00 88.75 360 TYR A CA 1
ATOM 2911 C C . TYR A 1 360 ? 36.378 7.954 -14.121 1.00 88.75 360 TYR A C 1
ATOM 2913 O O . TYR A 1 360 ? 35.660 8.815 -13.604 1.00 88.75 360 TYR A O 1
ATOM 2921 N N . ALA A 1 361 ? 37.619 7.739 -13.668 1.00 87.25 361 ALA A N 1
ATOM 2922 C CA . ALA A 1 361 ? 38.195 8.452 -12.523 1.00 87.25 361 ALA A CA 1
ATOM 2923 C C . ALA A 1 361 ? 38.200 9.983 -12.712 1.00 87.25 361 ALA A C 1
ATOM 2925 O O . ALA A 1 361 ? 38.040 10.730 -11.741 1.00 87.25 361 ALA A O 1
ATOM 2926 N N . LYS A 1 362 ? 38.318 10.457 -13.963 1.00 85.44 362 LYS A N 1
ATOM 2927 C CA . LYS A 1 362 ? 38.321 11.886 -14.327 1.00 85.44 362 LYS A CA 1
ATOM 2928 C C . LYS A 1 362 ? 37.047 12.635 -13.914 1.00 85.44 362 LYS A C 1
ATOM 2930 O O . LYS A 1 362 ? 37.130 13.814 -13.576 1.00 85.44 362 LYS A O 1
ATOM 2935 N N . TYR A 1 363 ? 35.895 11.960 -13.872 1.00 82.62 363 TYR A N 1
ATOM 2936 C CA . TYR A 1 363 ? 34.606 12.587 -13.551 1.00 82.62 363 TYR A CA 1
ATOM 2937 C C . TYR A 1 363 ? 34.357 12.764 -12.051 1.00 82.62 363 TYR A C 1
ATOM 2939 O O . TYR A 1 363 ? 33.473 13.527 -11.666 1.00 82.62 363 TYR A O 1
ATOM 2947 N N . LYS A 1 364 ? 35.128 12.073 -11.197 1.00 83.81 364 LYS A N 1
ATOM 2948 C CA . LYS A 1 364 ? 35.031 12.156 -9.731 1.00 83.81 364 LYS A CA 1
ATOM 2949 C C . LYS A 1 364 ? 33.597 11.987 -9.195 1.00 83.81 364 LYS A C 1
ATOM 2951 O O . LYS A 1 364 ? 33.232 12.674 -8.238 1.00 83.81 364 LYS A O 1
ATOM 2956 N N . TRP A 1 365 ? 32.770 11.105 -9.781 1.00 84.31 365 TRP A N 1
ATOM 2957 C CA . TRP A 1 365 ? 31.410 10.941 -9.255 1.00 84.31 365 TRP A CA 1
ATOM 2958 C C . TRP A 1 365 ? 31.454 10.397 -7.815 1.00 84.31 365 TRP A C 1
ATOM 2960 O O . TRP A 1 365 ? 32.213 9.469 -7.514 1.00 84.31 365 TRP A O 1
ATOM 2970 N N . PRO A 1 366 ? 30.667 10.976 -6.898 1.00 82.12 366 PRO A N 1
ATOM 2971 C CA . PRO A 1 366 ? 30.594 10.513 -5.520 1.00 82.12 366 PRO A CA 1
ATOM 2972 C C . PRO A 1 366 ? 29.819 9.188 -5.415 1.00 82.12 366 PRO A C 1
ATOM 2974 O O . PRO A 1 366 ? 28.964 8.887 -6.238 1.00 82.12 366 PRO A O 1
ATOM 2977 N N . ASN A 1 367 ? 30.083 8.416 -4.356 1.00 86.62 367 ASN A N 1
ATOM 2978 C CA . ASN A 1 367 ? 29.293 7.237 -3.952 1.00 86.62 367 ASN A CA 1
ATOM 2979 C C . ASN A 1 367 ? 29.098 6.155 -5.038 1.00 86.62 367 ASN A C 1
ATOM 2981 O O . ASN A 1 367 ? 28.047 5.514 -5.080 1.00 86.62 367 ASN A O 1
ATOM 2985 N N . ILE A 1 368 ? 30.105 5.924 -5.887 1.00 91.19 368 ILE A N 1
ATOM 2986 C CA . ILE A 1 368 ? 30.072 4.839 -6.877 1.00 91.19 368 ILE A CA 1
ATOM 2987 C C . ILE A 1 368 ? 30.615 3.538 -6.275 1.00 91.19 368 ILE A C 1
ATOM 2989 O O . ILE A 1 368 ? 31.699 3.514 -5.689 1.00 91.19 368 ILE A O 1
ATOM 2993 N N . TYR A 1 369 ? 29.918 2.436 -6.527 1.00 94.69 369 TYR A N 1
ATOM 2994 C CA . TYR A 1 369 ? 30.356 1.076 -6.243 1.00 94.69 369 TYR A CA 1
ATOM 2995 C C . TYR A 1 369 ? 30.438 0.299 -7.553 1.00 94.69 369 TYR A C 1
ATOM 2997 O O . TYR A 1 369 ? 29.474 0.247 -8.308 1.00 94.69 369 TYR A O 1
ATOM 3005 N N . TRP A 1 370 ? 31.580 -0.320 -7.829 1.00 95.44 370 TRP A N 1
ATOM 3006 C CA . TRP A 1 370 ? 31.784 -1.111 -9.042 1.00 95.44 370 TRP A CA 1
ATOM 3007 C C . TRP A 1 370 ? 31.753 -2.593 -8.699 1.00 95.44 370 TRP A C 1
ATOM 3009 O O . TRP A 1 370 ? 32.438 -3.024 -7.769 1.00 95.44 370 TRP A O 1
ATOM 3019 N N . THR A 1 371 ? 30.989 -3.372 -9.454 1.00 96.06 371 THR A N 1
ATOM 3020 C CA . THR A 1 371 ? 30.907 -4.825 -9.304 1.00 96.06 371 THR A CA 1
ATOM 3021 C C . THR A 1 371 ? 30.648 -5.492 -10.652 1.00 96.06 371 THR A C 1
ATOM 3023 O O . THR A 1 371 ? 30.410 -4.828 -11.661 1.00 96.06 371 THR A O 1
ATOM 3026 N N . THR A 1 372 ? 30.678 -6.819 -10.673 1.00 95.44 372 THR A N 1
ATOM 3027 C CA . THR A 1 372 ? 30.327 -7.615 -11.848 1.00 95.44 372 THR A CA 1
ATOM 3028 C C . THR A 1 372 ? 29.240 -8.627 -11.534 1.00 95.44 372 THR A C 1
ATOM 3030 O O . THR A 1 372 ? 29.028 -9.016 -10.384 1.00 95.44 372 THR A O 1
ATOM 3033 N N . ALA A 1 373 ? 28.561 -9.077 -12.581 1.00 94.06 373 ALA A N 1
ATOM 3034 C CA . ALA A 1 373 ? 27.638 -10.198 -12.528 1.00 94.06 373 ALA A CA 1
ATOM 3035 C C . ALA A 1 373 ? 27.797 -11.058 -13.789 1.00 94.06 373 ALA A C 1
ATOM 3037 O O . ALA A 1 373 ? 28.116 -10.528 -14.851 1.00 94.06 373 ALA A O 1
ATOM 3038 N N . PRO A 1 374 ? 27.566 -12.377 -13.726 1.00 91.38 374 PRO A N 1
ATOM 3039 C CA . PRO A 1 374 ? 27.478 -13.177 -14.938 1.00 91.38 374 PRO A CA 1
ATOM 3040 C C . PRO A 1 374 ? 26.181 -12.824 -15.689 1.00 91.38 374 PRO A C 1
ATOM 3042 O O . PRO A 1 374 ? 25.179 -12.515 -15.040 1.00 91.38 374 PRO A O 1
ATOM 3045 N N . PRO A 1 375 ? 26.134 -12.929 -17.027 1.00 87.56 375 PRO A N 1
ATOM 3046 C CA . PRO A 1 375 ? 24.867 -12.912 -17.752 1.00 87.56 375 PRO A CA 1
ATOM 3047 C C . PRO A 1 375 ? 23.951 -14.024 -17.219 1.00 87.56 375 PRO A C 1
ATOM 3049 O O . PRO A 1 375 ? 24.379 -15.178 -17.115 1.00 87.56 375 PRO A O 1
ATOM 3052 N N . LEU A 1 376 ? 22.704 -13.693 -16.878 1.00 80.50 376 LEU A N 1
ATOM 3053 C CA . LEU A 1 376 ? 21.729 -14.602 -16.251 1.00 80.50 376 LEU A CA 1
ATOM 3054 C C . LEU A 1 376 ? 20.572 -14.995 -17.180 1.00 80.50 376 LEU A C 1
ATOM 3056 O O . LEU A 1 376 ? 19.519 -15.429 -16.713 1.00 80.50 376 LEU A O 1
ATOM 3060 N N . ASN A 1 377 ? 20.736 -14.839 -18.490 1.00 74.38 377 ASN A N 1
ATOM 3061 C CA . ASN A 1 377 ? 19.696 -15.227 -19.431 1.00 74.38 377 ASN A CA 1
ATOM 3062 C C . ASN A 1 377 ? 19.591 -16.752 -19.580 1.00 74.38 377 ASN A C 1
ATOM 3064 O O . ASN A 1 377 ? 20.485 -17.515 -19.211 1.00 74.38 377 ASN A O 1
ATOM 3068 N N . SER A 1 378 ? 18.447 -17.214 -20.085 1.00 58.50 378 SER A N 1
ATOM 3069 C CA . SER A 1 378 ? 18.137 -18.644 -20.201 1.00 58.50 378 SER A CA 1
ATOM 3070 C C . SER A 1 378 ? 19.194 -19.415 -21.005 1.00 58.50 378 SER A C 1
ATOM 3072 O O . SER A 1 378 ? 19.494 -20.556 -20.658 1.00 58.50 378 SER A O 1
ATOM 3074 N N . GLY A 1 379 ? 19.806 -18.780 -22.012 1.00 60.84 379 GLY A N 1
ATOM 3075 C CA . GLY A 1 379 ? 20.881 -19.351 -22.829 1.00 60.84 379 GLY A CA 1
ATOM 3076 C C . GLY A 1 379 ? 22.245 -19.438 -22.129 1.00 60.84 379 GLY A C 1
ATOM 3077 O O . GLY A 1 379 ? 22.904 -20.468 -22.223 1.00 60.84 379 GLY A O 1
ATOM 3078 N N . SER A 1 380 ? 22.669 -18.421 -21.368 1.00 60.03 380 SER A N 1
ATOM 3079 C CA . SER A 1 380 ? 23.985 -18.400 -20.693 1.00 60.03 380 SER A CA 1
ATOM 3080 C C . SER A 1 380 ? 24.098 -19.382 -19.523 1.00 60.03 380 SER A C 1
ATOM 3082 O O . SER A 1 380 ? 25.199 -19.696 -19.061 1.00 60.03 380 SER A O 1
ATOM 3084 N N . LEU A 1 381 ? 22.960 -19.859 -19.015 1.00 60.56 381 LEU A N 1
ATOM 3085 C CA . LEU A 1 381 ? 22.883 -20.831 -17.928 1.00 60.56 381 LEU A CA 1
ATOM 3086 C C . LEU A 1 381 ? 22.932 -22.285 -18.426 1.00 60.56 381 LEU A C 1
ATOM 3088 O O . LEU A 1 381 ? 23.218 -23.181 -17.619 1.00 60.56 381 LEU A O 1
ATOM 3092 N N . GLN A 1 382 ? 22.670 -22.546 -19.713 1.00 59.72 382 GLN A N 1
ATOM 3093 C CA . GLN A 1 382 ? 22.767 -23.886 -20.300 1.00 59.72 382 GLN A CA 1
ATOM 3094 C C . GLN A 1 382 ? 24.235 -24.353 -20.298 1.00 59.72 382 GLN A C 1
ATOM 3096 O O . GLN A 1 382 ? 25.134 -23.632 -20.712 1.00 59.72 382 GLN A O 1
ATOM 3101 N N . GLY A 1 383 ? 24.499 -25.547 -19.755 1.00 65.06 383 GLY A N 1
ATOM 3102 C CA . GLY A 1 383 ? 25.854 -26.117 -19.661 1.00 65.06 383 GLY A CA 1
ATOM 3103 C C . GLY A 1 383 ? 26.679 -25.734 -18.419 1.00 65.06 383 GLY A C 1
ATOM 3104 O O . GLY A 1 383 ? 27.752 -26.296 -18.207 1.00 65.06 383 GLY A O 1
ATOM 3105 N N . VAL A 1 384 ? 26.197 -24.838 -17.545 1.00 77.62 384 VAL A N 1
ATOM 3106 C CA . VAL A 1 384 ? 26.880 -24.518 -16.272 1.00 77.62 384 VAL A CA 1
ATOM 3107 C C . VAL A 1 384 ? 26.529 -25.553 -15.198 1.00 77.62 384 VAL A C 1
ATOM 3109 O O . VAL A 1 384 ? 25.351 -25.729 -14.881 1.00 77.62 384 VAL A O 1
ATOM 3112 N N . SER A 1 385 ? 27.541 -26.189 -14.591 1.00 84.44 385 SER A N 1
ATOM 3113 C CA . SER A 1 385 ? 27.340 -27.180 -13.521 1.00 84.44 385 SER A CA 1
ATOM 3114 C C . SER A 1 385 ? 26.628 -26.591 -12.296 1.00 84.44 385 SER A C 1
ATOM 3116 O O . SER A 1 385 ? 26.796 -25.416 -11.959 1.00 84.44 385 SER A O 1
ATOM 3118 N N . GLU A 1 386 ? 25.854 -27.415 -11.585 1.00 85.12 386 GLU A N 1
ATOM 3119 C CA . GLU A 1 386 ? 25.131 -26.993 -10.376 1.00 85.12 386 GLU A CA 1
ATOM 3120 C C . GLU A 1 386 ? 26.077 -26.413 -9.311 1.00 85.12 386 GLU A C 1
ATOM 3122 O O . GLU A 1 386 ? 25.766 -25.404 -8.676 1.00 85.12 386 GLU A O 1
ATOM 3127 N N . PHE A 1 387 ? 27.271 -26.999 -9.175 1.00 85.56 387 PHE A N 1
ATOM 3128 C CA . PHE A 1 387 ? 28.325 -26.487 -8.302 1.00 85.56 387 PHE A CA 1
ATOM 3129 C C . PHE A 1 387 ? 28.715 -25.047 -8.662 1.00 85.56 387 PHE A C 1
ATOM 3131 O O . PHE A 1 387 ? 28.670 -24.167 -7.802 1.00 85.56 387 PHE A O 1
ATOM 3138 N N . LYS A 1 388 ? 29.004 -24.770 -9.944 1.00 85.12 388 LYS A N 1
ATOM 3139 C CA . LYS A 1 388 ? 29.324 -23.411 -10.410 1.00 85.12 388 LYS A CA 1
ATOM 3140 C C . LYS A 1 388 ? 28.166 -22.442 -10.172 1.00 85.12 388 LYS A C 1
ATOM 3142 O O . LYS A 1 388 ? 28.402 -21.326 -9.720 1.00 85.12 388 LYS A O 1
ATOM 3147 N N . ARG A 1 389 ? 26.915 -22.861 -10.397 1.00 84.75 389 ARG A N 1
ATOM 3148 C CA . ARG A 1 389 ? 25.728 -22.032 -10.105 1.00 84.75 389 ARG A CA 1
ATOM 3149 C C . ARG A 1 389 ? 25.638 -21.664 -8.621 1.00 84.75 389 ARG A C 1
ATOM 3151 O O . ARG A 1 389 ? 25.409 -20.499 -8.306 1.00 84.75 389 ARG A O 1
ATOM 3158 N N . LYS A 1 390 ? 25.874 -22.619 -7.712 1.00 87.19 390 LYS A N 1
ATOM 3159 C CA . LYS A 1 390 ? 25.903 -22.372 -6.257 1.00 87.19 390 LYS A CA 1
ATOM 3160 C C . LYS A 1 390 ? 27.042 -21.433 -5.855 1.00 87.19 390 LYS A C 1
ATOM 3162 O O . LYS A 1 390 ? 26.817 -20.532 -5.050 1.00 87.19 390 LYS A O 1
ATOM 3167 N N . CYS A 1 391 ? 28.236 -21.598 -6.426 1.00 88.25 391 CYS A N 1
ATOM 3168 C CA . CYS A 1 391 ? 29.364 -20.696 -6.178 1.00 88.25 391 CYS A CA 1
ATOM 3169 C C . CYS A 1 391 ? 29.074 -19.268 -6.655 1.00 88.25 391 CYS A C 1
ATOM 3171 O O . CYS A 1 391 ? 29.241 -18.330 -5.878 1.00 88.25 391 CYS A O 1
ATOM 3173 N N . ARG A 1 392 ? 28.560 -19.102 -7.883 1.00 90.19 392 ARG A N 1
ATOM 3174 C CA . ARG A 1 392 ? 28.136 -17.796 -8.416 1.00 90.19 392 ARG A CA 1
ATOM 3175 C C . ARG A 1 392 ? 27.086 -17.139 -7.521 1.00 90.19 392 ARG A C 1
ATOM 3177 O O . ARG A 1 392 ? 27.242 -15.980 -7.164 1.00 90.19 392 ARG A O 1
ATOM 3184 N N . ALA A 1 393 ? 26.066 -17.889 -7.101 1.00 89.00 393 ALA A N 1
ATOM 3185 C CA . ALA A 1 393 ? 25.025 -17.387 -6.207 1.00 89.00 393 ALA A CA 1
ATOM 3186 C C . ALA A 1 393 ? 25.589 -16.881 -4.868 1.00 89.00 393 ALA A C 1
ATOM 3188 O O . ALA A 1 393 ? 25.239 -15.787 -4.435 1.00 89.00 393 ALA A O 1
ATOM 3189 N N . ARG A 1 394 ? 26.491 -17.641 -4.228 1.00 90.50 394 ARG A N 1
ATOM 3190 C CA . ARG A 1 394 ? 27.153 -17.214 -2.981 1.00 90.50 394 ARG A CA 1
ATOM 3191 C C . ARG A 1 394 ? 27.986 -15.951 -3.179 1.00 90.50 394 ARG A C 1
ATOM 3193 O O . ARG A 1 394 ? 27.902 -15.047 -2.354 1.00 90.50 394 ARG A O 1
ATOM 3200 N N . ARG A 1 395 ? 28.752 -15.882 -4.273 1.00 91.88 395 ARG A N 1
ATOM 3201 C CA . ARG A 1 395 ? 29.575 -14.714 -4.605 1.00 91.88 395 ARG A CA 1
ATOM 3202 C C . ARG A 1 395 ? 28.713 -13.469 -4.813 1.00 91.88 395 ARG A C 1
ATOM 3204 O O . ARG A 1 395 ? 29.004 -12.449 -4.203 1.00 91.88 395 ARG A O 1
ATOM 3211 N N . LEU A 1 396 ? 27.627 -13.570 -5.583 1.00 92.62 396 LEU A N 1
ATOM 3212 C CA . LEU A 1 396 ? 26.681 -12.468 -5.795 1.00 92.62 396 LEU A CA 1
ATOM 3213 C C . LEU A 1 396 ? 26.037 -12.003 -4.482 1.00 92.62 396 LEU A C 1
ATOM 3215 O O . LEU A 1 396 ? 26.037 -10.807 -4.208 1.00 92.62 396 LEU A O 1
ATOM 3219 N N . LEU A 1 397 ? 25.551 -12.932 -3.647 1.00 90.69 397 LEU A N 1
ATOM 3220 C CA . LEU A 1 397 ? 24.969 -12.603 -2.337 1.00 90.69 397 LEU A CA 1
ATOM 3221 C C . LEU A 1 397 ? 25.961 -11.845 -1.452 1.00 90.69 397 LEU A C 1
ATOM 3223 O O . LEU A 1 397 ? 25.613 -10.826 -0.864 1.00 90.69 397 LEU A O 1
ATOM 3227 N N . GLN A 1 398 ? 27.205 -12.320 -1.374 1.00 90.75 398 GLN A N 1
ATOM 3228 C CA . GLN A 1 398 ? 28.242 -11.671 -0.577 1.00 90.75 398 GLN A CA 1
ATOM 3229 C C . GLN A 1 398 ? 28.605 -10.287 -1.134 1.00 90.75 398 GLN A C 1
ATOM 3231 O O . GLN A 1 398 ? 28.712 -9.328 -0.373 1.00 90.75 398 GLN A O 1
ATOM 3236 N N . GLN A 1 399 ? 28.762 -10.167 -2.456 1.00 92.38 399 GLN A N 1
ATOM 3237 C CA . GLN A 1 399 ? 29.070 -8.904 -3.129 1.00 92.38 399 GLN A CA 1
ATOM 3238 C C . GLN A 1 399 ? 27.985 -7.853 -2.872 1.00 92.38 399 GLN A C 1
ATOM 3240 O O . GLN A 1 399 ? 28.295 -6.764 -2.391 1.00 92.38 399 GLN A O 1
ATOM 3245 N N . PHE A 1 400 ? 26.719 -8.178 -3.146 1.00 92.19 400 PHE A N 1
ATOM 3246 C CA . PHE A 1 400 ? 25.618 -7.237 -2.950 1.00 92.19 400 PHE A CA 1
ATOM 3247 C C . PHE A 1 400 ? 25.366 -6.938 -1.472 1.00 92.19 400 PHE A C 1
ATOM 3249 O O . PHE A 1 400 ? 25.145 -5.775 -1.149 1.00 92.19 400 PHE A O 1
ATOM 3256 N N . SER A 1 401 ? 25.486 -7.915 -0.566 1.00 89.44 401 SER A N 1
ATOM 3257 C CA . SER A 1 401 ? 25.387 -7.654 0.879 1.00 89.44 401 SER A CA 1
ATOM 3258 C C . SER A 1 401 ? 26.413 -6.613 1.324 1.00 89.44 401 SER A C 1
ATOM 3260 O O . SER A 1 401 ? 26.039 -5.619 1.936 1.00 89.44 401 SER A O 1
ATOM 3262 N N . ASN A 1 402 ? 27.685 -6.781 0.948 1.00 90.44 402 ASN A N 1
ATOM 3263 C CA . ASN A 1 402 ? 28.751 -5.852 1.330 1.00 90.44 402 ASN A CA 1
ATOM 3264 C C . ASN A 1 402 ? 28.524 -4.441 0.764 1.00 90.44 402 ASN A C 1
ATOM 3266 O O . ASN A 1 402 ? 28.728 -3.448 1.462 1.00 90.44 402 ASN A O 1
ATOM 3270 N N . ILE A 1 403 ? 28.101 -4.347 -0.502 1.00 92.50 403 ILE A N 1
ATOM 3271 C CA . ILE A 1 403 ? 27.812 -3.065 -1.157 1.00 92.50 403 ILE A CA 1
ATOM 3272 C C . ILE A 1 403 ? 26.649 -2.365 -0.455 1.00 92.50 403 ILE A C 1
ATOM 3274 O O . ILE A 1 403 ? 26.761 -1.192 -0.103 1.00 92.50 403 ILE A O 1
ATOM 3278 N N . PHE A 1 404 ? 25.544 -3.072 -0.222 1.00 89.19 404 PHE A N 1
ATOM 3279 C CA . PHE A 1 404 ? 24.377 -2.475 0.411 1.00 89.19 404 PHE A CA 1
ATOM 3280 C C . PHE A 1 404 ? 24.644 -2.133 1.875 1.00 89.19 404 PHE A C 1
ATOM 3282 O O . PHE A 1 404 ? 24.219 -1.066 2.302 1.00 89.19 404 PHE A O 1
ATOM 3289 N N . ASP A 1 405 ? 25.393 -2.933 2.635 1.00 86.44 405 ASP A N 1
ATOM 3290 C CA . ASP A 1 405 ? 25.806 -2.552 3.992 1.00 86.44 405 ASP A CA 1
ATOM 3291 C C . ASP A 1 405 ? 26.599 -1.231 3.980 1.00 86.44 405 ASP A C 1
ATOM 3293 O O . ASP A 1 405 ? 26.302 -0.336 4.772 1.00 86.44 405 ASP A O 1
ATOM 3297 N N . ALA A 1 406 ? 27.522 -1.048 3.026 1.00 88.56 406 ALA A N 1
ATOM 3298 C CA . ALA A 1 406 ? 28.273 0.200 2.872 1.00 88.56 406 ALA A CA 1
ATOM 3299 C C . ALA A 1 406 ? 27.383 1.395 2.481 1.00 88.56 406 ALA A C 1
ATOM 3301 O O . ALA A 1 406 ? 27.558 2.493 3.014 1.00 88.56 406 ALA A O 1
ATOM 3302 N N . ILE A 1 407 ? 26.419 1.192 1.577 1.00 88.25 407 ILE A N 1
ATOM 3303 C CA . ILE A 1 407 ? 25.439 2.217 1.186 1.00 88.25 407 ILE A CA 1
ATOM 3304 C C . ILE A 1 407 ? 24.612 2.657 2.397 1.00 88.25 407 ILE A C 1
ATOM 3306 O O . ILE A 1 407 ? 24.461 3.855 2.635 1.00 88.25 407 ILE A O 1
ATOM 3310 N N . HIS A 1 408 ? 24.100 1.709 3.187 1.00 84.06 408 HIS A N 1
ATOM 3311 C CA . HIS A 1 408 ? 23.287 2.023 4.362 1.00 84.06 408 HIS A CA 1
ATOM 3312 C C . HIS A 1 408 ? 24.100 2.752 5.438 1.00 84.06 408 HIS A C 1
ATOM 3314 O O . HIS A 1 408 ? 23.612 3.742 5.981 1.00 84.06 408 HIS A O 1
ATOM 3320 N N . SER A 1 409 ? 25.339 2.324 5.711 1.00 83.31 409 SER A N 1
ATOM 3321 C CA . SER A 1 409 ? 26.229 3.026 6.646 1.00 83.31 409 SER A CA 1
ATOM 3322 C C . SER A 1 409 ? 26.465 4.476 6.219 1.00 83.31 409 SER A C 1
ATOM 3324 O O . SER A 1 409 ? 26.324 5.391 7.027 1.00 83.31 409 SER A O 1
ATOM 3326 N N . LYS A 1 410 ? 26.714 4.714 4.927 1.00 81.94 410 LYS A N 1
ATOM 3327 C CA . LYS A 1 410 ? 26.927 6.067 4.402 1.00 81.94 410 LYS A CA 1
ATOM 3328 C C . LYS A 1 410 ? 25.666 6.931 4.432 1.00 81.94 410 LYS A C 1
ATOM 3330 O O . LYS A 1 410 ? 25.737 8.118 4.745 1.00 81.94 410 LYS A O 1
ATOM 3335 N N . ALA A 1 411 ? 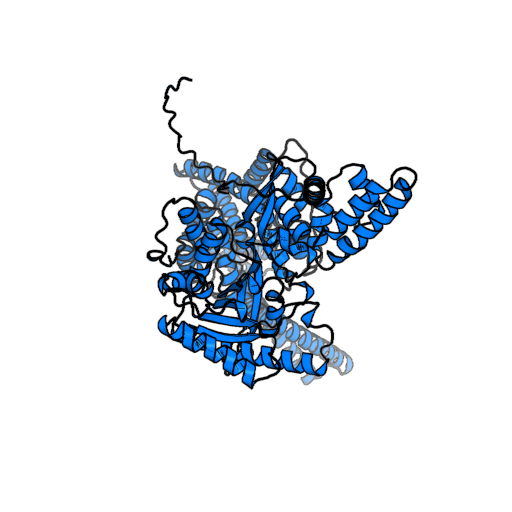24.508 6.351 4.126 1.00 79.12 411 ALA A N 1
ATOM 3336 C CA . ALA A 1 411 ? 23.231 7.056 4.202 1.00 79.12 411 ALA A CA 1
ATOM 3337 C C . ALA A 1 411 ? 22.913 7.514 5.638 1.00 79.12 411 ALA A C 1
ATOM 3339 O O . ALA A 1 411 ? 22.383 8.613 5.821 1.00 79.12 411 ALA A O 1
ATOM 3340 N N . GLN A 1 412 ? 23.277 6.708 6.646 1.00 76.56 412 GLN A N 1
ATOM 3341 C CA . GLN A 1 412 ? 23.157 7.064 8.064 1.00 76.56 412 GLN A CA 1
ATOM 3342 C C . GLN A 1 412 ? 24.088 8.221 8.449 1.00 76.56 412 GLN A C 1
ATOM 3344 O O . GLN A 1 412 ? 23.628 9.181 9.066 1.00 76.56 412 GLN A O 1
ATOM 3349 N N . GLU A 1 413 ? 25.362 8.174 8.045 1.00 78.12 413 GLU A N 1
ATOM 3350 C CA . GLU A 1 413 ? 26.328 9.262 8.280 1.00 78.12 413 GLU A CA 1
ATOM 3351 C C . GLU A 1 413 ? 25.865 10.592 7.670 1.00 78.12 413 GLU A C 1
ATOM 3353 O O . GLU A 1 413 ? 26.017 11.652 8.275 1.00 78.12 413 GLU A O 1
ATOM 3358 N N . GLN A 1 414 ? 25.267 10.539 6.478 1.00 72.38 414 GLN A N 1
ATOM 3359 C CA . GLN A 1 414 ? 24.816 11.715 5.732 1.00 72.38 414 GLN A CA 1
ATOM 3360 C C . GLN A 1 414 ? 23.422 12.220 6.136 1.00 72.38 414 GLN A C 1
ATOM 3362 O O . GLN A 1 414 ? 22.940 13.177 5.532 1.00 72.38 414 GLN A O 1
ATOM 3367 N N . GLN A 1 415 ? 22.760 11.586 7.114 1.00 69.00 415 GLN A N 1
ATOM 3368 C CA . GLN A 1 415 ? 21.387 11.903 7.534 1.00 69.00 415 GLN A CA 1
ATOM 3369 C C . GLN A 1 415 ? 20.419 12.052 6.345 1.00 69.00 415 GLN A C 1
ATOM 3371 O O . GLN A 1 415 ? 19.585 12.962 6.308 1.00 69.00 415 GLN A O 1
ATOM 3376 N N . GLN A 1 416 ? 20.543 11.181 5.335 1.00 67.19 416 GLN A N 1
ATOM 3377 C CA . GLN A 1 416 ? 19.720 11.296 4.133 1.00 67.19 416 GLN A CA 1
ATOM 3378 C C . GLN A 1 416 ? 18.236 11.153 4.488 1.00 67.19 416 GLN A C 1
ATOM 3380 O O . GLN A 1 416 ? 17.800 10.140 5.034 1.00 67.19 416 GLN A O 1
ATOM 3385 N N . ILE A 1 417 ? 17.449 12.174 4.146 1.00 65.56 417 ILE A N 1
ATOM 3386 C CA . ILE A 1 417 ? 16.002 12.155 4.362 1.00 65.56 417 ILE A CA 1
ATOM 3387 C C . ILE A 1 417 ? 15.391 11.122 3.403 1.00 65.56 417 ILE A C 1
ATOM 3389 O O . ILE A 1 417 ? 15.568 11.265 2.183 1.00 65.56 417 ILE A O 1
ATOM 3393 N N . PRO A 1 418 ? 14.660 10.114 3.915 1.00 68.06 418 PRO A N 1
ATOM 3394 C CA . PRO A 1 418 ? 14.036 9.104 3.078 1.00 68.06 418 PRO A CA 1
ATOM 3395 C C . PRO A 1 418 ? 12.99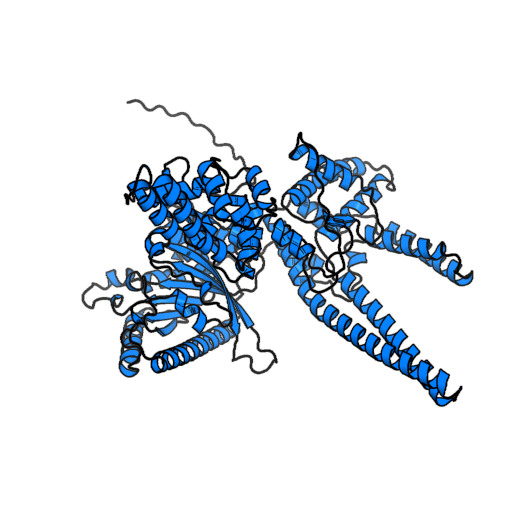4 9.736 2.158 1.00 68.06 418 PRO A C 1
ATOM 3397 O O . PRO A 1 418 ? 12.390 10.771 2.460 1.00 68.06 418 PRO A O 1
ATOM 3400 N N . PHE A 1 419 ? 12.781 9.095 1.016 1.00 83.56 419 PHE A N 1
ATOM 3401 C CA . PHE A 1 419 ? 11.682 9.433 0.132 1.00 83.56 419 PHE A CA 1
ATOM 3402 C C . PHE A 1 419 ? 10.352 9.305 0.877 1.00 83.56 419 PHE A C 1
ATOM 3404 O O . PHE A 1 419 ? 10.104 8.287 1.515 1.00 83.56 419 PHE A O 1
ATOM 3411 N N . ARG A 1 420 ? 9.520 10.350 0.804 1.00 84.56 420 ARG A N 1
ATOM 3412 C CA . ARG A 1 420 ? 8.255 10.409 1.545 1.00 84.56 420 ARG A CA 1
ATOM 3413 C C . ARG A 1 420 ? 7.027 10.129 0.696 1.00 84.56 420 ARG A C 1
ATOM 3415 O O . ARG A 1 420 ? 6.082 9.553 1.217 1.00 84.56 420 ARG A O 1
ATOM 3422 N N . SER A 1 421 ? 6.983 10.545 -0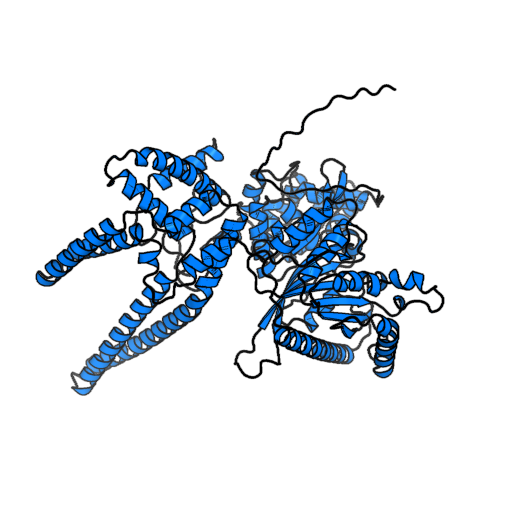.570 1.00 89.38 421 SER A N 1
ATOM 3423 C CA . SER A 1 421 ? 5.757 10.393 -1.360 1.00 89.38 421 SER A CA 1
ATOM 3424 C C . SER A 1 421 ? 5.975 10.435 -2.869 1.00 89.38 421 SER A C 1
ATOM 3426 O O . SER A 1 421 ? 6.707 11.286 -3.377 1.00 89.38 421 SER A O 1
ATOM 3428 N N . CYS A 1 422 ? 5.269 9.570 -3.602 1.00 90.00 422 CYS A N 1
ATOM 3429 C CA . CYS A 1 422 ? 5.234 9.575 -5.071 1.00 90.00 422 CYS A CA 1
ATOM 3430 C C . CYS A 1 422 ? 4.677 10.867 -5.675 1.00 90.00 422 CYS A C 1
ATOM 3432 O O . CYS A 1 422 ? 5.080 11.219 -6.784 1.00 90.00 422 CYS A O 1
ATOM 3434 N N . PHE A 1 423 ? 3.880 11.638 -4.930 1.00 88.25 423 PHE A N 1
ATOM 3435 C CA . PHE A 1 423 ? 3.456 12.972 -5.362 1.00 88.25 423 PHE A CA 1
ATOM 3436 C C . PHE A 1 423 ? 4.651 13.904 -5.602 1.00 88.25 423 PHE A C 1
ATOM 3438 O O . PHE A 1 423 ? 4.564 14.808 -6.424 1.00 88.25 423 PHE A O 1
ATOM 3445 N N . SER A 1 424 ? 5.800 13.665 -4.955 1.00 85.94 424 SER A N 1
ATOM 3446 C CA . SER A 1 424 ? 7.023 14.423 -5.232 1.00 85.94 424 SER A CA 1
ATOM 3447 C C . SER A 1 424 ? 7.629 14.118 -6.595 1.00 85.94 424 SER A C 1
ATOM 3449 O O . SER A 1 424 ? 8.048 15.039 -7.290 1.00 85.94 424 SER A O 1
ATOM 3451 N N . ILE A 1 425 ? 7.607 12.851 -7.015 1.00 88.50 425 ILE A N 1
ATOM 3452 C CA . ILE A 1 425 ? 8.023 12.465 -8.369 1.00 88.50 425 ILE A CA 1
ATOM 3453 C C . ILE A 1 425 ? 7.060 13.082 -9.385 1.00 88.50 425 ILE A C 1
ATOM 3455 O O . ILE A 1 425 ? 7.496 13.651 -10.378 1.00 88.50 425 ILE A O 1
ATOM 3459 N N . GLN A 1 426 ? 5.755 13.017 -9.119 1.00 88.62 426 GLN A N 1
ATOM 3460 C CA . GLN A 1 426 ? 4.724 13.532 -10.015 1.00 88.62 426 GLN A CA 1
ATOM 3461 C C . GLN A 1 426 ? 4.785 15.056 -10.199 1.00 88.62 426 GLN A C 1
ATOM 3463 O O . GLN A 1 426 ? 4.742 15.543 -11.328 1.00 88.62 426 GLN A O 1
ATOM 3468 N N . LEU A 1 427 ? 4.918 15.806 -9.101 1.00 83.50 427 LEU A N 1
ATOM 3469 C CA . LEU A 1 427 ? 5.060 17.264 -9.123 1.00 83.50 427 LEU A CA 1
ATOM 3470 C C . LEU A 1 427 ? 6.348 17.713 -9.811 1.00 83.50 427 LEU A C 1
ATOM 3472 O O . LEU A 1 427 ? 6.388 18.816 -10.346 1.00 83.50 427 LEU A O 1
ATOM 3476 N N . MET A 1 428 ? 7.382 16.870 -9.809 1.00 83.12 428 MET A N 1
ATOM 3477 C CA . MET A 1 428 ? 8.595 17.114 -10.581 1.00 83.12 428 MET A CA 1
ATOM 3478 C C . MET A 1 428 ? 8.397 16.790 -12.065 1.00 83.12 428 MET A C 1
ATOM 3480 O O . MET A 1 428 ? 8.824 17.548 -12.928 1.00 83.12 428 MET A O 1
ATOM 3484 N N . PHE A 1 429 ? 7.721 15.684 -12.364 1.00 86.94 429 PHE A N 1
ATOM 3485 C CA . PHE A 1 429 ? 7.552 15.167 -13.715 1.00 86.94 429 PHE A CA 1
ATOM 3486 C C . PHE A 1 429 ? 6.673 16.058 -14.603 1.00 86.94 429 PHE A C 1
ATOM 3488 O O . PHE A 1 429 ? 7.078 16.397 -15.712 1.00 86.94 429 PHE A O 1
ATOM 3495 N N . PHE A 1 430 ? 5.485 16.464 -14.142 1.00 84.50 430 PHE A N 1
ATOM 3496 C CA . PHE A 1 430 ? 4.537 17.175 -15.011 1.00 84.50 430 PHE A CA 1
ATOM 3497 C C . PHE A 1 430 ? 5.041 18.526 -15.546 1.00 84.50 430 PHE A C 1
ATOM 3499 O O . PHE A 1 430 ? 4.874 18.771 -16.742 1.00 84.50 430 PHE A O 1
ATOM 3506 N N . PRO A 1 431 ? 5.682 19.399 -14.743 1.00 81.62 431 PRO A N 1
ATOM 3507 C CA . PRO A 1 431 ? 6.248 20.639 -15.267 1.00 81.62 431 PRO A CA 1
ATOM 3508 C C . PRO A 1 431 ? 7.316 20.394 -16.335 1.00 81.62 431 PRO A C 1
ATOM 3510 O O . PRO A 1 431 ? 7.319 21.083 -17.348 1.00 81.62 431 PRO A O 1
ATOM 3513 N N . LEU A 1 432 ? 8.170 19.378 -16.145 1.00 78.56 432 LEU A N 1
ATOM 3514 C CA . LEU A 1 432 ? 9.203 19.017 -17.120 1.00 78.56 432 LEU A CA 1
ATOM 3515 C C . LEU A 1 432 ? 8.586 18.624 -18.458 1.00 78.56 432 LEU A C 1
ATOM 3517 O O . LEU A 1 432 ? 9.064 19.031 -19.503 1.00 78.56 432 LEU A O 1
ATOM 3521 N N . THR A 1 433 ? 7.485 17.878 -18.444 1.00 77.38 433 THR A N 1
ATOM 3522 C CA . THR A 1 433 ? 6.832 17.461 -19.689 1.00 77.38 433 THR A CA 1
ATOM 3523 C C . THR A 1 433 ? 6.150 18.596 -20.464 1.00 77.38 433 THR A C 1
ATOM 3525 O O . THR A 1 433 ? 5.801 18.398 -21.625 1.00 77.38 433 THR A O 1
ATOM 3528 N N . GLY A 1 434 ? 5.939 19.763 -19.844 1.00 69.50 434 GLY A N 1
ATOM 3529 C CA . GLY A 1 434 ? 5.312 20.928 -20.475 1.00 69.50 434 GLY A CA 1
ATOM 3530 C C . GLY A 1 434 ? 6.290 21.977 -21.015 1.00 69.50 434 GLY A C 1
ATOM 3531 O O . GLY A 1 434 ? 5.843 22.919 -21.667 1.00 69.50 434 GLY A O 1
ATOM 3532 N N . ASP A 1 435 ? 7.592 21.845 -20.743 1.00 66.50 435 ASP A N 1
ATOM 3533 C CA . ASP A 1 435 ? 8.611 22.835 -21.103 1.00 66.50 435 ASP A CA 1
ATOM 3534 C C . ASP A 1 435 ? 9.401 22.397 -22.347 1.00 66.50 435 ASP A C 1
ATOM 3536 O O . ASP A 1 435 ? 9.844 21.255 -22.446 1.00 66.50 435 ASP A O 1
ATOM 3540 N N . GLN A 1 436 ? 9.593 23.307 -23.306 1.00 57.38 436 GLN A N 1
ATOM 3541 C CA . GLN A 1 436 ? 10.355 23.034 -24.533 1.00 57.38 436 GLN A CA 1
ATOM 3542 C C . GLN A 1 436 ? 11.875 23.156 -24.321 1.00 57.38 436 GLN A C 1
ATOM 3544 O O . GLN A 1 436 ? 12.646 22.665 -25.147 1.00 57.38 436 GLN A O 1
ATOM 3549 N N . HIS A 1 437 ? 12.324 23.785 -23.224 1.00 63.69 437 HIS A N 1
ATOM 3550 C CA . HIS A 1 437 ? 13.744 23.984 -22.920 1.00 63.69 437 HIS A CA 1
ATOM 3551 C C . HIS A 1 437 ? 14.064 23.743 -21.439 1.00 63.69 437 HIS A C 1
ATOM 3553 O O . HIS A 1 437 ? 14.209 24.669 -20.643 1.00 63.69 437 HIS A O 1
ATOM 3559 N N . ILE A 1 438 ? 14.253 22.474 -21.079 1.00 64.25 438 ILE A N 1
ATOM 3560 C CA . ILE A 1 438 ? 14.607 22.074 -19.714 1.00 64.25 438 ILE A CA 1
ATOM 3561 C C . ILE A 1 438 ? 16.110 22.261 -19.473 1.00 64.25 438 ILE A C 1
ATOM 3563 O O . ILE A 1 438 ? 16.943 21.564 -20.056 1.00 64.25 438 ILE A O 1
ATOM 3567 N N . ASP A 1 439 ? 16.466 23.149 -18.543 1.00 67.31 439 ASP A N 1
ATOM 3568 C CA . ASP A 1 439 ? 17.824 23.219 -17.994 1.00 67.31 439 ASP A CA 1
ATOM 3569 C C . ASP A 1 439 ? 18.003 22.168 -16.886 1.00 67.31 439 ASP A C 1
ATOM 3571 O O . ASP A 1 439 ? 17.755 22.410 -15.699 1.00 67.31 439 ASP A O 1
ATOM 3575 N N . TYR A 1 440 ? 18.458 20.980 -17.289 1.00 65.38 440 TYR A N 1
ATOM 3576 C CA . TYR A 1 440 ? 18.692 19.845 -16.396 1.00 65.38 440 TYR A CA 1
ATOM 3577 C C . TYR A 1 440 ? 19.674 20.149 -15.252 1.00 65.38 440 TYR A C 1
ATOM 3579 O O . TYR A 1 440 ? 19.587 19.516 -14.202 1.00 65.38 440 TYR A O 1
ATOM 3587 N N . GLN A 1 441 ? 20.574 21.130 -15.405 1.00 60.06 441 GLN A N 1
ATOM 3588 C CA . GLN A 1 441 ? 21.562 21.485 -14.377 1.00 60.06 441 GLN A CA 1
ATOM 3589 C C . GLN A 1 441 ? 20.984 22.335 -13.238 1.00 60.06 441 GLN A C 1
ATOM 3591 O O . GLN A 1 441 ? 21.631 22.509 -12.205 1.00 60.06 441 GLN A O 1
ATOM 3596 N N . ARG A 1 442 ? 19.761 22.858 -13.394 1.00 61.34 442 ARG A N 1
ATOM 3597 C CA . ARG A 1 442 ? 19.067 23.654 -12.367 1.00 61.34 442 ARG A CA 1
ATOM 3598 C C . ARG A 1 442 ? 18.011 22.871 -11.592 1.00 61.34 442 ARG A C 1
ATOM 3600 O O . ARG A 1 442 ? 17.395 23.439 -10.687 1.00 61.34 442 ARG A O 1
ATOM 3607 N N . LEU A 1 443 ? 17.804 21.592 -11.909 1.00 68.06 443 LEU A N 1
ATOM 3608 C CA . LEU A 1 443 ? 16.820 20.756 -11.227 1.00 68.06 443 LEU A CA 1
ATOM 3609 C C . LEU A 1 443 ? 17.253 20.508 -9.779 1.00 68.06 443 LEU A C 1
ATOM 3611 O O . LEU A 1 443 ? 18.282 19.895 -9.507 1.00 68.06 443 LEU A O 1
ATOM 3615 N N . LYS A 1 444 ? 16.448 20.982 -8.828 1.00 68.75 444 LYS A N 1
ATOM 3616 C CA . LYS A 1 444 ? 16.692 20.795 -7.395 1.00 68.75 444 LYS A CA 1
ATOM 3617 C C . LYS A 1 444 ? 15.623 19.912 -6.783 1.00 68.75 444 LYS A C 1
ATOM 3619 O O . LYS A 1 444 ? 14.447 19.999 -7.131 1.00 68.75 444 LYS A O 1
ATOM 3624 N N . LYS A 1 445 ? 16.041 19.089 -5.819 1.00 70.31 445 LYS A N 1
ATOM 3625 C CA . LYS A 1 445 ? 15.129 18.286 -5.008 1.00 70.31 445 LYS A CA 1
ATOM 3626 C C . LYS A 1 445 ? 14.233 19.219 -4.196 1.00 70.31 445 LYS A C 1
ATOM 3628 O O . LYS A 1 445 ? 14.682 19.833 -3.229 1.00 70.31 445 LYS A O 1
ATOM 3633 N N . ASN A 1 446 ? 12.958 19.290 -4.564 1.00 66.38 446 ASN A N 1
ATOM 3634 C CA . ASN A 1 446 ? 11.958 19.976 -3.763 1.00 66.38 446 ASN A CA 1
ATOM 3635 C C . ASN A 1 446 ? 11.434 19.016 -2.697 1.00 66.38 446 ASN A C 1
ATOM 3637 O O . ASN A 1 446 ? 10.831 17.981 -2.999 1.00 66.38 446 ASN A O 1
ATOM 3641 N N . HIS A 1 447 ? 11.678 19.363 -1.436 1.00 66.31 447 HIS A N 1
ATOM 3642 C CA . HIS A 1 447 ? 11.042 18.703 -0.307 1.00 66.31 447 HIS A CA 1
ATOM 3643 C C . HIS A 1 447 ? 9.618 19.231 -0.189 1.00 66.31 447 HIS A C 1
ATOM 3645 O O . HIS A 1 447 ? 9.384 20.291 0.390 1.00 66.31 447 HIS A O 1
ATOM 3651 N N . ILE A 1 448 ? 8.668 18.496 -0.759 1.00 67.44 448 ILE A N 1
ATOM 3652 C CA . ILE A 1 448 ? 7.256 18.796 -0.550 1.00 67.44 448 ILE A CA 1
ATOM 3653 C C . ILE A 1 448 ? 6.937 18.485 0.904 1.00 67.44 448 ILE A C 1
ATOM 3655 O O . ILE A 1 448 ? 7.036 17.344 1.351 1.00 67.44 448 ILE A O 1
ATOM 3659 N N . LYS A 1 449 ? 6.591 19.535 1.642 1.00 68.94 449 LYS A N 1
ATOM 3660 C CA . LYS A 1 449 ? 5.912 19.411 2.922 1.00 68.94 449 LYS A CA 1
ATOM 3661 C C . LYS A 1 449 ? 4.429 19.474 2.618 1.00 68.94 449 LYS A C 1
ATOM 3663 O O . LYS A 1 449 ? 3.954 20.505 2.148 1.00 68.94 449 LYS A O 1
ATOM 3668 N N . PHE A 1 450 ? 3.720 18.381 2.851 1.00 78.94 450 PHE A N 1
ATOM 3669 C CA . PHE A 1 450 ? 2.271 18.401 2.749 1.00 78.94 450 PHE A CA 1
ATOM 3670 C C . PHE A 1 450 ? 1.735 19.209 3.929 1.00 78.94 450 PHE A C 1
ATOM 3672 O O . PHE A 1 450 ? 2.006 18.876 5.083 1.00 78.94 450 PHE A O 1
ATOM 3679 N N . GLU A 1 451 ? 1.006 20.287 3.650 1.00 85.50 451 GLU A N 1
ATOM 3680 C CA . GLU A 1 451 ? 0.385 21.102 4.698 1.00 85.50 451 GLU A CA 1
ATOM 3681 C C . GLU A 1 451 ? -0.522 20.237 5.582 1.00 85.50 451 GLU A C 1
ATOM 3683 O O . GLU A 1 451 ? -0.415 20.279 6.807 1.00 85.50 451 GLU A O 1
ATOM 3688 N N . THR A 1 452 ? -1.289 19.345 4.952 1.00 89.00 452 THR A N 1
ATOM 3689 C CA . THR A 1 452 ? -2.117 18.328 5.606 1.00 89.00 452 THR A CA 1
ATOM 3690 C C . THR A 1 452 ? -1.303 17.422 6.540 1.00 89.00 452 THR A C 1
ATOM 3692 O O . THR A 1 452 ? -1.725 17.193 7.667 1.00 89.00 452 THR A O 1
ATOM 3695 N N . GLU A 1 453 ? -0.102 16.955 6.155 1.00 89.56 453 GLU A N 1
ATOM 3696 C CA . GLU A 1 453 ? 0.762 16.144 7.045 1.00 89.56 453 GLU A CA 1
ATOM 3697 C C . GLU A 1 453 ? 1.204 16.940 8.287 1.00 89.56 453 GLU A C 1
ATOM 3699 O O . GLU A 1 453 ? 1.214 16.397 9.392 1.00 89.56 453 GLU A O 1
ATOM 3704 N N . ASN A 1 454 ? 1.514 18.233 8.140 1.00 89.38 454 ASN A N 1
ATOM 3705 C CA . ASN A 1 454 ? 1.881 19.086 9.276 1.00 89.38 454 ASN A CA 1
ATOM 3706 C C . ASN A 1 454 ? 0.695 19.311 10.225 1.00 89.38 454 ASN A C 1
ATOM 3708 O O . ASN A 1 454 ? 0.859 19.188 11.439 1.00 89.38 454 ASN A O 1
ATOM 3712 N N . GLN A 1 455 ? -0.494 19.596 9.683 1.00 93.06 455 GLN A N 1
ATOM 3713 C CA . GLN A 1 455 ? -1.721 19.740 10.474 1.00 93.06 455 GLN A CA 1
ATOM 3714 C C . GLN A 1 455 ? -2.044 18.443 11.227 1.00 93.06 455 GLN A C 1
ATOM 3716 O O . GLN A 1 455 ? -2.332 18.463 12.423 1.00 93.06 455 GLN A O 1
ATOM 3721 N N . LEU A 1 456 ? -1.914 17.293 10.560 1.00 94.81 456 LEU A N 1
ATOM 3722 C CA . LEU A 1 456 ? -2.077 15.982 11.184 1.00 94.81 456 LEU A CA 1
ATOM 3723 C C . LEU A 1 456 ? -1.057 15.748 12.300 1.00 94.81 456 LEU A C 1
ATOM 3725 O O . LEU A 1 456 ? -1.401 15.195 13.345 1.00 94.81 456 LEU A O 1
ATOM 3729 N N . HIS A 1 457 ? 0.189 16.183 12.117 1.00 93.94 457 HIS A N 1
ATOM 3730 C CA . HIS A 1 457 ? 1.201 16.097 13.161 1.00 93.94 457 HIS A CA 1
ATOM 3731 C C . HIS A 1 457 ? 0.865 16.966 14.377 1.00 93.94 457 HIS A C 1
ATOM 3733 O O . HIS A 1 457 ? 1.005 16.508 15.511 1.00 93.94 457 HIS A O 1
ATOM 3739 N N . GLU A 1 458 ? 0.371 18.183 14.165 1.00 94.75 458 GLU A N 1
ATOM 3740 C CA . GLU A 1 458 ? -0.046 19.076 15.246 1.00 94.75 458 GLU A CA 1
ATOM 3741 C C . GLU A 1 458 ? -1.238 18.521 16.039 1.00 94.75 458 GLU A C 1
ATOM 3743 O O . GLU A 1 458 ? -1.221 18.548 17.275 1.00 94.75 458 GLU A O 1
ATOM 3748 N N . LEU A 1 459 ? -2.238 17.991 15.329 1.00 94.31 459 LEU A N 1
ATOM 3749 C CA . LEU A 1 459 ? -3.461 17.440 15.909 1.00 94.31 459 LEU A CA 1
ATOM 3750 C C . LEU A 1 459 ? -3.202 16.090 16.591 1.00 94.31 459 LEU A C 1
ATOM 3752 O O . LEU A 1 459 ? -3.447 15.926 17.783 1.00 94.31 459 LEU A O 1
ATOM 3756 N N . PHE A 1 460 ? -2.669 15.117 15.855 1.00 94.38 460 PHE A N 1
ATOM 3757 C CA . PHE A 1 460 ? -2.599 13.721 16.294 1.00 94.38 460 PHE A CA 1
ATOM 3758 C C . PHE A 1 460 ? -1.237 13.330 16.880 1.00 94.38 460 PHE A C 1
ATOM 3760 O O . PHE A 1 460 ? -1.143 12.345 17.612 1.00 94.38 460 PHE A O 1
ATOM 3767 N N . GLY A 1 461 ? -0.165 14.081 16.604 1.00 92.06 461 GLY A N 1
ATOM 3768 C CA . GLY A 1 461 ? 1.194 13.735 17.044 1.00 92.06 461 GLY A CA 1
ATOM 3769 C C . GLY A 1 461 ? 1.390 13.744 18.564 1.00 92.06 461 GLY A C 1
ATOM 3770 O O . GLY A 1 461 ? 2.282 13.062 19.066 1.00 92.06 461 GLY A O 1
ATOM 3771 N N . LYS A 1 462 ? 0.539 14.470 19.299 1.00 90.06 462 LYS A N 1
ATOM 3772 C CA . LYS A 1 462 ? 0.550 14.542 20.773 1.00 90.06 462 LYS A CA 1
ATOM 3773 C C . LYS A 1 462 ? -0.279 13.440 21.444 1.00 90.06 462 LYS A C 1
ATOM 3775 O O . LYS A 1 462 ? -0.209 13.290 22.661 1.00 90.06 462 LYS A O 1
ATOM 3780 N N . LEU A 1 463 ? -1.072 12.694 20.675 1.00 94.38 463 LEU A N 1
ATOM 3781 C CA . LEU A 1 463 ? -1.914 11.616 21.185 1.00 94.38 463 LEU A CA 1
ATOM 3782 C C . LEU A 1 463 ? -1.084 10.342 21.420 1.00 94.38 463 LEU A C 1
ATOM 3784 O O . LEU A 1 463 ? -0.129 10.054 20.697 1.00 94.38 463 LEU A O 1
ATOM 3788 N N . SER A 1 464 ? -1.477 9.558 22.420 1.00 93.25 464 SER A N 1
ATOM 3789 C CA . SER A 1 464 ? -0.884 8.273 22.814 1.00 93.25 464 SER A CA 1
ATOM 3790 C C . SER A 1 464 ? -1.969 7.240 23.125 1.00 93.25 464 SER A C 1
ATOM 3792 O O . SER A 1 464 ? -3.152 7.554 23.123 1.00 93.25 464 SER A O 1
ATOM 3794 N N . ASP A 1 465 ? -1.598 6.005 23.431 1.00 90.88 465 ASP A N 1
ATOM 3795 C CA . ASP A 1 465 ? -2.526 4.969 23.894 1.00 90.88 465 ASP A CA 1
ATOM 3796 C C . ASP A 1 465 ? -3.076 5.199 25.314 1.00 90.88 465 ASP A C 1
ATOM 3798 O O . ASP A 1 465 ? -4.099 4.617 25.680 1.00 90.88 465 ASP A O 1
ATOM 3802 N N . HIS A 1 466 ? -2.443 6.082 26.092 1.00 89.06 466 HIS A N 1
ATOM 3803 C CA . HIS A 1 466 ? -2.844 6.437 27.457 1.00 89.06 466 HIS A CA 1
ATOM 3804 C C . HIS A 1 466 ? -3.651 7.735 27.564 1.00 89.06 466 HIS A C 1
ATOM 3806 O O . HIS A 1 466 ? -4.270 7.986 28.596 1.00 89.06 466 HIS A O 1
ATOM 3812 N N . THR A 1 467 ? -3.635 8.580 26.534 1.00 86.88 467 THR A N 1
ATOM 3813 C CA . THR A 1 467 ? -4.474 9.780 26.491 1.00 86.88 467 THR A CA 1
ATOM 3814 C C . THR A 1 467 ? -5.913 9.390 26.162 1.00 86.88 467 THR A C 1
ATOM 3816 O O . THR A 1 467 ? -6.148 8.464 25.384 1.00 86.88 467 THR A O 1
ATOM 3819 N N . ASP A 1 468 ? -6.885 10.115 26.722 1.00 89.75 468 ASP A N 1
ATOM 3820 C CA . ASP A 1 468 ? -8.318 9.936 26.439 1.00 89.75 468 ASP A CA 1
ATOM 3821 C C . ASP A 1 468 ? -8.670 10.436 25.023 1.00 89.75 468 ASP A C 1
ATOM 3823 O O . ASP A 1 468 ? -9.463 11.360 24.836 1.00 89.75 468 ASP A O 1
ATOM 3827 N N . ASN A 1 469 ? -8.055 9.851 23.995 1.00 92.94 469 ASN A N 1
ATOM 3828 C CA . ASN A 1 469 ? -8.121 10.334 22.617 1.00 92.94 469 ASN A CA 1
ATOM 3829 C C . ASN A 1 469 ? -9.554 10.443 22.120 1.00 92.94 469 ASN A C 1
ATOM 3831 O O . ASN A 1 469 ? -9.907 11.449 21.524 1.00 92.94 469 ASN A O 1
ATOM 3835 N N . LEU A 1 470 ? -10.399 9.447 22.398 1.00 89.38 470 LEU A N 1
ATOM 3836 C CA . LEU A 1 470 ? -11.799 9.472 21.968 1.00 89.38 470 LEU A CA 1
ATOM 3837 C C . LEU A 1 470 ? -12.577 10.626 22.608 1.00 89.38 470 LEU A C 1
ATOM 3839 O O . LEU A 1 470 ? -13.438 11.216 21.965 1.00 89.38 470 LEU A O 1
ATOM 3843 N N . LYS A 1 471 ? -12.255 10.986 23.854 1.00 89.88 471 LYS A N 1
ATOM 3844 C CA . LYS A 1 471 ? -12.862 12.129 24.544 1.00 89.88 471 LYS A CA 1
ATOM 3845 C C . LYS A 1 471 ? -12.445 13.460 23.910 1.00 89.88 471 LYS A C 1
ATOM 3847 O O . LYS A 1 471 ? -13.216 14.409 23.940 1.00 89.88 471 LYS A O 1
ATOM 3852 N N . ILE A 1 472 ? -11.233 13.525 23.357 1.00 90.75 472 ILE A N 1
ATOM 3853 C CA . ILE A 1 472 ? -10.655 14.726 22.738 1.00 90.75 472 ILE A CA 1
ATOM 3854 C C . ILE A 1 472 ? -11.102 14.871 21.276 1.00 90.75 472 ILE A C 1
ATOM 3856 O O . ILE A 1 472 ? -11.540 15.945 20.869 1.00 90.75 472 ILE A O 1
ATOM 3860 N N . VAL A 1 473 ? -10.970 13.797 20.497 1.00 91.56 473 VAL A N 1
ATOM 3861 C CA . VAL A 1 473 ? -11.186 13.765 19.043 1.00 91.56 473 VAL A CA 1
ATOM 3862 C C . VAL A 1 473 ? -12.670 13.639 18.710 1.00 91.56 473 VAL A C 1
ATOM 3864 O O . VAL A 1 473 ? -13.134 14.288 17.780 1.00 91.56 473 VAL A O 1
ATOM 3867 N N . THR A 1 474 ? -13.413 12.839 19.480 1.00 89.19 474 THR A N 1
ATOM 3868 C CA . THR A 1 474 ? -14.842 12.557 19.258 1.00 89.19 474 THR A CA 1
ATOM 3869 C C . THR A 1 474 ? -15.686 12.814 20.515 1.00 89.19 474 THR A C 1
ATOM 3871 O O . THR A 1 474 ? -16.310 11.885 21.047 1.00 89.19 474 THR A O 1
ATOM 3874 N N . PRO A 1 475 ? -15.649 14.036 21.081 1.00 88.50 475 PRO A N 1
ATOM 3875 C CA . PRO A 1 475 ? -16.264 14.333 22.371 1.00 88.50 475 PRO A CA 1
ATOM 3876 C C . PRO A 1 475 ? -17.770 14.048 22.403 1.00 88.50 475 PRO A C 1
ATOM 3878 O O . PRO A 1 475 ? -18.253 13.437 23.360 1.00 88.50 475 PRO A O 1
ATOM 3881 N N . ILE A 1 476 ? -18.530 14.456 21.386 1.00 85.44 476 ILE A N 1
ATOM 3882 C CA . ILE A 1 476 ? -19.988 14.317 21.350 1.00 85.44 476 ILE A CA 1
ATOM 3883 C C . ILE A 1 476 ? -20.369 12.837 21.379 1.00 85.44 476 ILE A C 1
ATOM 3885 O O . ILE A 1 476 ? -21.157 12.426 22.239 1.00 85.44 476 ILE A O 1
ATOM 3889 N N . SER A 1 477 ? -19.770 12.027 20.507 1.00 83.81 477 SER A N 1
ATOM 3890 C CA . SER A 1 477 ? -20.012 10.582 20.433 1.00 83.81 477 SER A CA 1
ATOM 3891 C C . SER A 1 477 ? -19.560 9.866 21.703 1.00 83.81 477 SER A C 1
ATOM 3893 O O . SER A 1 477 ? -20.288 9.024 22.242 1.00 83.81 477 SER A O 1
ATOM 3895 N N . TYR A 1 478 ? -18.392 10.237 22.238 1.00 86.75 478 TYR A N 1
ATOM 3896 C CA . TYR A 1 478 ? -17.854 9.680 23.477 1.00 86.75 478 TYR A CA 1
ATOM 3897 C C . TYR A 1 478 ? -18.819 9.892 24.649 1.00 86.75 478 TYR A C 1
ATOM 3899 O O . TYR A 1 478 ? -19.268 8.927 25.274 1.00 86.75 478 TYR A O 1
ATOM 3907 N N . TYR A 1 479 ? -19.204 11.143 24.917 1.00 85.62 479 TYR A N 1
ATOM 3908 C CA . TYR A 1 479 ? -20.092 11.473 26.030 1.00 85.62 479 TYR A CA 1
ATOM 3909 C C . TYR A 1 479 ? -21.490 10.880 25.854 1.00 85.62 479 TYR A C 1
ATOM 3911 O O . TYR A 1 479 ? -22.076 10.391 26.822 1.00 85.62 479 TYR A O 1
ATOM 3919 N N . GLN A 1 480 ? -22.025 10.877 24.631 1.00 81.06 480 GLN A N 1
ATOM 3920 C CA . GLN A 1 480 ? -23.309 10.245 24.325 1.00 81.06 480 GLN A CA 1
ATOM 3921 C C . GLN A 1 480 ? -23.290 8.749 24.674 1.00 81.06 480 GLN A C 1
ATOM 3923 O O . GLN A 1 480 ? -24.244 8.230 25.264 1.00 81.06 480 GLN A O 1
ATOM 3928 N N . SER A 1 481 ? -22.196 8.056 24.356 1.00 80.38 481 SER A N 1
ATOM 3929 C CA . SER A 1 481 ? -22.029 6.645 24.686 1.00 80.38 481 SER A CA 1
ATOM 3930 C C . SER A 1 481 ? -21.920 6.392 26.185 1.00 80.38 481 SER A C 1
ATOM 3932 O O . SER A 1 481 ? -22.612 5.512 26.698 1.00 80.38 481 SER A O 1
ATOM 3934 N N . GLU A 1 482 ? -21.092 7.158 26.897 1.00 83.38 482 GLU A N 1
ATOM 3935 C CA . GLU A 1 482 ? -20.936 7.014 28.351 1.00 83.38 482 GLU A CA 1
ATOM 3936 C C . GLU A 1 482 ? -22.262 7.256 29.082 1.00 83.38 482 GLU A C 1
ATOM 3938 O O . GLU A 1 482 ? -22.655 6.483 29.961 1.00 83.38 482 GLU A O 1
ATOM 3943 N N . LEU A 1 483 ? -23.025 8.268 28.654 1.00 84.69 483 LEU A N 1
ATOM 3944 C CA . LEU A 1 483 ? -24.363 8.531 29.180 1.00 84.69 483 LEU A CA 1
ATOM 3945 C C . LEU A 1 483 ? -25.302 7.343 28.966 1.00 84.69 483 LEU A C 1
ATOM 3947 O O . LEU A 1 483 ? -26.035 6.968 29.881 1.00 84.69 483 LEU A O 1
ATOM 3951 N N . ASN A 1 484 ? -25.294 6.737 27.781 1.00 82.19 484 ASN A N 1
ATOM 3952 C CA . ASN A 1 484 ? -26.160 5.597 27.489 1.00 82.19 484 ASN A CA 1
ATOM 3953 C C . ASN A 1 484 ? -25.739 4.333 28.244 1.00 82.19 484 ASN A C 1
ATOM 3955 O O . ASN A 1 484 ? -26.603 3.586 28.705 1.00 82.19 484 ASN A O 1
ATOM 3959 N N . HIS A 1 485 ? -24.441 4.124 28.450 1.00 83.06 485 HIS A N 1
ATOM 3960 C CA . HIS A 1 485 ? -23.931 3.039 29.279 1.00 83.06 485 HIS A CA 1
ATOM 3961 C C . HIS A 1 485 ? -24.368 3.186 30.747 1.00 83.06 485 HIS A C 1
ATOM 3963 O O . HIS A 1 485 ? -24.874 2.229 31.336 1.00 83.06 485 HIS A O 1
ATOM 3969 N N . ILE A 1 486 ? -24.267 4.389 31.322 1.00 84.00 486 ILE A N 1
ATOM 3970 C CA . ILE A 1 486 ? -24.732 4.653 32.693 1.00 84.00 486 ILE A CA 1
ATOM 3971 C C . ILE A 1 486 ? -26.250 4.501 32.803 1.00 84.00 486 ILE A C 1
ATOM 3973 O O . ILE A 1 486 ? -26.720 3.861 33.739 1.00 84.00 486 ILE A O 1
ATOM 3977 N N . LYS A 1 487 ? -27.025 5.017 31.839 1.00 84.06 487 LYS A N 1
ATOM 3978 C CA . LYS A 1 487 ? -28.486 4.819 31.801 1.00 84.06 487 LYS A CA 1
ATOM 3979 C C . LYS A 1 487 ? -28.858 3.338 31.759 1.00 84.06 487 LYS A C 1
ATOM 3981 O O . LYS A 1 487 ? -29.755 2.919 32.480 1.00 84.06 487 LYS A O 1
ATOM 3986 N N . LYS A 1 488 ? -28.155 2.535 30.952 1.00 84.06 488 LYS A N 1
ATOM 3987 C CA . LYS A 1 488 ? -28.391 1.088 30.882 1.00 84.06 488 LYS A CA 1
ATOM 3988 C C . LYS A 1 488 ? -28.133 0.413 32.230 1.00 84.06 488 LYS A C 1
ATOM 3990 O O . LYS A 1 488 ? -28.946 -0.401 32.641 1.00 84.06 488 LYS A O 1
ATOM 3995 N N . LYS A 1 489 ? -27.054 0.785 32.930 1.00 84.00 489 LYS A N 1
ATOM 3996 C CA . LYS A 1 489 ? -26.769 0.295 34.290 1.00 84.00 489 LYS A CA 1
ATOM 3997 C C . LYS A 1 489 ? -27.814 0.742 35.312 1.00 84.00 489 LYS A C 1
ATOM 3999 O O . LYS A 1 489 ? -28.195 -0.049 36.158 1.00 84.00 489 LYS A O 1
ATOM 4004 N N . LEU A 1 490 ? -28.291 1.985 35.232 1.00 84.12 490 LEU A N 1
ATOM 4005 C CA . LEU A 1 490 ? -29.355 2.500 36.106 1.00 84.12 490 LEU A CA 1
ATOM 4006 C C . LEU A 1 490 ? -30.676 1.738 35.933 1.00 84.12 490 LEU A C 1
ATOM 4008 O O . LEU A 1 490 ? -31.390 1.541 36.913 1.00 84.12 490 LEU A O 1
ATOM 4012 N N . ASN A 1 491 ? -30.973 1.308 34.705 1.00 82.00 491 ASN A N 1
ATOM 4013 C CA . ASN A 1 491 ? -32.159 0.520 34.371 1.00 82.00 491 ASN A CA 1
ATOM 4014 C C . ASN A 1 491 ? -32.025 -0.972 34.735 1.00 82.00 491 ASN A C 1
ATOM 4016 O O . ASN A 1 491 ? -32.990 -1.716 34.575 1.00 82.00 491 ASN A O 1
ATOM 4020 N N . ASP A 1 492 ? -30.855 -1.423 35.194 1.00 81.62 492 ASP A N 1
ATOM 4021 C CA . ASP A 1 492 ? -30.636 -2.812 35.591 1.00 81.62 492 ASP A CA 1
ATOM 4022 C C . ASP A 1 492 ? -31.225 -3.076 36.988 1.00 81.62 492 ASP A C 1
ATOM 4024 O O . ASP A 1 492 ? -30.886 -2.397 37.965 1.00 81.62 492 ASP A O 1
ATOM 4028 N N . MET A 1 493 ? -32.123 -4.061 37.086 1.00 62.53 493 MET A N 1
ATOM 4029 C CA . MET A 1 493 ? -32.954 -4.336 38.271 1.00 62.53 493 MET A CA 1
ATOM 4030 C C . MET A 1 493 ? -32.137 -4.763 39.502 1.00 62.53 493 MET A C 1
ATOM 4032 O O . MET A 1 493 ? -32.625 -4.655 40.624 1.00 62.53 493 MET A O 1
ATOM 4036 N N . SER A 1 494 ? -30.888 -5.204 39.319 1.00 69.00 494 SER A N 1
ATOM 4037 C CA . SER A 1 494 ? -29.984 -5.639 40.393 1.00 69.00 494 SER A CA 1
ATOM 4038 C C . SER A 1 494 ? -29.152 -4.515 41.030 1.00 69.00 494 SER A C 1
ATOM 4040 O O . SER A 1 494 ? -28.282 -4.791 41.856 1.00 69.00 494 SER A O 1
ATOM 4042 N N . THR A 1 495 ? -29.358 -3.248 40.653 1.00 72.50 495 THR A N 1
ATOM 4043 C CA . THR A 1 495 ? -28.596 -2.118 41.216 1.00 72.50 495 THR A CA 1
ATOM 4044 C C . THR A 1 495 ? -29.097 -1.695 42.601 1.00 72.50 495 THR A C 1
ATOM 4046 O O . THR A 1 495 ? -30.275 -1.388 42.789 1.00 72.50 495 THR A O 1
ATOM 4049 N N . THR A 1 496 ? -28.189 -1.635 43.582 1.00 80.06 496 THR A N 1
ATOM 4050 C CA . THR A 1 496 ? -28.484 -1.170 44.950 1.00 80.06 496 THR A CA 1
ATOM 4051 C C . THR A 1 496 ? -28.729 0.344 44.999 1.00 80.06 496 THR A C 1
ATOM 4053 O O . THR A 1 496 ? -28.283 1.084 44.119 1.00 80.06 496 THR A O 1
ATOM 4056 N N . SER A 1 497 ? -29.414 0.826 46.047 1.00 79.25 497 SER A N 1
ATOM 4057 C CA . SER A 1 497 ? -29.741 2.256 46.212 1.00 79.25 497 SER A CA 1
ATOM 4058 C C . SER A 1 497 ? -28.499 3.160 46.211 1.00 79.25 497 SER A C 1
ATOM 4060 O O . SER A 1 497 ? -28.486 4.179 45.529 1.00 79.25 497 SER A O 1
ATOM 4062 N N . GLU A 1 498 ? -27.423 2.765 46.899 1.00 79.81 498 GLU A N 1
ATOM 4063 C CA . GLU A 1 498 ? -26.174 3.545 46.951 1.00 79.81 498 GLU A CA 1
ATOM 4064 C C . GLU A 1 498 ? -25.458 3.616 45.595 1.00 79.81 498 GLU A C 1
ATOM 4066 O O . GLU A 1 498 ? -24.970 4.674 45.191 1.00 79.81 498 GLU A O 1
ATOM 4071 N N . VAL A 1 499 ? -25.422 2.504 44.852 1.00 80.62 499 VAL A N 1
ATOM 4072 C CA . VAL A 1 499 ? -24.839 2.463 43.501 1.00 80.62 499 VAL A CA 1
ATOM 4073 C C . VAL A 1 499 ? -25.669 3.315 42.542 1.00 80.62 499 VAL A C 1
ATOM 4075 O O . VAL A 1 499 ? -25.113 4.021 41.698 1.00 80.62 499 VAL A O 1
ATOM 4078 N N . ARG A 1 500 ? -26.998 3.309 42.692 1.00 83.06 500 ARG A N 1
ATOM 4079 C CA . ARG A 1 500 ? -27.912 4.143 41.904 1.00 83.06 500 ARG A CA 1
ATOM 4080 C C . ARG A 1 500 ? -27.667 5.638 42.141 1.00 83.06 500 ARG A C 1
ATOM 4082 O O . ARG A 1 500 ? -27.604 6.393 41.168 1.00 83.06 500 ARG A O 1
ATOM 4089 N N . ASP A 1 501 ? -27.428 6.062 43.380 1.00 84.19 501 ASP A N 1
ATOM 4090 C CA . ASP A 1 501 ? -27.085 7.455 43.701 1.00 84.19 501 ASP A CA 1
ATOM 4091 C C . ASP A 1 501 ? -25.731 7.877 43.109 1.00 84.19 501 ASP A C 1
ATOM 4093 O O . ASP A 1 501 ? -25.610 8.962 42.528 1.00 84.19 501 ASP A O 1
ATOM 4097 N N . GLN A 1 502 ? -24.712 7.013 43.189 1.00 84.50 502 GLN A N 1
ATOM 4098 C CA . GLN A 1 502 ? -23.404 7.262 42.569 1.00 84.50 502 GLN A CA 1
ATOM 4099 C C . GLN A 1 502 ? -23.505 7.379 41.042 1.00 84.50 502 GLN A C 1
ATOM 4101 O O . GLN A 1 502 ? -22.963 8.317 40.453 1.00 84.50 502 GLN A O 1
ATOM 4106 N N . LEU A 1 503 ? -24.236 6.467 40.392 1.00 85.88 503 LEU A N 1
ATOM 4107 C CA . LEU A 1 503 ? -24.467 6.500 38.946 1.00 85.88 503 LEU A CA 1
ATOM 4108 C C . LEU A 1 503 ? -25.236 7.758 38.523 1.00 85.88 503 LEU A C 1
ATOM 4110 O O . LEU A 1 503 ? -24.901 8.356 37.502 1.00 85.88 503 LEU A O 1
ATOM 4114 N N . THR A 1 504 ? -26.213 8.201 39.317 1.00 86.12 504 THR A N 1
ATOM 4115 C CA . THR A 1 504 ? -26.992 9.421 39.045 1.00 86.12 504 THR A CA 1
ATOM 4116 C C . THR A 1 504 ? -26.121 10.676 39.127 1.00 86.12 504 THR A C 1
ATOM 4118 O O . THR A 1 504 ? -26.183 11.528 38.237 1.00 86.12 504 THR A O 1
ATOM 4121 N N . LYS A 1 505 ? -25.238 10.773 40.131 1.00 87.56 505 LYS A N 1
ATOM 4122 C CA . LYS A 1 505 ? -24.250 11.863 40.231 1.00 87.56 505 LYS A CA 1
ATOM 4123 C C . LYS A 1 505 ? -23.290 11.873 39.037 1.00 87.56 505 LYS A C 1
ATOM 4125 O O . LYS A 1 505 ? -23.067 12.929 38.445 1.00 87.56 505 LYS A O 1
ATOM 4130 N N . SER A 1 506 ? -22.770 10.711 38.640 1.00 84.88 506 SER A N 1
ATOM 4131 C CA . SER A 1 506 ? -21.916 10.587 37.449 1.00 84.88 506 SER A CA 1
ATOM 4132 C C . SER A 1 506 ? -22.650 10.971 36.162 1.00 84.88 506 SER A C 1
ATOM 4134 O O . SER A 1 506 ? -22.069 11.627 35.300 1.00 84.88 506 SER A O 1
ATOM 4136 N N . LEU A 1 507 ? -23.936 10.627 36.042 1.00 87.50 507 LEU A N 1
ATOM 4137 C CA . LEU A 1 507 ? -24.772 10.987 34.897 1.00 87.50 507 LEU A CA 1
ATOM 4138 C C . LEU A 1 507 ? -24.944 12.507 34.773 1.00 87.50 507 LEU A C 1
ATOM 4140 O O . LEU A 1 507 ? -24.813 13.042 33.672 1.00 87.50 507 LEU A O 1
ATOM 4144 N N . LEU A 1 508 ? -25.206 13.208 35.882 1.00 86.81 508 LEU A N 1
ATOM 4145 C CA . LEU A 1 508 ? -25.301 14.673 35.898 1.00 86.81 508 LEU A CA 1
ATOM 4146 C C . LEU A 1 508 ? -23.974 15.322 35.494 1.00 86.81 508 LEU A C 1
ATOM 4148 O O . LEU A 1 508 ? -23.952 16.148 34.584 1.00 86.81 508 LEU A O 1
ATOM 4152 N N . LYS A 1 509 ? -22.861 14.867 36.081 1.00 88.75 509 LYS A N 1
ATOM 4153 C CA . LYS A 1 509 ? -21.522 15.366 35.742 1.00 88.75 509 LYS A CA 1
ATOM 4154 C C . LYS A 1 509 ? -21.204 15.198 34.252 1.00 88.75 509 LYS A C 1
ATOM 4156 O O . LYS A 1 509 ? -20.718 16.130 33.620 1.00 88.75 509 LYS A O 1
ATOM 4161 N N . LEU A 1 510 ? -21.514 14.037 33.672 1.00 84.88 510 LEU A N 1
ATOM 4162 C CA . LEU A 1 510 ? -21.294 13.777 32.245 1.00 84.88 510 LEU A CA 1
ATOM 4163 C C . LEU A 1 510 ? -22.190 14.621 31.337 1.00 84.88 510 LEU A C 1
ATOM 4165 O O . LEU A 1 510 ? -21.755 15.009 30.256 1.00 84.88 510 LEU A O 1
ATOM 4169 N N . ARG A 1 511 ? -23.424 14.935 31.753 1.00 83.62 511 ARG A N 1
ATOM 4170 C CA . ARG A 1 511 ? -24.285 15.869 31.009 1.00 83.62 511 ARG A CA 1
ATOM 4171 C C . ARG A 1 511 ? -23.696 17.274 30.981 1.00 83.62 511 ARG A C 1
ATOM 4173 O O . ARG A 1 511 ? -23.710 17.905 29.926 1.00 83.62 511 ARG A O 1
ATOM 4180 N N . ASP A 1 512 ? -23.159 17.741 32.102 1.00 84.00 512 ASP A N 1
ATOM 4181 C CA . ASP A 1 512 ? -22.515 19.052 32.174 1.00 84.00 512 ASP A CA 1
ATOM 4182 C C . ASP A 1 512 ? -21.217 19.087 31.360 1.00 84.00 512 ASP A C 1
ATOM 4184 O O . ASP A 1 512 ? -20.968 20.049 30.635 1.00 84.00 512 ASP A O 1
ATOM 4188 N N . GLU A 1 513 ? -20.414 18.020 31.407 1.00 82.62 513 GLU A N 1
ATOM 4189 C CA . GLU A 1 513 ? -19.233 17.879 30.549 1.00 82.62 513 GLU A CA 1
ATOM 4190 C C . GLU A 1 513 ? -19.603 17.856 29.058 1.00 82.62 513 GLU A C 1
ATOM 4192 O O . GLU A 1 513 ? -18.958 18.544 28.268 1.00 82.62 513 GLU A O 1
ATOM 4197 N N . LYS A 1 514 ? -20.669 17.146 28.666 1.00 80.69 514 LYS A N 1
ATOM 4198 C CA . LYS A 1 514 ? -21.166 17.149 27.282 1.00 80.69 514 LYS A CA 1
ATOM 4199 C C . LYS A 1 514 ? -21.555 18.560 26.830 1.00 80.69 514 LYS A C 1
ATOM 4201 O O . LYS A 1 514 ? -21.171 18.973 25.744 1.00 80.69 514 LYS A O 1
ATOM 4206 N N . ARG A 1 515 ? -22.274 19.316 27.672 1.00 77.00 515 ARG A N 1
ATOM 4207 C CA . ARG A 1 515 ? -22.680 20.704 27.379 1.00 77.00 515 ARG A CA 1
ATOM 4208 C C . ARG A 1 515 ? -21.491 21.648 27.221 1.00 77.00 515 ARG A C 1
ATOM 4210 O O . ARG A 1 515 ? -21.549 22.538 26.392 1.00 77.00 515 ARG A O 1
ATOM 4217 N N . LYS A 1 516 ? -20.412 21.461 27.986 1.00 79.12 516 LYS A N 1
ATOM 4218 C CA . LYS A 1 516 ? -19.190 22.276 27.848 1.00 79.12 516 LYS A CA 1
ATOM 4219 C C . LYS A 1 516 ? -18.424 21.997 26.555 1.00 79.12 516 LYS A C 1
ATOM 4221 O O . LYS A 1 516 ? -17.723 22.875 26.074 1.00 79.12 516 LYS A O 1
ATOM 4226 N N . ASN A 1 517 ? -18.565 20.796 25.997 1.00 72.75 517 ASN A N 1
ATOM 4227 C CA . ASN A 1 517 ? -17.906 20.379 24.758 1.00 72.75 517 ASN A CA 1
ATOM 4228 C C . ASN A 1 517 ? -18.814 20.523 23.525 1.00 72.75 517 ASN A C 1
ATOM 4230 O O . ASN A 1 517 ? -18.618 19.837 22.529 1.00 72.75 517 ASN A O 1
ATOM 4234 N N . SER A 1 518 ? -19.824 21.394 23.592 1.00 65.56 518 SER A N 1
ATOM 4235 C CA . SER A 1 518 ? -20.802 21.592 22.520 1.00 65.56 518 SER A CA 1
ATOM 4236 C C . SER A 1 518 ? -20.321 22.469 21.363 1.00 65.56 518 SER A C 1
ATOM 4238 O O . SER A 1 518 ? -21.066 22.683 20.408 1.00 65.56 518 SER A O 1
ATOM 4240 N N . GLU A 1 519 ? -19.135 23.063 21.474 1.00 75.44 519 GLU A N 1
ATOM 4241 C CA . GLU A 1 519 ? -18.545 23.908 20.435 1.00 75.44 519 GLU A CA 1
ATOM 4242 C C . GLU A 1 519 ? -17.698 23.085 19.454 1.00 75.44 519 GLU A C 1
ATOM 4244 O O . GLU A 1 519 ? -17.173 22.019 19.783 1.00 75.44 519 GLU A O 1
ATOM 4249 N N . LEU A 1 520 ? -17.539 23.599 18.230 1.00 83.12 520 LEU A N 1
ATOM 4250 C CA . LEU A 1 520 ? -16.666 22.994 17.227 1.00 83.12 520 LEU A CA 1
ATOM 4251 C C . LEU A 1 520 ? -15.201 23.033 17.683 1.00 83.12 520 LEU A C 1
ATOM 4253 O O . LEU A 1 520 ? -14.528 24.055 17.539 1.00 83.12 520 LEU A O 1
ATOM 4257 N N . ASN A 1 521 ? -14.693 21.909 18.186 1.00 87.50 521 ASN A N 1
ATOM 4258 C CA . ASN A 1 521 ? -13.267 21.732 18.433 1.00 87.50 521 ASN A CA 1
ATOM 4259 C C . ASN A 1 521 ? -12.433 21.737 17.126 1.00 87.50 521 ASN A C 1
ATOM 4261 O O . ASN A 1 521 ? -12.957 21.693 16.009 1.00 87.50 521 ASN A O 1
ATOM 4265 N N . VAL A 1 522 ? -11.107 21.753 17.281 1.00 91.88 522 VAL A N 1
ATOM 4266 C CA . VAL A 1 522 ? -10.148 21.769 16.161 1.00 91.88 522 VAL A CA 1
ATOM 4267 C C . VAL A 1 522 ? -10.221 20.525 15.264 1.00 91.88 522 VAL A C 1
ATOM 4269 O O . VAL A 1 522 ? -9.962 20.624 14.069 1.00 91.88 522 VAL A O 1
ATOM 4272 N N . TYR A 1 523 ? -10.632 19.370 15.800 1.00 93.31 523 TYR A N 1
ATOM 4273 C CA . TYR A 1 523 ? -10.784 18.131 15.029 1.00 93.31 523 TYR A CA 1
ATOM 4274 C C . TYR A 1 523 ? -12.027 18.170 14.137 1.00 93.31 523 TYR A C 1
ATOM 4276 O O . TYR A 1 523 ? -11.956 17.763 12.980 1.00 93.31 523 TYR A O 1
ATOM 4284 N N . HIS A 1 524 ? -13.143 18.726 14.623 1.00 90.56 524 HIS A N 1
ATOM 4285 C CA . HIS A 1 524 ? -14.338 18.960 13.813 1.00 90.56 524 HIS A CA 1
ATOM 4286 C C . HIS A 1 524 ? -14.022 19.883 12.638 1.00 90.56 524 HIS A C 1
ATOM 4288 O O . HIS A 1 524 ? -14.386 19.586 11.504 1.00 90.56 524 HIS A O 1
ATOM 4294 N N . GLN A 1 525 ? -13.313 20.985 12.901 1.00 90.75 525 GLN A N 1
ATOM 4295 C CA . GLN A 1 525 ? -12.935 21.952 11.869 1.00 90.75 525 GLN A CA 1
ATOM 4296 C C . GLN A 1 525 ? -12.019 21.321 10.817 1.00 90.75 525 GLN A C 1
ATOM 4298 O O . GLN A 1 525 ? -12.287 21.453 9.622 1.00 90.75 525 GLN A O 1
ATOM 4303 N N . PHE A 1 526 ? -10.994 20.583 11.258 1.00 93.31 526 PHE A N 1
ATOM 4304 C CA . PHE A 1 526 ? -10.116 19.830 10.366 1.00 93.31 526 PHE A CA 1
ATOM 4305 C C . PHE A 1 526 ? -10.915 18.868 9.484 1.00 93.31 526 PHE A C 1
ATOM 4307 O O . PHE A 1 526 ? -10.757 18.884 8.270 1.00 93.31 526 PHE A O 1
ATOM 4314 N N . MET A 1 527 ? -11.823 18.083 10.065 1.00 91.94 527 MET A N 1
ATOM 4315 C CA . MET A 1 527 ? -12.573 17.065 9.327 1.00 91.94 527 MET A CA 1
ATOM 4316 C C . MET A 1 527 ? -13.595 17.633 8.350 1.00 91.94 527 MET A C 1
ATOM 4318 O O . MET A 1 527 ? -13.718 17.128 7.235 1.00 91.94 527 MET A O 1
ATOM 4322 N N . ILE A 1 528 ? -14.293 18.704 8.729 1.00 90.81 528 ILE A N 1
ATOM 4323 C CA . ILE A 1 528 ? -15.186 19.420 7.814 1.00 90.81 528 ILE A CA 1
ATOM 4324 C C . ILE A 1 528 ? -14.376 19.981 6.640 1.00 90.81 528 ILE A C 1
ATOM 4326 O O . ILE A 1 528 ? -14.785 19.821 5.492 1.00 90.81 528 ILE A O 1
ATOM 4330 N N . SER A 1 529 ? -13.213 20.588 6.904 1.00 90.94 529 SER A N 1
ATOM 4331 C CA . SER A 1 529 ? -12.337 21.098 5.844 1.00 90.94 529 SER A CA 1
ATOM 4332 C C . SER A 1 529 ? -11.784 19.977 4.964 1.00 90.94 529 SER A C 1
ATOM 4334 O O . SER A 1 529 ? -11.790 20.110 3.744 1.00 90.94 529 SER A O 1
ATOM 4336 N N . LEU A 1 530 ? -11.362 18.861 5.561 1.00 91.19 530 LEU A N 1
ATOM 4337 C CA . LEU A 1 530 ? -10.819 17.707 4.850 1.00 91.19 530 LEU A CA 1
ATOM 4338 C C . LEU A 1 530 ? -11.829 17.136 3.849 1.00 91.19 530 LEU A C 1
ATOM 4340 O O . LEU A 1 530 ? -11.464 16.822 2.721 1.00 91.19 530 LEU A O 1
ATOM 4344 N N . ILE A 1 531 ? -13.097 17.015 4.246 1.00 90.25 531 ILE A N 1
ATOM 4345 C CA . ILE A 1 531 ? -14.136 16.433 3.389 1.00 90.25 531 ILE A CA 1
ATOM 4346 C C . ILE A 1 531 ? -14.664 17.449 2.364 1.00 90.25 531 ILE A C 1
ATOM 4348 O O . ILE A 1 531 ? -14.981 17.061 1.242 1.00 90.25 531 ILE A O 1
ATOM 4352 N N . ASN A 1 532 ? -14.770 18.735 2.719 1.00 88.94 532 ASN A N 1
ATOM 4353 C CA . ASN A 1 532 ? -15.386 19.737 1.840 1.00 88.94 532 ASN A CA 1
ATOM 4354 C C . ASN A 1 532 ? -14.414 20.482 0.924 1.00 88.94 532 ASN A C 1
ATOM 4356 O O . ASN A 1 532 ? -14.811 20.866 -0.174 1.00 88.94 532 ASN A O 1
ATOM 4360 N N . ASN A 1 533 ? -13.179 20.713 1.369 1.00 83.50 533 ASN A N 1
ATOM 4361 C CA . ASN A 1 533 ? -12.265 21.666 0.734 1.00 83.50 533 ASN A CA 1
ATOM 4362 C C . ASN A 1 533 ? -10.963 21.027 0.242 1.00 83.50 533 ASN A C 1
ATOM 4364 O O . ASN A 1 533 ? -10.288 21.608 -0.607 1.00 83.50 533 ASN A O 1
ATOM 4368 N N . CYS A 1 534 ? -10.576 19.878 0.795 1.00 80.75 534 CYS A N 1
ATOM 4369 C CA . CYS A 1 534 ? -9.290 19.267 0.492 1.00 80.75 534 CYS A CA 1
ATOM 4370 C C . CYS A 1 534 ? -9.357 18.324 -0.713 1.00 80.75 534 CYS A C 1
ATOM 4372 O O . CYS A 1 534 ? -10.416 17.859 -1.140 1.00 80.75 534 CYS A O 1
ATOM 4374 N N . THR A 1 535 ? -8.189 18.054 -1.292 1.00 83.94 535 THR A N 1
ATOM 4375 C CA . THR A 1 535 ? -8.069 17.173 -2.450 1.00 83.94 535 THR A CA 1
ATOM 4376 C C . THR A 1 535 ? -8.154 15.707 -2.039 1.00 83.94 535 THR A C 1
ATOM 4378 O O . THR A 1 535 ? -7.946 15.333 -0.885 1.00 83.94 535 THR A O 1
ATOM 4381 N N . TYR A 1 536 ? -8.362 14.834 -3.022 1.00 78.56 536 TYR A N 1
ATOM 4382 C CA . TYR A 1 536 ? -8.246 13.395 -2.808 1.00 78.56 536 TYR A CA 1
ATOM 4383 C C . TYR A 1 536 ? -6.868 12.977 -2.243 1.00 78.56 536 TYR A C 1
ATOM 4385 O O . TYR A 1 536 ? -6.782 12.056 -1.431 1.00 78.56 536 TYR A O 1
ATOM 4393 N N . MET A 1 537 ? -5.787 13.678 -2.613 1.00 83.44 537 MET A N 1
ATOM 4394 C CA . MET A 1 537 ? -4.450 13.411 -2.068 1.00 83.44 537 MET A CA 1
ATOM 4395 C C . MET A 1 537 ? -4.400 13.650 -0.556 1.00 83.44 537 MET A C 1
ATOM 4397 O O . MET A 1 537 ? -3.790 12.862 0.161 1.00 83.44 537 MET A O 1
ATOM 4401 N N . ASP A 1 538 ? -5.069 14.694 -0.067 1.00 88.31 538 ASP A N 1
ATOM 4402 C CA . ASP A 1 538 ? -5.111 15.041 1.357 1.00 88.31 538 ASP A CA 1
ATOM 4403 C C . ASP A 1 538 ? -5.878 14.003 2.182 1.00 88.31 538 ASP A C 1
ATOM 4405 O O . ASP A 1 538 ? -5.465 13.651 3.291 1.00 88.31 538 ASP A O 1
ATOM 4409 N N . LEU A 1 539 ? -6.961 13.463 1.618 1.00 87.50 539 LEU A N 1
ATOM 4410 C CA . LEU A 1 539 ? -7.707 12.349 2.204 1.00 87.50 539 LEU A CA 1
ATOM 4411 C C . LEU A 1 539 ? -6.831 11.099 2.325 1.00 87.50 539 LEU A C 1
ATOM 4413 O O . LEU A 1 539 ? -6.759 10.508 3.403 1.00 87.50 539 LEU A O 1
ATOM 4417 N N . LEU A 1 540 ? -6.107 10.744 1.259 1.00 85.12 540 LEU A N 1
ATOM 4418 C CA . LEU A 1 540 ? -5.198 9.597 1.266 1.00 85.12 540 LEU A CA 1
ATOM 4419 C C . LEU A 1 540 ? -4.045 9.782 2.266 1.00 85.12 540 LEU A C 1
ATOM 4421 O O . LEU A 1 540 ? -3.741 8.875 3.038 1.00 85.12 540 LEU A O 1
ATOM 4425 N N . ILE A 1 541 ? -3.430 10.969 2.294 1.00 90.06 541 ILE A N 1
ATOM 4426 C CA . ILE A 1 541 ? -2.395 11.340 3.274 1.00 90.06 541 ILE A CA 1
ATOM 4427 C C . ILE A 1 541 ? -2.941 11.189 4.694 1.00 90.06 541 ILE A C 1
ATOM 4429 O O . ILE A 1 541 ? -2.268 10.609 5.544 1.00 90.06 541 ILE A O 1
ATOM 4433 N N . THR A 1 542 ? -4.165 11.656 4.950 1.00 92.00 542 THR A N 1
ATOM 4434 C CA . THR A 1 542 ? -4.820 11.532 6.259 1.00 92.00 542 THR A CA 1
ATOM 4435 C C . THR A 1 542 ? -5.037 10.078 6.650 1.00 92.00 542 THR A C 1
ATOM 4437 O O . THR A 1 542 ? -4.705 9.680 7.768 1.00 92.00 542 THR A O 1
ATOM 4440 N N . GLU A 1 543 ? -5.558 9.261 5.740 1.00 88.19 543 GLU A N 1
ATOM 4441 C CA . GLU A 1 543 ? -5.810 7.849 6.002 1.00 88.19 543 GLU A CA 1
ATOM 4442 C C . GLU A 1 543 ? -4.521 7.088 6.340 1.00 88.19 543 GLU A C 1
ATOM 4444 O O . GLU A 1 543 ? -4.450 6.427 7.385 1.00 88.19 543 GLU A O 1
ATOM 4449 N N . VAL A 1 544 ? -3.488 7.250 5.508 1.00 88.44 544 VAL A N 1
ATOM 4450 C CA . VAL A 1 544 ? -2.183 6.602 5.693 1.00 88.44 544 VAL A CA 1
ATOM 4451 C C . VAL A 1 544 ? -1.487 7.117 6.952 1.00 88.44 544 VAL A C 1
ATOM 4453 O O . VAL A 1 544 ? -0.932 6.325 7.715 1.00 88.44 544 VAL A O 1
ATOM 4456 N N . TYR A 1 545 ? -1.550 8.420 7.239 1.00 93.00 545 TYR A N 1
ATOM 4457 C CA . TYR A 1 545 ? -0.978 8.987 8.462 1.00 93.00 545 TYR A CA 1
ATOM 4458 C C . TYR A 1 545 ? -1.607 8.364 9.709 1.00 93.00 545 TYR A C 1
ATOM 4460 O O . TYR A 1 545 ? -0.898 7.922 10.618 1.00 93.00 545 TYR A O 1
ATOM 4468 N N . LEU A 1 546 ? -2.941 8.293 9.755 1.00 91.81 546 LEU A N 1
ATOM 4469 C CA . LEU A 1 546 ? -3.641 7.673 10.873 1.00 91.81 546 LEU A CA 1
ATOM 4470 C C . LEU A 1 546 ? -3.288 6.183 10.965 1.00 91.81 546 LEU A C 1
ATOM 4472 O O . LEU A 1 546 ? -3.105 5.676 12.067 1.00 91.81 546 LEU A O 1
ATOM 4476 N N . GLU A 1 547 ? -3.128 5.469 9.848 1.00 88.06 547 GLU A N 1
ATOM 4477 C CA . GLU A 1 547 ? -2.654 4.078 9.857 1.00 88.06 547 GLU A CA 1
ATOM 4478 C C . GLU A 1 547 ? -1.258 3.921 10.466 1.00 88.06 547 GLU A C 1
ATOM 4480 O O . GLU A 1 547 ? -1.069 3.071 11.345 1.00 88.06 547 GLU A O 1
ATOM 4485 N N . ILE A 1 548 ? -0.303 4.761 10.065 1.00 89.06 548 ILE A N 1
ATOM 4486 C CA . ILE A 1 548 ? 1.054 4.783 10.625 1.00 89.06 548 ILE A CA 1
ATOM 4487 C C . ILE A 1 548 ? 0.996 5.058 12.130 1.00 89.06 548 ILE A C 1
ATOM 4489 O O . ILE A 1 548 ? 1.601 4.326 12.918 1.00 89.06 548 ILE A O 1
ATOM 4493 N N . TRP A 1 549 ? 0.224 6.067 12.541 1.00 91.62 549 TRP A N 1
ATOM 4494 C CA . TRP A 1 549 ? 0.062 6.427 13.947 1.00 91.62 549 TRP A CA 1
ATOM 4495 C C . TRP A 1 549 ? -0.498 5.257 14.770 1.00 91.62 549 TRP A C 1
ATOM 4497 O O . TRP A 1 549 ? 0.062 4.913 15.810 1.00 91.62 549 TRP A O 1
ATOM 4507 N N . ARG A 1 550 ? -1.532 4.561 14.277 1.00 89.62 550 ARG A N 1
ATOM 4508 C CA . ARG A 1 550 ? -2.102 3.372 14.942 1.00 89.62 550 ARG A CA 1
ATOM 4509 C C . ARG A 1 550 ? -1.103 2.223 15.036 1.00 89.62 550 ARG A C 1
ATOM 4511 O O . ARG A 1 550 ? -1.039 1.538 16.059 1.00 89.62 550 ARG A O 1
ATOM 4518 N N . THR A 1 551 ? -0.326 2.002 13.978 1.00 87.62 551 THR A N 1
ATOM 4519 C CA . THR A 1 551 ? 0.647 0.901 13.884 1.00 87.62 551 THR A CA 1
ATOM 4520 C C . THR A 1 551 ? 1.750 1.012 14.939 1.00 87.62 551 THR A C 1
ATOM 4522 O O . THR A 1 551 ? 2.315 -0.003 15.336 1.00 87.62 551 THR A O 1
ATOM 4525 N N . LYS A 1 552 ? 1.991 2.213 15.480 1.00 89.50 552 LYS A N 1
ATOM 4526 C CA . LYS A 1 552 ? 2.905 2.433 16.608 1.00 89.50 552 LYS A CA 1
ATOM 4527 C C . LYS A 1 552 ? 2.466 1.734 17.905 1.00 89.50 552 LYS A C 1
ATOM 4529 O O . LYS A 1 552 ? 3.325 1.352 18.693 1.00 89.50 552 LYS A O 1
ATOM 4534 N N . TYR A 1 553 ? 1.159 1.562 18.126 1.00 89.94 553 TYR A N 1
ATOM 4535 C CA . TYR A 1 553 ? 0.603 1.083 19.402 1.00 89.94 553 TYR A CA 1
ATOM 4536 C C . TYR A 1 553 ? -0.127 -0.263 19.280 1.00 89.94 553 TYR A C 1
ATOM 4538 O O . TYR A 1 553 ? 0.032 -1.145 20.123 1.00 89.94 553 TYR A O 1
ATOM 4546 N N . VAL A 1 554 ? -0.921 -0.446 18.218 1.00 88.88 554 VAL A N 1
ATOM 4547 C CA . VAL A 1 554 ? -1.846 -1.585 18.074 1.00 88.88 554 VAL A CA 1
ATOM 4548 C C . VAL A 1 554 ? -1.169 -2.964 18.154 1.00 88.88 554 VAL A C 1
ATOM 4550 O O . VAL A 1 554 ? -1.740 -3.820 18.831 1.00 88.88 554 VAL A O 1
ATOM 4553 N N . PRO A 1 555 ? -0.015 -3.236 17.506 1.00 88.12 555 PRO A N 1
ATOM 4554 C CA . PRO A 1 555 ? 0.612 -4.559 17.568 1.00 88.12 555 PRO A CA 1
ATOM 4555 C C . PRO A 1 555 ? 0.959 -4.976 19.001 1.00 88.12 555 PRO A C 1
ATOM 4557 O O . PRO A 1 555 ? 0.515 -6.026 19.454 1.00 88.12 555 PRO A O 1
ATOM 4560 N N . ASN A 1 556 ? 1.635 -4.099 19.749 1.00 89.38 556 ASN A N 1
ATOM 4561 C CA . ASN A 1 556 ? 2.047 -4.377 21.125 1.00 89.38 556 ASN A CA 1
ATOM 4562 C C . ASN A 1 556 ? 0.845 -4.608 22.047 1.00 89.38 556 ASN A C 1
ATOM 4564 O O . ASN A 1 556 ? 0.842 -5.561 22.823 1.00 89.38 556 ASN A O 1
ATOM 4568 N N . LEU A 1 557 ? -0.197 -3.777 21.926 1.00 90.75 557 LEU A N 1
ATOM 4569 C CA . LEU A 1 557 ? -1.427 -3.924 22.708 1.00 90.75 557 LEU A CA 1
ATOM 4570 C C . LEU A 1 557 ? -2.172 -5.223 22.371 1.00 90.75 557 LEU A C 1
ATOM 4572 O O . LEU A 1 557 ? -2.760 -5.848 23.251 1.00 90.75 557 LEU A O 1
ATOM 4576 N N . LYS A 1 558 ? -2.156 -5.659 21.105 1.00 87.69 558 LYS A N 1
ATOM 4577 C CA . LYS A 1 558 ? -2.740 -6.948 20.711 1.00 87.69 558 LYS A CA 1
ATOM 4578 C C . LYS A 1 558 ? -1.963 -8.119 21.294 1.00 87.69 558 LYS A C 1
ATOM 4580 O O . LYS A 1 558 ? -2.596 -9.020 21.834 1.00 87.69 558 LYS A O 1
ATOM 4585 N N . ASP A 1 559 ? -0.637 -8.085 21.226 1.00 88.69 559 ASP A N 1
ATOM 4586 C CA . ASP A 1 559 ? 0.212 -9.132 21.796 1.00 88.69 559 ASP A CA 1
ATOM 4587 C C . ASP A 1 559 ? 0.047 -9.208 23.318 1.00 88.69 559 ASP A C 1
ATOM 4589 O O . ASP A 1 559 ? -0.070 -10.293 23.882 1.00 88.69 559 ASP A O 1
ATOM 4593 N N . GLU A 1 560 ? -0.033 -8.059 23.995 1.00 91.62 560 GLU A N 1
ATOM 4594 C CA . GLU A 1 560 ? -0.348 -7.983 25.423 1.00 91.62 560 GLU A CA 1
ATOM 4595 C C . GLU A 1 560 ? -1.724 -8.589 25.728 1.00 91.62 560 GLU A C 1
ATOM 4597 O O . GLU A 1 560 ? -1.854 -9.393 26.652 1.00 91.62 560 GLU A O 1
ATOM 4602 N N . ARG A 1 561 ? -2.739 -8.274 24.913 1.00 91.31 561 ARG A N 1
ATOM 4603 C CA . ARG A 1 561 ? -4.088 -8.827 25.071 1.00 91.31 561 ARG A CA 1
ATOM 4604 C C . ARG A 1 561 ? -4.118 -10.342 24.900 1.00 91.31 561 ARG A C 1
ATOM 4606 O O . ARG A 1 561 ? -4.805 -11.015 25.663 1.00 91.31 561 ARG A O 1
ATOM 4613 N N . GLU A 1 562 ? -3.445 -10.881 23.885 1.00 89.94 562 GLU A N 1
ATOM 4614 C CA . GLU A 1 562 ? -3.434 -12.327 23.649 1.00 89.94 562 GLU A CA 1
ATOM 4615 C C . GLU A 1 562 ? -2.650 -13.061 24.748 1.00 89.94 562 GLU A C 1
ATOM 4617 O O . GLU A 1 562 ? -3.184 -14.024 25.295 1.00 89.94 562 GLU A O 1
ATOM 4622 N N . ARG A 1 563 ? -1.503 -12.533 25.211 1.00 91.75 563 ARG A N 1
ATOM 4623 C CA . ARG A 1 563 ? -0.798 -13.072 26.394 1.00 91.75 563 ARG A CA 1
ATOM 4624 C C . ARG A 1 563 ? -1.686 -13.099 27.639 1.00 91.75 563 ARG A C 1
ATOM 4626 O O . ARG A 1 563 ? -1.777 -14.122 28.309 1.00 91.75 563 ARG A O 1
ATOM 4633 N N . ALA A 1 564 ? -2.397 -12.007 27.924 1.00 92.06 564 ALA A N 1
ATOM 4634 C CA . ALA A 1 564 ? -3.309 -11.944 29.066 1.00 92.06 564 ALA A CA 1
ATOM 4635 C C . ALA A 1 564 ? -4.493 -12.924 28.929 1.00 92.06 564 ALA A C 1
ATOM 4637 O O . ALA A 1 564 ? -4.968 -13.479 29.921 1.00 92.06 564 ALA A O 1
ATOM 4638 N N . LYS A 1 565 ? -4.987 -13.180 27.709 1.00 91.81 565 LYS A N 1
ATOM 4639 C CA . LYS A 1 565 ? -6.019 -14.204 27.469 1.00 91.81 565 LYS A CA 1
ATOM 4640 C C . LYS A 1 565 ? -5.491 -15.618 27.675 1.00 91.81 565 LYS A C 1
ATOM 4642 O O . LYS A 1 565 ? -6.213 -16.430 28.252 1.00 91.81 565 LYS A O 1
ATOM 4647 N N . GLU A 1 566 ? -4.287 -15.914 27.197 1.00 93.38 566 GLU A N 1
ATOM 4648 C CA . GLU A 1 566 ? -3.624 -17.204 27.403 1.00 93.38 566 GLU A CA 1
ATOM 4649 C C . GLU A 1 566 ? -3.417 -17.459 28.897 1.00 93.38 566 GLU A C 1
ATOM 4651 O O . GLU A 1 566 ? -3.906 -18.466 29.408 1.00 93.38 566 GLU A O 1
ATOM 4656 N N . GLU A 1 567 ? -2.851 -16.489 29.620 1.00 93.69 567 GLU A N 1
ATOM 4657 C CA . GLU A 1 567 ? -2.660 -16.556 31.072 1.00 93.69 567 GLU A CA 1
ATOM 4658 C C . GLU A 1 567 ? -3.992 -16.770 31.808 1.00 93.69 567 GLU A C 1
ATOM 4660 O O . GLU A 1 567 ? -4.093 -17.622 32.695 1.00 93.69 567 GLU A O 1
ATOM 4665 N N . LYS A 1 568 ? -5.054 -16.053 31.412 1.00 93.50 568 LYS A N 1
ATOM 4666 C CA . LYS A 1 568 ? -6.400 -16.253 31.969 1.00 93.50 568 LYS A CA 1
ATOM 4667 C C . LYS A 1 568 ? -6.897 -17.680 31.737 1.00 93.50 568 LYS A C 1
ATOM 4669 O O . LYS A 1 568 ? -7.480 -18.275 32.640 1.00 93.50 568 LYS A O 1
ATOM 4674 N N . ASN A 1 569 ? -6.720 -18.214 30.530 1.00 92.12 569 ASN A N 1
ATOM 4675 C CA . ASN A 1 569 ? -7.188 -19.550 30.170 1.00 92.12 569 ASN A CA 1
ATOM 4676 C C . ASN A 1 569 ? -6.413 -20.641 30.922 1.00 92.12 569 ASN A C 1
ATOM 4678 O O . ASN A 1 569 ? -7.009 -21.640 31.323 1.00 92.12 569 ASN A O 1
ATOM 4682 N N . GLU A 1 570 ? -5.113 -20.458 31.150 1.00 93.12 570 GLU A N 1
ATOM 4683 C CA . GLU A 1 570 ? -4.309 -21.349 31.990 1.00 93.12 570 GLU A CA 1
ATOM 4684 C C . GLU A 1 570 ? -4.779 -21.332 33.445 1.00 93.12 570 GLU A C 1
ATOM 4686 O O . GLU A 1 570 ? -5.066 -22.391 34.006 1.00 93.12 570 GLU A O 1
ATOM 4691 N N . HIS A 1 571 ? -4.963 -20.145 34.030 1.00 92.06 571 HIS A N 1
ATOM 4692 C CA . HIS A 1 571 ? -5.473 -20.012 35.397 1.00 92.06 571 HIS A CA 1
ATOM 4693 C C . HIS A 1 571 ? -6.895 -20.563 35.542 1.00 92.06 571 HIS A C 1
ATOM 4695 O O . HIS A 1 571 ? -7.217 -21.146 36.573 1.00 92.06 571 HIS A O 1
ATOM 4701 N N . LEU A 1 572 ? -7.738 -20.450 34.511 1.00 91.56 572 LEU A N 1
ATOM 4702 C CA . LEU A 1 572 ? -9.076 -21.042 34.510 1.00 91.56 572 LEU A CA 1
ATOM 4703 C C . LEU A 1 572 ? -9.019 -22.579 34.505 1.00 91.56 572 LEU A C 1
ATOM 4705 O O . LEU A 1 572 ? -9.779 -23.223 35.222 1.00 91.56 572 LEU A O 1
ATOM 4709 N N . LYS A 1 573 ? -8.084 -23.183 33.759 1.00 93.25 573 LYS A N 1
ATOM 4710 C CA . LYS A 1 573 ? -7.845 -24.637 33.807 1.00 93.25 573 LYS A CA 1
ATOM 4711 C C . LYS A 1 573 ? -7.355 -25.087 35.185 1.00 93.25 573 LYS A C 1
ATOM 4713 O O . LYS A 1 573 ? -7.789 -26.133 35.659 1.00 93.25 573 LYS A O 1
ATOM 4718 N N . MET A 1 574 ? -6.465 -24.320 35.820 1.00 92.31 574 MET A N 1
ATOM 4719 C CA . MET A 1 574 ? -6.006 -24.594 37.190 1.00 92.31 574 MET A CA 1
ATOM 4720 C C . MET A 1 574 ? -7.156 -24.478 38.194 1.00 92.31 574 MET A C 1
ATOM 4722 O O . MET A 1 574 ? -7.321 -25.363 39.026 1.00 92.31 574 MET A O 1
ATOM 4726 N N . LEU A 1 575 ? -7.993 -23.444 38.062 1.00 91.06 575 LEU A N 1
ATOM 4727 C CA . LEU A 1 575 ? -9.181 -23.249 38.890 1.00 91.06 575 LEU A CA 1
ATOM 4728 C C . LEU A 1 575 ? -10.128 -24.450 38.804 1.00 91.06 575 LEU A C 1
ATOM 4730 O O . LEU A 1 575 ? -10.545 -24.950 39.841 1.00 91.06 575 LEU A O 1
ATOM 4734 N N . HIS A 1 576 ? -10.431 -24.938 37.597 1.00 89.50 576 HIS A N 1
ATOM 4735 C CA . HIS A 1 576 ? -11.294 -26.110 37.422 1.00 89.50 576 HIS A CA 1
ATOM 4736 C C . HIS A 1 576 ? -10.713 -27.364 38.084 1.00 89.50 576 HIS A C 1
ATOM 4738 O O . HIS A 1 576 ? -11.413 -28.021 38.846 1.00 89.50 576 HIS A O 1
ATOM 4744 N N . LYS A 1 577 ? -9.416 -27.642 37.891 1.00 89.38 577 LYS A N 1
ATOM 4745 C CA . LYS A 1 577 ? -8.748 -28.767 38.569 1.00 89.38 577 LYS A CA 1
ATOM 4746 C C . LYS A 1 577 ? -8.826 -28.655 40.092 1.00 89.38 577 LYS A C 1
ATOM 4748 O O . LYS A 1 577 ? -9.079 -29.647 40.766 1.00 89.38 577 LYS A O 1
ATOM 4753 N N . GLN A 1 578 ? -8.622 -27.455 40.629 1.00 86.75 578 GLN A N 1
ATOM 4754 C CA . GLN A 1 578 ? -8.675 -27.224 42.069 1.00 86.75 578 GLN A CA 1
ATOM 4755 C C . GLN A 1 578 ? -10.104 -27.341 42.620 1.00 86.75 578 GLN A C 1
ATOM 4757 O O . GLN A 1 578 ? -10.302 -27.843 43.723 1.00 86.75 578 GLN A O 1
ATOM 4762 N N . GLN A 1 579 ? -11.115 -26.921 41.852 1.00 87.19 579 GLN A N 1
ATOM 4763 C CA . GLN A 1 579 ? -12.525 -27.113 42.206 1.00 87.19 579 GLN A CA 1
ATOM 4764 C C . GLN A 1 579 ? -12.869 -28.604 42.300 1.00 87.19 579 GLN A C 1
ATOM 4766 O O . GLN A 1 579 ? -13.503 -29.013 43.271 1.00 87.19 579 GLN A O 1
ATOM 4771 N N . ASP A 1 580 ? -12.395 -29.413 41.350 1.00 85.88 580 ASP A N 1
ATOM 4772 C CA . ASP A 1 580 ? -12.593 -30.867 41.356 1.00 85.88 580 ASP A CA 1
ATOM 4773 C C . ASP A 1 580 ? -11.914 -31.536 42.567 1.00 85.88 580 ASP A C 1
ATOM 4775 O O . ASP A 1 580 ? -12.493 -32.427 43.191 1.00 85.88 580 ASP A O 1
ATOM 4779 N N . LEU A 1 581 ? -10.715 -31.080 42.951 1.00 83.81 581 LEU A N 1
ATOM 4780 C CA . LEU A 1 581 ? -10.002 -31.573 44.137 1.00 83.81 581 LEU A CA 1
ATOM 4781 C C . LEU A 1 581 ? -10.756 -31.275 45.439 1.00 83.81 581 LEU A C 1
ATOM 4783 O O . LEU A 1 581 ? -10.901 -32.169 46.272 1.00 83.81 581 LEU A O 1
ATOM 4787 N N . VAL A 1 582 ? -11.291 -30.060 45.598 1.00 83.31 582 VAL A N 1
ATOM 4788 C CA . VAL A 1 582 ? -12.094 -29.680 46.778 1.00 83.31 582 VAL A CA 1
ATOM 4789 C C . VAL A 1 582 ? -13.397 -30.478 46.858 1.00 83.31 582 VAL A C 1
ATOM 4791 O O . VAL A 1 582 ? -13.823 -30.858 47.950 1.00 83.31 582 VAL A O 1
ATOM 4794 N N . LEU A 1 583 ? -14.016 -30.784 45.713 1.00 81.56 583 LEU A N 1
ATOM 4795 C CA . LEU A 1 583 ? -15.209 -31.632 45.649 1.00 81.56 583 LEU A CA 1
ATOM 4796 C C . LEU A 1 583 ? -14.919 -33.087 46.060 1.00 81.56 583 LEU A C 1
ATOM 4798 O O . LEU A 1 583 ? -15.771 -33.711 46.691 1.00 81.56 583 LEU A O 1
ATOM 4802 N N . HIS A 1 584 ? -13.737 -33.625 45.733 1.00 78.31 584 HIS A N 1
ATOM 4803 C CA . HIS A 1 584 ? -13.368 -35.019 46.015 1.00 78.31 584 HIS A CA 1
ATOM 4804 C C . HIS A 1 584 ? -12.713 -35.257 47.386 1.00 78.31 584 HIS A C 1
ATOM 4806 O O . HIS A 1 584 ? -12.977 -36.293 47.996 1.00 78.31 584 HIS A O 1
ATOM 4812 N N . ASN A 1 585 ? -11.888 -34.332 47.887 1.00 71.25 585 ASN A N 1
ATOM 4813 C CA . ASN A 1 585 ? -11.122 -34.503 49.132 1.00 71.25 585 ASN A CA 1
ATOM 4814 C C . ASN A 1 585 ? -11.808 -33.904 50.378 1.00 71.25 585 ASN A C 1
ATOM 4816 O O . ASN A 1 585 ? -11.315 -34.076 51.493 1.00 71.25 585 ASN A O 1
ATOM 4820 N N . GLY A 1 586 ? -12.952 -33.230 50.212 1.00 64.62 586 GLY A N 1
ATOM 4821 C CA . GLY A 1 586 ? -13.616 -32.474 51.278 1.00 64.62 586 GLY A CA 1
ATOM 4822 C C . GLY A 1 586 ? -12.949 -31.117 51.542 1.00 64.62 586 GLY A C 1
ATOM 4823 O O . GLY A 1 586 ? -11.871 -30.831 51.030 1.00 64.62 586 GLY A O 1
ATOM 4824 N N . ASN A 1 587 ? -13.607 -30.255 52.330 1.00 66.81 587 ASN A N 1
ATOM 4825 C CA . ASN A 1 587 ? -13.187 -28.868 52.596 1.00 66.81 587 ASN A CA 1
ATOM 4826 C C . ASN A 1 587 ? -11.889 -28.776 53.428 1.00 66.81 587 ASN A C 1
ATOM 4828 O O . ASN A 1 587 ? -11.914 -28.370 54.593 1.00 66.81 587 ASN A O 1
ATOM 4832 N N . ASN A 1 588 ? -10.747 -29.116 52.836 1.00 75.69 588 ASN A N 1
ATOM 4833 C CA . ASN A 1 588 ? -9.440 -28.817 53.399 1.00 75.69 588 ASN A CA 1
ATOM 4834 C C . ASN A 1 588 ? -9.160 -27.314 53.310 1.00 75.69 588 ASN A C 1
ATOM 4836 O O . ASN A 1 588 ? -9.395 -26.657 52.293 1.00 75.69 588 ASN A O 1
ATOM 4840 N N . HIS A 1 589 ? -8.651 -26.754 54.405 1.00 75.88 589 HIS A N 1
ATOM 4841 C CA . HIS A 1 589 ? -8.478 -25.309 54.551 1.00 75.88 589 HIS A CA 1
ATOM 4842 C C . HIS A 1 589 ? -7.429 -24.729 53.580 1.00 75.88 589 HIS A C 1
ATOM 4844 O O . HIS A 1 589 ? -7.540 -23.566 53.188 1.00 75.88 589 HIS A O 1
ATOM 4850 N N . GLU A 1 590 ? -6.437 -25.533 53.184 1.00 79.88 590 GLU A N 1
ATOM 4851 C CA . GLU A 1 590 ? -5.413 -25.176 52.191 1.00 79.88 590 GLU A CA 1
ATOM 4852 C C . GLU A 1 590 ? -5.995 -25.103 50.774 1.00 79.88 590 GLU A C 1
ATOM 4854 O O . GLU A 1 590 ? -5.847 -24.074 50.113 1.00 79.88 590 GLU A O 1
ATOM 4859 N N . ASP A 1 591 ? -6.757 -26.116 50.353 1.00 79.06 591 ASP A N 1
ATOM 4860 C CA . ASP A 1 591 ? -7.334 -26.178 49.005 1.00 79.06 591 ASP A CA 1
ATOM 4861 C C . ASP A 1 591 ? -8.336 -25.033 48.750 1.00 79.06 591 ASP A C 1
ATOM 4863 O O . ASP A 1 591 ? -8.375 -24.440 47.667 1.00 79.06 591 ASP A O 1
ATOM 4867 N N . VAL A 1 592 ? -9.109 -24.652 49.777 1.00 82.06 592 VAL A N 1
ATOM 4868 C CA . VAL A 1 592 ? -10.033 -23.503 49.732 1.00 82.06 592 VAL A CA 1
ATOM 4869 C C . VAL A 1 592 ? -9.283 -22.166 49.642 1.00 82.06 592 VAL A C 1
ATOM 4871 O O . VAL A 1 592 ? -9.750 -21.238 48.974 1.00 82.06 592 VAL A O 1
ATOM 4874 N N . ASN A 1 593 ? -8.125 -22.037 50.295 1.00 85.94 593 ASN A N 1
ATOM 4875 C CA . ASN A 1 593 ? -7.298 -20.831 50.202 1.00 85.94 593 ASN A CA 1
ATOM 4876 C C . ASN A 1 593 ? -6.644 -20.704 48.817 1.00 85.94 593 ASN A C 1
ATOM 4878 O O . ASN A 1 593 ? -6.623 -19.609 48.251 1.00 85.94 593 ASN A O 1
ATOM 4882 N N . GLU A 1 594 ? -6.182 -21.811 48.237 1.00 85.62 594 GLU A N 1
ATOM 4883 C CA . GLU A 1 594 ? -5.631 -21.840 46.880 1.00 85.62 594 GLU A CA 1
ATOM 4884 C C . GLU A 1 594 ? -6.686 -21.457 45.825 1.00 85.62 594 GLU A C 1
ATOM 4886 O O . GLU A 1 594 ? -6.411 -20.646 44.934 1.00 85.62 594 GLU A O 1
ATOM 4891 N N . LEU A 1 595 ? -7.936 -21.917 45.983 1.00 86.44 595 LEU A N 1
ATOM 4892 C CA . LEU A 1 595 ? -9.069 -21.483 45.153 1.00 86.44 595 LEU A CA 1
ATOM 4893 C C . LEU A 1 595 ? -9.322 -19.973 45.212 1.00 86.44 595 LEU A C 1
ATOM 4895 O O . LEU A 1 595 ? -9.615 -19.353 44.184 1.00 86.44 595 LEU A O 1
ATOM 4899 N N . LYS A 1 596 ? -9.241 -19.360 46.398 1.00 88.75 596 LYS A N 1
ATOM 4900 C CA . LYS A 1 596 ? -9.407 -17.903 46.544 1.00 88.75 596 LYS A CA 1
ATOM 4901 C C . LYS A 1 596 ? -8.301 -17.152 45.809 1.00 88.75 596 LYS A C 1
ATOM 4903 O O . LYS A 1 596 ? -8.603 -16.247 45.035 1.00 88.75 596 LYS A O 1
ATOM 4908 N N . LEU A 1 597 ? -7.049 -17.581 45.973 1.00 91.12 597 LEU A N 1
ATOM 4909 C CA . LEU A 1 597 ? -5.899 -16.966 45.312 1.00 91.12 597 LEU A CA 1
ATOM 4910 C C . LEU A 1 597 ? -6.001 -17.052 43.778 1.00 91.12 597 LEU A C 1
ATOM 4912 O O . LEU A 1 597 ? -5.708 -16.081 43.079 1.00 91.12 597 LEU A O 1
ATOM 4916 N N . LEU A 1 598 ? -6.442 -18.194 43.240 1.00 90.25 598 LEU A N 1
ATOM 4917 C CA . LEU A 1 598 ? -6.673 -18.369 41.801 1.00 90.25 598 LEU A CA 1
ATOM 4918 C C . LEU A 1 598 ? -7.767 -17.428 41.277 1.00 90.25 598 LEU A C 1
ATOM 4920 O O . LEU A 1 598 ? -7.582 -16.803 40.232 1.00 90.25 598 LEU A O 1
ATOM 4924 N N . ASN A 1 599 ? -8.873 -17.273 42.010 1.00 90.50 599 ASN A N 1
ATOM 4925 C CA . ASN A 1 599 ? -9.932 -16.328 41.645 1.00 90.50 599 ASN A CA 1
ATOM 4926 C C . ASN A 1 599 ? -9.446 -14.870 41.660 1.00 90.50 599 ASN A C 1
ATOM 4928 O O . ASN A 1 599 ? -9.705 -14.132 40.710 1.00 90.50 599 ASN A O 1
ATOM 4932 N N . GLU A 1 600 ? -8.687 -14.463 42.681 1.00 93.06 600 GLU A N 1
ATOM 4933 C CA . GLU A 1 600 ? -8.105 -13.115 42.761 1.00 93.06 600 GLU A CA 1
ATOM 4934 C C . GLU A 1 600 ? -7.164 -12.821 41.585 1.00 93.06 600 GLU A C 1
ATOM 4936 O O . GLU A 1 600 ? -7.220 -11.738 40.991 1.00 93.06 600 GLU A O 1
ATOM 4941 N N . LYS A 1 601 ? -6.331 -13.798 41.196 1.00 93.12 601 LYS A N 1
ATOM 4942 C CA . LYS A 1 601 ? -5.479 -13.697 40.001 1.00 93.12 601 LYS A CA 1
ATOM 4943 C C . LYS A 1 601 ? -6.312 -13.540 38.730 1.00 93.12 601 LYS A C 1
ATOM 4945 O O . LYS A 1 601 ? -6.039 -12.637 37.941 1.00 93.12 601 LYS A O 1
ATOM 4950 N N . ILE A 1 602 ? -7.354 -14.354 38.549 1.00 92.81 602 ILE A N 1
ATOM 4951 C CA . ILE A 1 602 ? -8.261 -14.256 37.394 1.00 92.81 602 ILE A CA 1
ATOM 4952 C C . ILE A 1 602 ? -8.914 -12.870 37.328 1.00 92.81 602 ILE A C 1
ATOM 4954 O O . ILE A 1 602 ? -8.980 -12.272 36.253 1.00 92.81 602 ILE A O 1
ATOM 4958 N N . ASP A 1 603 ? -9.371 -12.324 38.454 1.00 93.06 603 ASP A N 1
ATOM 4959 C CA . ASP A 1 603 ? -9.992 -10.999 38.490 1.00 93.06 603 ASP A CA 1
ATOM 4960 C C . ASP A 1 603 ? -8.992 -9.870 38.216 1.00 93.06 603 ASP A C 1
ATOM 4962 O O . ASP A 1 603 ? -9.339 -8.887 37.552 1.00 93.06 603 ASP A O 1
ATOM 4966 N N . LYS A 1 604 ? -7.732 -10.019 38.638 1.00 94.94 604 LYS A N 1
ATOM 4967 C CA . LYS A 1 604 ? -6.647 -9.111 38.247 1.00 94.94 604 LYS A CA 1
ATOM 4968 C C . LYS A 1 604 ? -6.410 -9.142 36.733 1.00 94.94 604 LYS A C 1
ATOM 4970 O O . LYS A 1 604 ? -6.353 -8.078 36.119 1.00 94.94 604 LYS A O 1
ATOM 4975 N N . ILE A 1 605 ? -6.359 -10.329 36.126 1.00 93.06 605 ILE A N 1
ATOM 4976 C CA . ILE A 1 605 ? -6.181 -10.484 34.674 1.00 93.06 605 ILE A CA 1
ATOM 4977 C C . ILE A 1 605 ? -7.381 -9.905 33.908 1.00 93.06 605 ILE A C 1
ATOM 4979 O O . ILE A 1 605 ? -7.205 -9.221 32.902 1.00 93.06 605 ILE A O 1
ATOM 4983 N N . LYS A 1 606 ? -8.617 -10.088 34.396 1.00 93.38 606 LYS A N 1
ATOM 4984 C CA . LYS A 1 606 ? -9.805 -9.440 33.804 1.00 93.38 606 LYS A CA 1
ATOM 4985 C C . LYS A 1 606 ? -9.683 -7.914 33.806 1.00 93.38 606 LYS A C 1
ATOM 4987 O O . LYS A 1 606 ? -10.020 -7.289 32.805 1.00 93.38 606 LYS A O 1
ATOM 4992 N N . LYS A 1 607 ? -9.200 -7.311 34.900 1.00 93.81 607 LYS A N 1
ATOM 4993 C CA . LYS A 1 607 ? -8.968 -5.856 34.975 1.00 93.81 607 LYS A CA 1
ATOM 4994 C C . LYS A 1 607 ? -7.909 -5.401 33.970 1.00 93.81 607 LYS A C 1
ATOM 4996 O O . LYS A 1 607 ? -8.131 -4.406 33.289 1.00 93.81 607 LYS A O 1
ATOM 5001 N N . GLN A 1 608 ? -6.817 -6.154 33.831 1.00 94.62 608 GLN A N 1
ATOM 5002 C CA . GLN A 1 608 ? -5.785 -5.885 32.824 1.00 94.62 608 GLN A CA 1
ATOM 5003 C C . GLN A 1 608 ? -6.348 -5.963 31.399 1.00 94.62 608 GLN A C 1
ATOM 5005 O O . GLN A 1 608 ? -6.124 -5.055 30.607 1.00 94.62 608 GLN A O 1
ATOM 5010 N N . LEU A 1 609 ? -7.148 -6.986 31.082 1.00 90.31 609 LEU A N 1
ATOM 5011 C CA . LEU A 1 609 ? -7.805 -7.106 29.775 1.00 90.31 609 LEU A CA 1
ATOM 5012 C C . LEU A 1 609 ? -8.704 -5.900 29.463 1.00 90.31 609 LEU A C 1
ATOM 5014 O O . LEU A 1 609 ? -8.651 -5.383 28.351 1.00 90.31 609 LEU A O 1
ATOM 5018 N N . ILE A 1 610 ? -9.477 -5.420 30.444 1.00 89.88 610 ILE A N 1
ATOM 5019 C CA . ILE A 1 610 ? -10.310 -4.215 30.292 1.00 89.88 610 ILE A CA 1
ATOM 5020 C C . ILE A 1 610 ? -9.444 -2.978 30.016 1.00 89.88 610 ILE A C 1
ATOM 5022 O O . ILE A 1 610 ? -9.794 -2.159 29.167 1.00 89.88 610 ILE A O 1
ATOM 5026 N N . GLU A 1 611 ? -8.314 -2.829 30.709 1.00 92.31 611 GLU A N 1
ATOM 5027 C CA . GLU A 1 611 ? -7.386 -1.718 30.481 1.00 92.31 611 GLU A CA 1
ATOM 5028 C C . GLU A 1 611 ? -6.788 -1.759 29.067 1.00 92.31 611 GLU A C 1
ATOM 5030 O O . GLU A 1 611 ? -6.766 -0.739 28.377 1.00 92.31 611 GLU A O 1
ATOM 5035 N N . ILE A 1 612 ? -6.365 -2.938 28.605 1.00 90.88 612 ILE A N 1
ATOM 5036 C CA . ILE A 1 612 ? -5.824 -3.132 27.255 1.00 90.88 612 ILE A CA 1
ATOM 5037 C C . ILE A 1 612 ? -6.891 -2.836 26.194 1.00 90.88 612 ILE A C 1
ATOM 5039 O O . ILE A 1 612 ? -6.608 -2.142 25.218 1.00 90.88 612 ILE A O 1
ATOM 5043 N N . ASP A 1 613 ? -8.128 -3.298 26.386 1.00 87.88 613 ASP A N 1
ATOM 5044 C CA . ASP A 1 613 ? -9.233 -3.010 25.466 1.00 87.88 613 ASP A CA 1
ATOM 5045 C C . ASP A 1 613 ? -9.565 -1.503 25.418 1.00 87.88 613 ASP A C 1
ATOM 5047 O O . ASP A 1 613 ? -9.858 -0.971 24.344 1.00 87.88 613 ASP A O 1
ATOM 5051 N N . ASN A 1 614 ? -9.444 -0.784 26.540 1.00 87.81 614 ASN A N 1
ATOM 5052 C CA . ASN A 1 614 ? -9.587 0.676 26.573 1.00 87.81 614 ASN A CA 1
ATOM 5053 C C . ASN A 1 614 ? -8.459 1.386 25.810 1.00 87.81 614 ASN A C 1
ATOM 5055 O O . ASN A 1 614 ? -8.741 2.284 25.014 1.00 87.81 614 ASN A O 1
ATOM 5059 N N . LYS A 1 615 ? -7.201 0.962 25.988 1.00 91.81 615 LYS A N 1
ATOM 5060 C CA . LYS A 1 615 ? -6.058 1.481 25.211 1.00 91.81 615 LYS A CA 1
ATOM 5061 C C . LYS A 1 615 ? -6.251 1.232 23.717 1.00 91.81 615 LYS A C 1
ATOM 5063 O O . LYS A 1 615 ? -6.076 2.143 22.912 1.00 91.81 615 LYS A O 1
ATOM 5068 N N . LEU A 1 616 ? -6.692 0.027 23.343 1.00 88.06 616 LEU A N 1
ATOM 5069 C CA . LEU A 1 616 ? -7.013 -0.330 21.958 1.00 88.06 616 LEU A CA 1
ATOM 5070 C C . LEU A 1 616 ? -8.110 0.564 21.369 1.00 88.06 616 LEU A C 1
ATOM 5072 O O . LEU A 1 616 ? -8.003 0.955 20.209 1.00 88.06 616 LEU A O 1
ATOM 5076 N N . ALA A 1 617 ? -9.135 0.913 22.151 1.00 84.31 617 ALA A N 1
ATOM 5077 C CA . ALA A 1 617 ? -10.168 1.853 21.725 1.00 84.31 617 ALA A CA 1
ATOM 5078 C C . ALA A 1 617 ? -9.619 3.282 21.563 1.00 84.31 617 ALA A C 1
ATOM 5080 O O . ALA A 1 617 ? -9.941 3.948 20.582 1.00 84.31 617 ALA A O 1
ATOM 5081 N N . ASN A 1 618 ? -8.758 3.740 22.477 1.00 88.56 618 ASN A N 1
ATOM 5082 C CA . ASN A 1 618 ? -8.141 5.068 22.405 1.00 88.56 618 ASN A CA 1
ATOM 5083 C C . ASN A 1 618 ? -7.225 5.232 21.189 1.00 88.56 618 ASN A C 1
ATOM 5085 O O . ASN A 1 618 ? -7.115 6.333 20.654 1.00 88.56 618 ASN A O 1
ATOM 5089 N N . VAL A 1 619 ? -6.599 4.161 20.705 1.00 89.94 619 VAL A N 1
ATOM 5090 C CA . VAL A 1 619 ? -5.793 4.215 19.477 1.00 89.94 619 VAL A CA 1
ATOM 5091 C C . VAL A 1 619 ? -6.595 3.930 18.208 1.00 89.94 619 VAL A C 1
ATOM 5093 O O . VAL A 1 619 ? -6.017 3.858 17.132 1.00 89.94 619 VAL A O 1
ATOM 5096 N N . ASP A 1 620 ? -7.918 3.778 18.264 1.00 84.69 620 ASP A N 1
ATOM 5097 C CA . ASP A 1 620 ? -8.737 3.437 17.093 1.00 84.69 620 ASP A CA 1
ATOM 5098 C C . ASP A 1 620 ? -9.206 4.659 16.274 1.00 84.69 620 ASP A C 1
ATOM 5100 O O . ASP A 1 620 ? -10.382 4.797 15.931 1.00 84.69 620 ASP A O 1
ATOM 5104 N N . LEU A 1 621 ? -8.279 5.568 15.957 1.00 86.81 621 LEU A N 1
ATOM 5105 C CA . LEU A 1 621 ? -8.570 6.813 15.238 1.00 86.81 621 LEU A CA 1
ATOM 5106 C C . LEU A 1 621 ? -8.607 6.582 13.727 1.00 86.81 621 LEU A C 1
ATOM 5108 O O . LEU A 1 621 ? -7.600 6.188 13.149 1.00 86.81 621 LEU A O 1
ATOM 5112 N N . THR A 1 622 ? -9.747 6.821 13.079 1.00 85.62 622 THR A N 1
ATOM 5113 C CA . THR A 1 622 ? -9.964 6.607 11.634 1.00 85.62 622 THR A CA 1
ATOM 5114 C C . THR A 1 622 ? -10.822 7.724 11.047 1.00 85.62 622 THR A C 1
ATOM 5116 O O . THR A 1 622 ? -11.549 8.383 11.788 1.00 85.62 622 THR A O 1
ATOM 5119 N N . ILE A 1 623 ? -10.787 7.906 9.721 1.00 86.44 623 ILE A N 1
ATOM 5120 C CA . ILE A 1 623 ? -11.721 8.809 9.027 1.00 86.44 623 ILE A CA 1
ATOM 5121 C C . ILE A 1 623 ? -13.169 8.414 9.344 1.00 86.44 623 ILE A C 1
ATOM 5123 O O . ILE A 1 623 ? -13.947 9.276 9.730 1.00 86.44 623 ILE A O 1
ATOM 5127 N N . GLY A 1 624 ? -13.498 7.115 9.320 1.00 82.31 624 GLY A N 1
ATOM 5128 C CA . GLY A 1 624 ? -14.822 6.617 9.715 1.00 82.31 624 GLY A CA 1
ATOM 5129 C C . GLY A 1 624 ? -15.234 7.020 11.138 1.00 82.31 624 GLY A C 1
ATOM 5130 O O . GLY A 1 624 ? -16.321 7.554 11.322 1.00 82.31 624 GLY A O 1
ATOM 5131 N N . LEU A 1 625 ? -14.339 6.880 12.132 1.00 82.50 625 LEU A N 1
ATOM 5132 C CA . LEU A 1 625 ? -14.599 7.357 13.503 1.00 82.50 625 LEU A CA 1
ATOM 5133 C C . LEU A 1 625 ? -14.888 8.862 13.545 1.00 82.50 625 LEU A C 1
ATOM 5135 O O . LEU A 1 625 ? -15.716 9.324 14.321 1.00 82.50 625 LEU A O 1
ATOM 5139 N N . MET A 1 626 ? -14.170 9.643 12.752 1.00 87.62 626 MET A N 1
ATOM 5140 C CA . MET A 1 626 ? -14.381 11.082 12.719 1.00 87.62 626 MET A CA 1
ATOM 5141 C C . MET A 1 626 ? -15.684 11.443 11.994 1.00 87.62 626 MET A C 1
ATOM 5143 O O . MET A 1 626 ? -16.357 12.382 12.402 1.00 87.62 626 MET A O 1
ATOM 5147 N N . CYS A 1 627 ? -16.100 10.663 10.994 1.00 85.94 627 CYS A N 1
ATOM 5148 C CA . CYS A 1 627 ? -17.433 10.772 10.403 1.00 85.94 627 CYS A CA 1
ATOM 5149 C C . CYS A 1 627 ? -18.543 10.433 11.412 1.00 85.94 627 CYS A C 1
ATOM 5151 O O . CYS A 1 627 ? -19.544 11.145 11.431 1.00 85.94 627 CYS A O 1
ATOM 5153 N N . ASP A 1 628 ? -18.356 9.430 12.288 1.00 82.06 628 ASP A N 1
ATOM 5154 C CA . ASP A 1 628 ? -19.290 9.148 13.399 1.00 82.06 628 ASP A CA 1
ATOM 5155 C C . ASP A 1 628 ? -19.526 10.407 14.242 1.00 82.06 628 ASP A C 1
ATOM 5157 O O . ASP A 1 628 ? -20.662 10.753 14.574 1.00 82.06 628 ASP A O 1
ATOM 5161 N N . GLU A 1 629 ? -18.444 11.128 14.543 1.00 87.25 629 GLU A N 1
ATOM 5162 C CA . GLU A 1 629 ? -18.519 12.375 15.290 1.00 87.25 629 GLU A CA 1
ATOM 5163 C C . GLU A 1 629 ? -19.261 13.467 14.522 1.00 87.25 629 GLU A C 1
ATOM 5165 O O . GLU A 1 629 ? -20.097 14.144 15.112 1.00 87.25 629 GLU A O 1
ATOM 5170 N N . LEU A 1 630 ? -19.034 13.612 13.213 1.00 86.94 630 LEU A N 1
ATOM 5171 C CA . LEU A 1 630 ? -19.777 14.573 12.390 1.00 86.94 630 LEU A CA 1
ATOM 5172 C C . LEU A 1 630 ? -21.276 14.245 12.331 1.00 86.94 630 LEU A C 1
ATOM 5174 O O . LEU A 1 630 ? -22.098 15.163 12.374 1.00 86.94 630 LEU A O 1
ATOM 5178 N N . PHE A 1 631 ? -21.649 12.961 12.293 1.00 85.31 631 PHE A N 1
ATOM 5179 C CA . PHE A 1 631 ? -23.046 12.533 12.398 1.00 85.31 631 PHE A CA 1
ATOM 5180 C C . PHE A 1 631 ? -23.638 12.903 13.763 1.00 85.31 631 PHE A C 1
ATOM 5182 O O . PHE A 1 631 ? -24.702 13.518 13.827 1.00 85.31 631 PHE A O 1
ATOM 5189 N N . ALA A 1 632 ? -22.942 12.593 14.859 1.00 82.06 632 ALA A N 1
ATOM 5190 C CA . ALA A 1 632 ? -23.399 12.928 16.207 1.00 82.06 632 ALA A CA 1
ATOM 5191 C C . ALA A 1 632 ? -23.496 14.448 16.434 1.00 82.06 632 ALA A C 1
ATOM 5193 O O . ALA A 1 632 ? -24.413 14.927 17.105 1.00 82.06 632 ALA A O 1
ATOM 5194 N N . LEU A 1 633 ? -22.569 15.205 15.851 1.00 82.94 633 LEU A N 1
ATOM 5195 C CA . LEU A 1 633 ? -22.522 16.661 15.882 1.00 82.94 633 LEU A CA 1
ATOM 5196 C C . LEU A 1 633 ? -23.702 17.280 15.123 1.00 82.94 633 LEU A C 1
ATOM 5198 O O . LEU A 1 633 ? -24.326 18.214 15.628 1.00 82.94 633 LEU A O 1
ATOM 5202 N N . TYR A 1 634 ? -24.044 16.743 13.948 1.00 81.62 634 TYR A N 1
ATOM 5203 C CA . TYR A 1 634 ? -25.222 17.170 13.192 1.00 81.62 634 TYR A CA 1
ATOM 5204 C C . TYR A 1 634 ? -26.504 17.008 14.010 1.00 81.62 634 TYR A C 1
ATOM 5206 O O . TYR A 1 634 ? -27.306 17.940 14.097 1.00 81.62 634 TYR A O 1
ATOM 5214 N N . GLU A 1 635 ? -26.681 15.849 14.649 1.00 79.12 635 GLU A N 1
ATOM 5215 C CA . GLU A 1 635 ? -27.852 15.581 15.491 1.00 79.12 635 GLU A CA 1
ATOM 5216 C C . GLU A 1 635 ? -27.918 16.516 16.692 1.00 79.12 635 GLU A C 1
ATOM 5218 O O . GLU A 1 635 ? -28.983 17.041 17.025 1.00 79.12 635 GLU A O 1
ATOM 5223 N N . TYR A 1 636 ? -26.768 16.765 17.317 1.00 77.56 636 TYR A N 1
ATOM 5224 C CA . TYR A 1 636 ? -26.663 17.679 18.442 1.00 77.56 636 TYR A CA 1
ATOM 5225 C C . TYR A 1 636 ? -27.127 19.095 18.067 1.00 77.56 636 TYR A C 1
ATOM 5227 O O . TYR A 1 636 ? -27.943 19.683 18.778 1.00 77.56 636 TYR A O 1
ATOM 5235 N N . TYR A 1 637 ? -26.681 19.627 16.924 1.00 75.38 637 TYR A N 1
ATOM 5236 C CA . TYR A 1 637 ? -27.109 20.952 16.462 1.00 75.38 637 TYR A CA 1
ATOM 5237 C C . TYR A 1 637 ? -28.531 20.984 15.892 1.00 75.38 637 TYR A C 1
ATOM 5239 O O . TYR A 1 637 ? -29.178 22.027 15.953 1.00 75.38 637 TYR A O 1
ATOM 5247 N N . SER A 1 638 ? -29.031 19.868 15.362 1.00 69.69 638 SER A N 1
ATOM 5248 C CA . SER A 1 638 ? -30.384 19.787 14.799 1.00 69.69 638 SER A CA 1
ATOM 5249 C C . SER A 1 638 ? -31.473 19.644 15.866 1.00 69.69 638 SER A C 1
ATOM 5251 O O . SER A 1 638 ? -32.583 20.129 15.654 1.00 69.69 638 SER A O 1
ATOM 5253 N N . SER A 1 639 ? -31.164 19.006 17.001 1.00 64.31 639 SER A N 1
ATOM 5254 C CA . SER A 1 639 ? -32.142 18.681 18.052 1.00 64.31 639 SER A CA 1
ATOM 5255 C C . SER A 1 639 ? -32.049 19.563 19.304 1.00 64.31 639 SER A C 1
ATOM 5257 O O . SER A 1 639 ? -33.081 19.901 19.877 1.00 64.31 639 SER A O 1
ATOM 5259 N N . ASP A 1 640 ? -30.837 19.931 19.742 1.00 52.94 640 ASP A N 1
ATOM 5260 C CA . ASP A 1 640 ? -30.589 20.486 21.087 1.00 52.94 640 ASP A CA 1
ATOM 5261 C C . ASP A 1 640 ? -30.041 21.934 21.091 1.00 52.94 640 ASP A C 1
ATOM 5263 O O . ASP A 1 640 ? -29.900 22.534 22.162 1.00 52.94 640 ASP A O 1
ATOM 5267 N N . ALA A 1 641 ? -29.711 22.529 19.936 1.00 51.66 641 ALA A N 1
ATOM 5268 C CA . ALA A 1 641 ? -29.097 23.860 19.883 1.00 51.66 641 ALA A CA 1
ATOM 5269 C C . ALA A 1 641 ? -30.131 25.009 19.826 1.00 51.66 641 ALA A C 1
ATOM 5271 O O . ALA A 1 641 ? -31.102 24.933 19.071 1.00 51.66 641 ALA A O 1
ATOM 5272 N N . PRO A 1 642 ? -29.930 26.113 20.579 1.00 46.31 642 PRO A N 1
ATOM 5273 C CA . PRO A 1 642 ? -30.818 27.271 20.519 1.00 46.31 642 PRO A CA 1
ATOM 5274 C C . PRO A 1 642 ? -30.792 27.915 19.121 1.00 46.31 642 PRO A C 1
ATOM 5276 O O . PRO A 1 642 ? -29.720 27.985 18.508 1.00 46.31 642 PRO A O 1
ATOM 5279 N N . PRO A 1 643 ? -31.938 28.427 18.626 1.00 44.44 643 PRO A N 1
ATOM 5280 C CA . PRO A 1 643 ? -32.047 29.028 17.305 1.00 44.44 643 PRO A CA 1
ATOM 5281 C C . PRO A 1 643 ? -31.214 30.308 17.242 1.00 44.44 643 PRO A C 1
ATOM 5283 O O . PRO A 1 643 ? -31.655 31.387 17.626 1.00 44.44 643 PRO A O 1
ATOM 5286 N N . SER A 1 644 ? -29.978 30.177 16.771 1.00 52.31 644 SER A N 1
ATOM 5287 C CA . SER A 1 644 ? -29.120 31.298 16.406 1.00 52.31 644 SER A CA 1
ATOM 5288 C C . SER A 1 644 ? -28.977 31.341 14.887 1.00 52.31 644 SER A C 1
ATOM 5290 O O . SER A 1 644 ? -29.090 30.317 14.210 1.00 52.31 644 SER A O 1
ATOM 5292 N N . SER A 1 645 ? -28.702 32.524 14.337 1.00 48.69 645 SER A N 1
ATOM 5293 C CA . SER A 1 645 ? -28.493 32.746 12.898 1.00 48.69 645 SER A CA 1
ATOM 5294 C C . SER A 1 645 ? -27.418 31.842 12.271 1.00 48.69 645 SER A C 1
ATOM 5296 O O . SER A 1 645 ? -27.440 31.640 11.063 1.00 48.69 645 SER A O 1
ATOM 5298 N N . LYS A 1 646 ? -26.548 31.220 13.082 1.00 53.94 646 LYS A N 1
ATOM 5299 C CA . LYS A 1 646 ? -25.544 30.235 12.652 1.00 53.94 646 LYS A CA 1
ATOM 5300 C C . LYS A 1 646 ? -26.138 28.910 12.138 1.00 53.94 646 LYS A C 1
ATOM 5302 O O . LYS A 1 646 ? -25.463 28.205 11.398 1.00 53.94 646 LYS A O 1
ATOM 5307 N N . ILE A 1 647 ? -27.380 28.551 12.489 1.00 54.44 647 ILE A N 1
ATOM 5308 C CA . ILE A 1 647 ? -27.996 27.262 12.095 1.00 54.44 647 ILE A CA 1
ATOM 5309 C C . ILE A 1 647 ? -28.182 27.139 10.573 1.00 54.44 647 ILE A C 1
ATOM 5311 O O . ILE A 1 647 ? -28.062 26.041 10.030 1.00 54.44 647 ILE A O 1
ATOM 5315 N N . LEU A 1 648 ? -28.458 28.248 9.875 1.00 52.44 648 LEU A N 1
ATOM 5316 C CA . LEU A 1 648 ? -28.609 28.253 8.414 1.00 52.44 648 LEU A CA 1
ATOM 5317 C C . LEU A 1 648 ? -27.276 27.964 7.703 1.00 52.44 648 LEU A C 1
ATOM 5319 O O . LEU A 1 648 ? -27.257 27.138 6.791 1.00 52.44 648 LEU A O 1
ATOM 5323 N N . ASP A 1 649 ? -26.171 28.545 8.181 1.00 65.44 649 ASP A N 1
ATOM 5324 C CA . ASP A 1 649 ? -24.823 28.272 7.659 1.00 65.44 649 ASP A CA 1
ATOM 5325 C C . ASP A 1 649 ? -24.418 26.810 7.899 1.00 65.44 649 ASP A C 1
ATOM 5327 O O . ASP A 1 649 ? -23.853 26.159 7.019 1.00 65.44 649 ASP A O 1
ATOM 5331 N N . PHE A 1 650 ? -24.784 26.248 9.058 1.00 71.25 650 PHE A N 1
ATOM 5332 C CA . PHE A 1 650 ? -24.536 24.838 9.363 1.00 71.25 650 PHE A CA 1
ATOM 5333 C C . PHE A 1 650 ? -25.255 23.891 8.401 1.00 71.25 650 PHE A C 1
ATOM 5335 O O . PHE A 1 650 ? -24.637 22.944 7.921 1.00 71.25 650 PHE A O 1
ATOM 5342 N N . ARG A 1 651 ? -26.527 24.140 8.068 1.00 72.56 651 ARG A N 1
ATOM 5343 C CA . ARG A 1 651 ? -27.265 23.275 7.131 1.00 72.56 651 ARG A CA 1
ATOM 5344 C C . ARG A 1 651 ? -26.593 23.200 5.760 1.00 72.56 651 ARG A C 1
ATOM 5346 O O . ARG A 1 651 ? -26.420 22.101 5.249 1.00 72.56 651 ARG A O 1
ATOM 5353 N N . LEU A 1 652 ? -26.143 24.331 5.210 1.00 75.44 652 LEU A N 1
ATOM 5354 C CA . LEU A 1 652 ? -25.450 24.363 3.915 1.00 75.44 652 LEU A CA 1
ATOM 5355 C C . LEU A 1 652 ? -24.123 23.582 3.950 1.00 75.44 652 LEU A C 1
ATOM 5357 O O . LEU A 1 652 ? -23.805 22.823 3.029 1.00 75.44 652 LEU A O 1
ATOM 5361 N N . VAL A 1 653 ? -23.356 23.748 5.033 1.00 80.44 653 VAL A N 1
ATOM 5362 C CA . VAL A 1 653 ? -22.104 23.009 5.255 1.00 80.44 653 VAL A CA 1
ATOM 5363 C C . VAL A 1 653 ? -22.369 21.507 5.320 1.00 80.44 653 VAL A C 1
ATOM 5365 O O . VAL A 1 653 ? -21.629 20.735 4.712 1.00 80.44 653 VAL A O 1
ATOM 5368 N N . PHE A 1 654 ? -23.429 21.089 6.011 1.00 81.75 654 PHE A N 1
ATOM 5369 C CA . PHE A 1 654 ? -23.773 19.681 6.186 1.00 81.75 654 PHE A CA 1
ATOM 5370 C C . PHE A 1 654 ? -24.417 19.036 4.955 1.00 81.75 654 PHE A C 1
ATOM 5372 O O . PHE A 1 654 ? -24.154 17.864 4.702 1.00 81.75 654 PHE A O 1
ATOM 5379 N N . ASP A 1 655 ? -25.166 19.778 4.140 1.00 84.12 655 ASP A N 1
ATOM 5380 C CA . ASP A 1 655 ? -25.632 19.292 2.834 1.00 84.12 655 ASP A CA 1
ATOM 5381 C C . ASP A 1 655 ? -24.448 19.022 1.895 1.00 84.12 655 ASP A C 1
ATOM 5383 O O . ASP A 1 655 ? -24.385 17.984 1.228 1.00 84.12 655 ASP A O 1
ATOM 5387 N N . THR A 1 656 ? -23.472 19.935 1.888 1.00 87.50 656 THR A N 1
ATOM 5388 C CA . THR A 1 656 ? -22.217 19.765 1.141 1.00 87.50 656 THR A CA 1
ATOM 5389 C C . THR A 1 656 ? -21.433 18.567 1.675 1.00 87.50 656 THR A C 1
ATOM 5391 O O . THR A 1 656 ? -20.982 17.724 0.900 1.00 87.50 656 THR A O 1
ATOM 5394 N N . LEU A 1 657 ? -21.351 18.437 3.002 1.00 88.94 657 LEU A N 1
ATOM 5395 C CA . LEU A 1 657 ? -20.693 17.318 3.666 1.00 88.94 657 LEU A CA 1
ATOM 5396 C C . LEU A 1 657 ? -21.352 15.979 3.309 1.00 88.94 657 LEU A C 1
ATOM 5398 O O . LEU A 1 657 ? -20.648 15.041 2.955 1.00 88.94 657 LEU A O 1
ATOM 5402 N N . ALA A 1 658 ? -22.685 15.890 3.332 1.00 88.94 658 ALA A N 1
ATOM 5403 C CA . ALA A 1 658 ? -23.428 14.684 2.966 1.00 88.94 658 ALA A CA 1
ATOM 5404 C C . ALA A 1 658 ? -23.131 14.249 1.526 1.00 88.94 658 ALA A C 1
ATOM 5406 O O . ALA A 1 658 ? -22.890 13.071 1.260 1.00 88.94 658 ALA A O 1
ATOM 5407 N N . LYS A 1 659 ? -23.107 15.209 0.591 1.00 89.12 659 LYS A N 1
ATOM 5408 C CA . LYS A 1 659 ? -22.752 14.957 -0.811 1.00 89.12 659 LYS A CA 1
ATOM 5409 C C . LYS A 1 659 ? -21.316 14.443 -0.945 1.00 89.12 659 LYS A C 1
ATOM 5411 O O . LYS A 1 659 ? -21.068 13.505 -1.697 1.00 89.12 659 LYS A O 1
ATOM 5416 N N . ASN A 1 660 ? -20.374 15.037 -0.220 1.00 89.00 660 ASN A N 1
ATOM 5417 C CA . ASN A 1 660 ? -18.970 14.645 -0.297 1.00 89.00 660 ASN A CA 1
ATOM 5418 C C . ASN A 1 660 ? -18.707 13.295 0.382 1.00 89.00 660 ASN A C 1
ATOM 5420 O O . ASN A 1 660 ? -17.997 12.475 -0.190 1.00 89.00 660 ASN A O 1
ATOM 5424 N N . ILE A 1 661 ? -19.334 13.003 1.528 1.00 87.94 661 ILE A N 1
ATOM 5425 C CA . ILE A 1 661 ? -19.285 11.671 2.154 1.00 87.94 661 ILE A CA 1
ATOM 5426 C C . ILE A 1 661 ? -19.880 10.622 1.208 1.00 87.94 661 ILE A C 1
ATOM 5428 O O . ILE A 1 661 ? -19.282 9.564 1.041 1.00 87.94 661 ILE A O 1
ATOM 5432 N N . ALA A 1 662 ? -20.997 10.916 0.534 1.00 86.50 662 ALA A N 1
ATOM 5433 C CA . ALA A 1 662 ? -21.571 10.022 -0.471 1.00 86.50 662 ALA A CA 1
ATOM 5434 C C . ALA A 1 662 ? -20.566 9.716 -1.594 1.00 86.50 662 ALA A C 1
ATOM 5436 O O . ALA A 1 662 ? -20.349 8.557 -1.932 1.00 86.50 662 ALA A O 1
ATOM 5437 N N . ASN A 1 663 ? -19.874 10.734 -2.108 1.00 83.00 663 ASN A N 1
ATOM 5438 C CA . ASN A 1 663 ? -18.816 10.537 -3.098 1.00 83.00 663 ASN A CA 1
ATOM 5439 C C . ASN A 1 663 ? -17.652 9.682 -2.554 1.00 83.00 663 ASN A C 1
ATOM 5441 O O . ASN A 1 663 ? -17.114 8.849 -3.273 1.00 83.00 663 ASN A O 1
ATOM 5445 N N . LEU A 1 664 ? -17.270 9.835 -1.280 1.00 81.81 664 LEU A N 1
ATOM 5446 C CA . LEU A 1 664 ? -16.250 8.978 -0.659 1.00 81.81 664 LEU A CA 1
ATOM 5447 C C . LEU A 1 664 ? -16.703 7.516 -0.577 1.00 81.81 664 LEU A C 1
ATOM 5449 O O . LEU A 1 664 ? -15.935 6.627 -0.942 1.00 81.81 664 LEU A O 1
ATOM 5453 N N . VAL A 1 665 ? -17.943 7.260 -0.154 1.00 80.94 665 VAL A N 1
ATOM 5454 C CA . VAL A 1 665 ? -18.511 5.902 -0.113 1.00 80.94 665 VAL A CA 1
ATOM 5455 C C . VAL A 1 665 ? -18.536 5.282 -1.504 1.00 80.94 665 VAL A C 1
ATOM 5457 O O . VAL A 1 665 ? -18.093 4.149 -1.672 1.00 80.94 665 VAL A O 1
ATOM 5460 N N . TYR A 1 666 ? -18.978 6.037 -2.514 1.00 77.25 666 TYR A N 1
ATOM 5461 C CA . TYR A 1 666 ? -18.948 5.596 -3.910 1.00 77.25 666 TYR A CA 1
ATOM 5462 C C . TYR A 1 666 ? -17.531 5.202 -4.353 1.00 77.25 666 TYR A C 1
ATOM 5464 O O . TYR A 1 666 ? -17.331 4.178 -4.999 1.00 77.25 666 TYR A O 1
ATOM 5472 N N . LYS A 1 667 ? -16.524 5.960 -3.912 1.00 73.38 667 LYS A N 1
ATOM 5473 C CA . LYS A 1 667 ? -15.105 5.683 -4.160 1.00 73.38 667 LYS A CA 1
ATOM 5474 C C . LYS A 1 667 ? -14.522 4.556 -3.300 1.00 73.38 667 LYS A C 1
ATOM 5476 O O . LYS A 1 667 ? -13.305 4.406 -3.288 1.00 73.38 667 LYS A O 1
ATOM 5481 N N . GLY A 1 668 ? -15.326 3.797 -2.556 1.00 73.75 668 GLY A N 1
ATOM 5482 C CA . GLY A 1 668 ? -14.878 2.637 -1.778 1.00 73.75 668 GLY A CA 1
ATOM 5483 C C . GLY A 1 668 ? -14.344 2.942 -0.372 1.00 73.75 668 GLY A C 1
ATOM 5484 O O . GLY A 1 668 ? -13.774 2.047 0.264 1.00 73.75 668 GLY A O 1
ATOM 5485 N N . PHE A 1 669 ? -14.520 4.169 0.137 1.00 76.50 669 PHE A N 1
ATOM 5486 C CA . PHE A 1 669 ? -14.229 4.476 1.541 1.00 76.50 669 PHE A CA 1
ATOM 5487 C C . PHE A 1 669 ? -15.318 3.898 2.438 1.00 76.50 669 PHE A C 1
ATOM 5489 O O . PHE A 1 669 ? -16.477 4.297 2.355 1.00 76.50 669 PHE A O 1
ATOM 5496 N N . ALA A 1 670 ? -14.921 3.005 3.343 1.00 78.94 670 ALA A N 1
ATOM 5497 C CA . ALA A 1 670 ? -15.843 2.423 4.303 1.00 78.94 670 ALA A CA 1
ATOM 5498 C C . ALA A 1 670 ? -16.274 3.468 5.343 1.00 78.94 670 ALA A C 1
ATOM 5500 O O . ALA A 1 670 ? -15.427 4.064 6.021 1.00 78.94 670 ALA A O 1
ATOM 5501 N N . ILE A 1 671 ? -17.583 3.639 5.528 1.00 79.38 671 ILE A N 1
ATOM 5502 C CA . ILE A 1 671 ? -18.139 4.487 6.593 1.00 79.38 671 ILE A CA 1
ATOM 5503 C C . ILE A 1 671 ? -18.927 3.648 7.588 1.00 79.38 671 ILE A C 1
ATOM 5505 O O . ILE A 1 671 ? -19.539 2.640 7.247 1.00 79.38 671 ILE A O 1
ATOM 5509 N N . HIS A 1 672 ? -18.929 4.057 8.849 1.00 79.25 672 HIS A N 1
ATOM 5510 C CA . HIS A 1 672 ? -19.736 3.407 9.870 1.00 79.25 672 HIS A CA 1
ATOM 5511 C C . HIS A 1 672 ? -21.212 3.753 9.678 1.00 79.25 672 HIS A C 1
ATOM 5513 O O . HIS A 1 672 ? -21.598 4.918 9.698 1.00 79.25 672 HIS A O 1
ATOM 5519 N N . VAL A 1 673 ? -22.050 2.726 9.542 1.00 74.38 673 VAL A N 1
ATOM 5520 C CA . VAL A 1 673 ? -23.513 2.871 9.619 1.00 74.38 673 VAL A CA 1
ATOM 5521 C C . VAL A 1 673 ? -23.974 2.693 11.055 1.00 74.38 673 VAL A C 1
ATOM 5523 O O . VAL A 1 673 ? -24.861 3.391 11.537 1.00 74.38 673 VAL A O 1
ATOM 5526 N N . LEU A 1 674 ? -23.361 1.745 11.761 1.00 70.38 674 LEU A N 1
ATOM 5527 C CA . LEU A 1 674 ? -23.643 1.474 13.160 1.00 70.38 674 LEU A CA 1
ATOM 5528 C C . LEU A 1 674 ? -22.339 1.173 13.873 1.00 70.38 674 LEU A C 1
ATOM 5530 O O . LEU A 1 674 ? -21.634 0.249 13.486 1.00 70.38 674 LEU A O 1
ATOM 5534 N N . ARG A 1 675 ? -22.047 1.862 14.975 1.00 65.06 675 ARG A N 1
ATOM 5535 C CA . ARG A 1 675 ? -20.902 1.541 15.832 1.00 65.06 675 ARG A CA 1
ATOM 5536 C C . ARG A 1 675 ? -21.338 1.345 17.275 1.00 65.06 675 ARG A C 1
ATOM 5538 O O . ARG A 1 675 ? -22.339 1.887 17.737 1.00 65.06 675 ARG A O 1
ATOM 5545 N N . HIS A 1 676 ? -20.590 0.519 18.004 1.00 56.03 676 HIS A N 1
ATOM 5546 C CA . HIS A 1 676 ? -20.854 0.193 19.404 1.00 56.03 676 HIS A CA 1
ATOM 5547 C C . HIS A 1 676 ? -20.508 1.357 20.345 1.00 56.03 676 HIS A C 1
ATOM 5549 O O . HIS A 1 676 ? -19.632 1.177 21.178 1.00 56.03 676 HIS A O 1
ATOM 5555 N N . ARG A 1 677 ? -21.150 2.525 20.201 1.00 55.31 677 ARG A N 1
ATOM 5556 C CA . ARG A 1 677 ? -21.136 3.662 21.143 1.00 55.31 677 ARG A CA 1
ATOM 5557 C C . ARG A 1 677 ? -22.069 4.791 20.652 1.00 55.31 677 ARG A C 1
ATOM 5559 O O . ARG A 1 677 ? -21.600 5.639 19.905 1.00 55.31 677 ARG A O 1
ATOM 5566 N N . PRO A 1 678 ? -23.316 4.933 21.144 1.00 47.16 678 PRO A N 1
ATOM 5567 C CA . PRO A 1 678 ? -24.440 3.991 21.067 1.00 47.16 678 PRO A CA 1
ATOM 5568 C C . PRO A 1 678 ? -24.912 3.748 19.614 1.00 47.16 678 PRO A C 1
ATOM 5570 O O . PRO A 1 678 ? -24.550 4.485 18.710 1.00 47.16 678 PRO A O 1
ATOM 5573 N N . LEU A 1 679 ? -25.754 2.730 19.396 1.00 45.22 679 LEU A N 1
ATOM 5574 C CA . LEU A 1 679 ? -26.395 2.461 18.099 1.00 45.22 679 LEU A CA 1
ATOM 5575 C C . LEU A 1 679 ? -27.342 3.617 17.723 1.00 45.22 679 LEU A C 1
ATOM 5577 O O . LEU A 1 679 ? -28.516 3.596 18.092 1.00 45.22 679 LEU A O 1
ATOM 5581 N N . ILE A 1 680 ? -26.849 4.639 17.025 1.00 49.50 680 ILE A N 1
ATOM 5582 C CA . ILE A 1 680 ? -27.696 5.675 16.427 1.00 49.50 680 ILE A CA 1
ATOM 5583 C C . ILE A 1 680 ? -27.970 5.246 14.988 1.00 49.50 680 ILE A C 1
ATOM 5585 O O . ILE A 1 680 ? -27.209 5.543 14.081 1.00 49.50 680 ILE A O 1
ATOM 5589 N N . PHE A 1 681 ? -29.059 4.502 14.797 1.00 49.44 681 PHE A N 1
ATOM 5590 C CA . PHE A 1 681 ? -29.549 4.115 13.468 1.00 49.44 681 PHE A CA 1
ATOM 5591 C C . PHE A 1 681 ? -30.176 5.301 12.703 1.00 49.44 681 PHE A C 1
ATOM 5593 O O . PHE A 1 681 ? -30.321 5.244 11.490 1.00 49.44 681 PHE A O 1
ATOM 5600 N N . HIS A 1 682 ? -30.524 6.388 13.401 1.00 55.41 682 HIS A N 1
ATOM 5601 C CA . HIS A 1 682 ? -31.247 7.539 12.852 1.00 55.41 682 HIS A CA 1
ATOM 5602 C C . HIS A 1 682 ? -30.369 8.795 12.877 1.00 55.41 682 HIS A C 1
ATOM 5604 O O . HIS A 1 682 ? -30.606 9.701 13.669 1.00 55.41 682 HIS A O 1
ATOM 5610 N N . SER A 1 683 ? -29.314 8.818 12.063 1.00 71.88 683 SER A N 1
ATOM 5611 C CA . SER A 1 683 ? -28.618 10.068 11.743 1.00 71.88 683 SER A CA 1
ATOM 5612 C C . SER A 1 683 ? -29.267 10.668 10.497 1.00 71.88 683 SER A C 1
ATOM 5614 O O . SER A 1 683 ? -29.229 10.070 9.423 1.00 71.88 683 SER A O 1
ATOM 5616 N N . CYS A 1 684 ? -29.851 11.854 10.625 1.00 77.81 684 CYS A N 1
ATOM 5617 C CA . CYS A 1 684 ? -30.374 12.653 9.525 1.00 77.81 684 CYS A CA 1
ATOM 5618 C C . CYS A 1 684 ? -29.282 12.935 8.487 1.00 77.81 684 CYS A C 1
ATOM 5620 O O . CYS A 1 684 ? -29.547 12.912 7.289 1.00 77.81 684 CYS A O 1
ATOM 5622 N N . LEU A 1 685 ? -28.036 13.152 8.924 1.00 81.19 685 LEU A N 1
ATOM 5623 C CA . LEU A 1 685 ? -26.909 13.345 8.011 1.00 81.19 685 LEU A CA 1
ATOM 5624 C C . LEU A 1 685 ? -26.553 12.050 7.257 1.00 81.19 685 LEU A C 1
ATOM 5626 O O . LEU A 1 685 ? -26.222 12.106 6.071 1.00 81.19 685 LEU A O 1
ATOM 5630 N N . MET A 1 686 ? -26.678 10.881 7.895 1.00 82.69 686 MET A N 1
ATOM 5631 C CA . MET A 1 686 ? -26.555 9.590 7.205 1.00 82.69 686 MET A CA 1
ATOM 5632 C C . MET A 1 686 ? -27.687 9.398 6.189 1.00 82.69 686 MET A C 1
ATOM 5634 O O . MET A 1 686 ? -27.434 9.003 5.056 1.00 82.69 686 MET A O 1
ATOM 5638 N N . GLU A 1 687 ? -28.926 9.738 6.548 1.00 82.62 687 GLU A N 1
ATOM 5639 C CA . GLU A 1 687 ? -30.063 9.684 5.625 1.00 82.62 687 GLU A CA 1
ATOM 5640 C C . GLU A 1 687 ? -29.847 10.605 4.413 1.00 82.62 687 GLU A C 1
ATOM 5642 O O . GLU A 1 687 ? -30.085 10.199 3.274 1.00 82.62 687 GLU A O 1
ATOM 5647 N N . LEU A 1 688 ? -29.343 11.825 4.632 1.00 85.38 688 LEU A N 1
ATOM 5648 C CA . LEU A 1 688 ? -28.956 12.737 3.555 1.00 85.38 688 LEU A CA 1
ATOM 5649 C C . LEU A 1 688 ? -27.850 12.133 2.686 1.00 85.38 688 LEU A C 1
ATOM 5651 O O . LEU A 1 688 ? -27.964 12.169 1.466 1.00 85.38 688 LEU A O 1
ATOM 5655 N N . THR A 1 689 ? -26.827 11.533 3.292 1.00 85.50 689 THR A N 1
ATOM 5656 C CA . THR A 1 689 ? -25.721 10.876 2.576 1.00 85.50 689 THR A CA 1
ATOM 5657 C C . THR A 1 689 ? -26.239 9.739 1.689 1.00 85.50 689 THR A C 1
ATOM 5659 O O . THR A 1 689 ? -25.937 9.697 0.498 1.00 85.50 689 THR A O 1
ATOM 5662 N N . ILE A 1 690 ? -27.100 8.865 2.220 1.00 82.50 690 ILE A N 1
ATOM 5663 C CA . ILE A 1 690 ? -27.723 7.765 1.465 1.00 82.50 690 ILE A CA 1
ATOM 5664 C C . ILE A 1 690 ? -28.617 8.304 0.337 1.00 82.50 690 ILE A C 1
ATOM 5666 O O . ILE A 1 690 ? -28.592 7.783 -0.778 1.00 82.50 690 ILE A O 1
ATOM 5670 N N . LYS A 1 691 ? -29.371 9.385 0.575 1.00 84.44 691 LYS A N 1
ATOM 5671 C CA . LYS A 1 691 ? -30.155 10.051 -0.479 1.00 84.44 691 LYS A CA 1
ATOM 5672 C C . LYS A 1 691 ? -29.265 10.616 -1.584 1.00 84.44 691 LYS A C 1
ATOM 5674 O O . LYS A 1 691 ? -29.650 10.542 -2.747 1.00 84.44 691 LYS A O 1
ATOM 5679 N N . GLN A 1 692 ? -28.107 11.186 -1.247 1.00 86.44 692 GLN A N 1
ATOM 5680 C CA . GLN A 1 692 ? -27.151 11.681 -2.242 1.00 86.44 692 GLN A CA 1
ATOM 5681 C C . GLN A 1 692 ? -26.539 10.530 -3.048 1.00 86.44 692 GLN A C 1
ATOM 5683 O O . GLN A 1 692 ? -26.485 10.633 -4.270 1.00 86.44 692 GLN A O 1
ATOM 5688 N N . LEU A 1 693 ? -26.176 9.418 -2.395 1.00 80.19 693 LEU A N 1
ATOM 5689 C CA . LEU A 1 693 ? -25.718 8.193 -3.067 1.00 80.19 693 LEU A CA 1
ATOM 5690 C C . LEU A 1 693 ? -26.742 7.697 -4.094 1.00 80.19 693 LEU A C 1
ATOM 5692 O O . LEU A 1 693 ? -26.398 7.467 -5.250 1.00 80.19 693 LEU A O 1
ATOM 5696 N N . HIS A 1 694 ? -28.011 7.600 -3.693 1.00 80.81 694 HIS A N 1
ATOM 5697 C CA . HIS A 1 694 ? -29.086 7.171 -4.586 1.00 80.81 694 HIS A CA 1
ATOM 5698 C C . HIS A 1 694 ? -29.302 8.149 -5.752 1.00 80.81 694 HIS A C 1
ATOM 5700 O O . HIS A 1 694 ? -29.490 7.727 -6.888 1.00 80.81 694 HIS A O 1
ATOM 5706 N N . LYS A 1 695 ? -29.287 9.464 -5.492 1.00 79.44 695 LYS A N 1
ATOM 5707 C CA . LYS A 1 695 ? -29.478 10.492 -6.533 1.00 79.44 695 LYS A CA 1
ATOM 5708 C C . LYS A 1 695 ? -28.363 10.508 -7.573 1.00 79.44 695 LYS A C 1
ATOM 5710 O O . LYS A 1 695 ? -28.633 10.839 -8.721 1.00 79.44 695 LYS A O 1
ATOM 5715 N N . ALA A 1 696 ? -27.129 10.232 -7.162 1.00 69.94 696 ALA A N 1
ATOM 5716 C CA . ALA A 1 696 ? -25.971 10.341 -8.037 1.00 69.94 696 ALA A CA 1
ATOM 5717 C C . ALA A 1 696 ? -25.852 9.171 -9.028 1.00 69.94 696 ALA A C 1
ATOM 5719 O O . ALA A 1 696 ? -25.299 9.377 -10.103 1.00 69.94 696 ALA A O 1
ATOM 5720 N N . HIS A 1 697 ? -26.378 7.980 -8.702 1.00 63.12 697 HIS A N 1
ATOM 5721 C CA . HIS A 1 697 ? -25.993 6.756 -9.421 1.00 63.12 697 HIS A CA 1
ATOM 5722 C C . HIS A 1 697 ? -27.129 5.794 -9.820 1.00 63.12 697 HIS A C 1
ATOM 5724 O O . HIS A 1 697 ? -26.825 4.737 -10.375 1.00 63.12 697 HIS A O 1
ATOM 5730 N N . SER A 1 698 ? -28.422 6.087 -9.597 1.00 57.81 698 SER A N 1
ATOM 5731 C CA . SER A 1 698 ? -29.469 5.148 -10.049 1.00 57.81 698 SER A CA 1
ATOM 5732 C C . SER A 1 698 ? -30.884 5.708 -10.249 1.00 57.81 698 SER A C 1
ATOM 5734 O O . SER A 1 698 ? -31.455 6.304 -9.338 1.00 57.81 698 SER A O 1
ATOM 5736 N N . ASP A 1 699 ? -31.500 5.310 -11.371 1.00 58.19 699 ASP A N 1
ATOM 5737 C CA . ASP A 1 699 ? -32.961 5.152 -11.541 1.00 58.19 699 ASP A CA 1
ATOM 5738 C C . ASP A 1 699 ? -33.447 3.719 -11.174 1.00 58.19 699 ASP A C 1
ATOM 5740 O O . ASP A 1 699 ? -34.630 3.402 -11.288 1.00 58.19 699 ASP A O 1
ATOM 5744 N N . GLY A 1 700 ? -32.534 2.819 -10.773 1.00 62.56 700 GLY A N 1
ATOM 5745 C CA . GLY A 1 700 ? -32.793 1.402 -10.465 1.00 62.56 700 GLY A CA 1
ATOM 5746 C C . GLY A 1 700 ? -32.866 1.065 -8.961 1.00 62.56 700 GLY A C 1
ATOM 5747 O O . GLY A 1 700 ? -32.567 1.911 -8.123 1.00 62.56 700 GLY A O 1
ATOM 5748 N N . PRO A 1 701 ? -33.261 -0.171 -8.591 1.00 65.06 701 PRO A N 1
ATOM 5749 C CA . PRO A 1 701 ? -33.423 -0.577 -7.193 1.00 65.06 701 PRO A CA 1
ATOM 5750 C C . PRO A 1 701 ? -32.082 -0.734 -6.453 1.00 65.06 701 PRO A C 1
ATOM 5752 O O . PRO A 1 701 ? -31.130 -1.306 -6.982 1.00 65.06 701 PRO A O 1
ATOM 5755 N N . LEU A 1 702 ? -32.035 -0.288 -5.191 1.00 70.62 702 LEU A N 1
ATOM 5756 C CA . LEU A 1 702 ? -30.889 -0.473 -4.294 1.00 70.62 702 LEU A CA 1
ATOM 5757 C C . LEU A 1 702 ? -30.744 -1.952 -3.892 1.00 70.62 702 LEU A C 1
ATOM 5759 O O . LEU A 1 702 ? -31.649 -2.522 -3.279 1.00 70.62 702 LEU A O 1
ATOM 5763 N N . VAL A 1 703 ? -29.587 -2.555 -4.179 1.00 74.19 703 VAL A N 1
ATOM 5764 C CA . VAL A 1 703 ? -29.233 -3.917 -3.747 1.00 74.19 703 VAL A CA 1
ATOM 5765 C C . VAL A 1 703 ? -28.250 -3.836 -2.581 1.00 74.19 703 VAL A C 1
ATOM 5767 O O . VAL A 1 703 ? -27.211 -3.192 -2.689 1.00 74.19 703 VAL A O 1
ATOM 5770 N N . VAL A 1 704 ? -28.567 -4.499 -1.465 1.00 79.56 704 VAL A N 1
ATOM 5771 C CA . VAL A 1 704 ? -27.731 -4.505 -0.254 1.00 79.56 704 VAL A CA 1
ATOM 5772 C C . VAL A 1 704 ? -27.167 -5.903 -0.023 1.00 79.56 704 VAL A C 1
ATOM 5774 O O . VAL A 1 704 ? -27.913 -6.838 0.267 1.00 79.56 704 VAL A O 1
ATOM 5777 N N . LEU A 1 705 ? -25.842 -6.039 -0.102 1.00 83.19 705 LEU A N 1
ATOM 5778 C CA . LEU A 1 705 ? -25.121 -7.255 0.274 1.00 83.19 705 LEU A CA 1
ATOM 5779 C C . LEU A 1 705 ? -24.569 -7.107 1.694 1.00 83.19 705 LEU A C 1
ATOM 5781 O O . LEU A 1 705 ? -23.828 -6.173 1.983 1.00 83.19 705 LEU A O 1
ATOM 5785 N N . THR A 1 706 ? -24.899 -8.042 2.585 1.00 85.88 706 THR A N 1
ATOM 5786 C CA . THR A 1 706 ? -24.389 -8.042 3.966 1.00 85.88 706 THR A CA 1
ATOM 5787 C C . THR A 1 706 ? -23.588 -9.307 4.238 1.00 85.88 706 THR A C 1
ATOM 5789 O O . THR A 1 706 ? -24.086 -10.414 4.050 1.00 85.88 706 THR A O 1
ATOM 5792 N N . VAL A 1 707 ? -22.363 -9.152 4.746 1.00 85.94 707 VAL A N 1
ATOM 5793 C CA . VAL A 1 707 ? -21.504 -10.274 5.151 1.00 85.94 707 VAL A CA 1
ATOM 5794 C C . VAL A 1 707 ? -21.464 -10.370 6.676 1.00 85.94 707 VAL A C 1
ATOM 5796 O O . VAL A 1 707 ? -20.888 -9.519 7.356 1.00 85.94 707 VAL A O 1
ATOM 5799 N N . VAL A 1 708 ? -22.050 -11.436 7.222 1.00 86.62 708 VAL A N 1
ATOM 5800 C CA . VAL A 1 708 ? -22.109 -11.717 8.666 1.00 86.62 708 VAL A CA 1
ATOM 5801 C C . VAL A 1 708 ? -21.400 -13.035 8.960 1.00 86.62 708 VAL A C 1
ATOM 5803 O O . VAL A 1 708 ? -21.439 -13.966 8.167 1.00 86.62 708 VAL A O 1
ATOM 5806 N N . GLY A 1 709 ? -20.726 -13.122 10.103 1.00 85.50 709 GLY A N 1
ATOM 5807 C CA . GLY A 1 709 ? -20.011 -14.331 10.502 1.00 85.50 709 GLY A CA 1
ATOM 5808 C C . GLY A 1 709 ? -19.161 -14.114 11.744 1.00 85.50 709 GLY A C 1
ATOM 5809 O O . GLY A 1 709 ? -18.994 -12.974 12.201 1.00 85.50 709 GLY A O 1
ATOM 5810 N N . GLU A 1 710 ? -18.593 -15.200 12.264 1.00 80.12 710 GLU A N 1
ATOM 5811 C CA . GLU A 1 710 ? -17.773 -15.198 13.478 1.00 80.12 710 GLU A CA 1
ATOM 5812 C C . GLU A 1 710 ? -16.641 -14.164 13.406 1.00 80.12 710 GLU A C 1
ATOM 5814 O O . GLU A 1 710 ? -16.104 -13.845 12.343 1.00 80.12 710 GLU A O 1
ATOM 5819 N N . GLN A 1 711 ? -16.276 -13.565 14.536 1.00 76.19 711 GLN A N 1
ATOM 5820 C CA . GLN A 1 711 ? -15.142 -12.650 14.579 1.00 76.19 711 GLN A CA 1
ATOM 5821 C C . GLN A 1 711 ? -13.876 -13.320 14.019 1.00 76.19 711 GLN A C 1
ATOM 5823 O O . GLN A 1 711 ? -13.658 -14.507 14.212 1.00 76.19 711 GLN A O 1
ATOM 5828 N N . SER A 1 712 ? -13.020 -12.549 13.343 1.00 72.94 712 SER A N 1
ATOM 5829 C CA . SER A 1 712 ? -11.766 -13.056 12.766 1.00 72.94 712 SER A CA 1
ATOM 5830 C C . SER A 1 712 ? -11.939 -14.072 11.621 1.00 72.94 712 SER A C 1
ATOM 5832 O O . SER A 1 712 ? -10.945 -14.607 11.149 1.00 72.94 712 SER A O 1
ATOM 5834 N N . SER A 1 713 ? -13.152 -14.271 11.090 1.00 80.25 713 SER A N 1
ATOM 5835 C CA . SER A 1 713 ? -13.428 -15.133 9.925 1.00 80.25 713 SER A CA 1
ATOM 5836 C C . SER A 1 713 ? -13.088 -14.491 8.563 1.00 80.25 713 SER A C 1
ATOM 5838 O O . SER A 1 713 ? -13.757 -14.747 7.567 1.00 80.25 713 SER A O 1
ATOM 5840 N N . ALA A 1 714 ? -12.117 -13.573 8.527 1.00 81.06 714 ALA A N 1
ATOM 5841 C CA . ALA A 1 714 ? -11.652 -12.879 7.318 1.00 81.06 714 ALA A CA 1
ATOM 5842 C C . ALA A 1 714 ? -12.707 -12.083 6.504 1.00 81.06 714 ALA A C 1
ATOM 5844 O O . ALA A 1 714 ? -12.437 -11.740 5.363 1.00 81.06 714 ALA A O 1
ATOM 5845 N N . LYS A 1 715 ? -13.866 -11.704 7.071 1.00 86.56 715 LYS A N 1
ATOM 5846 C CA . LYS A 1 715 ? -14.934 -10.954 6.357 1.00 86.56 715 LYS A CA 1
ATOM 5847 C C . LYS A 1 715 ? -14.458 -9.683 5.648 1.00 86.56 715 LYS A C 1
ATOM 5849 O O . LYS A 1 715 ? -14.7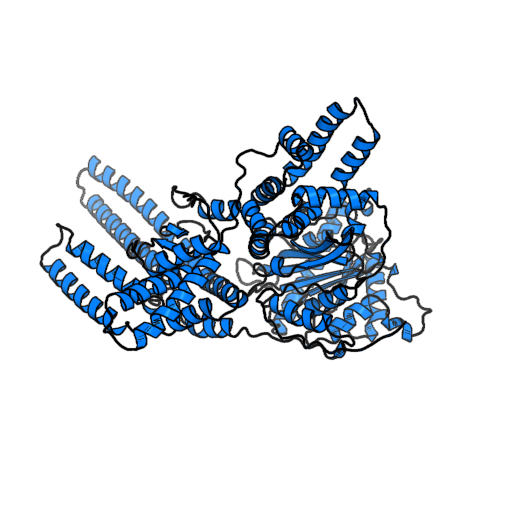31 -9.509 4.472 1.00 86.56 715 LYS A O 1
ATOM 5854 N N . SER A 1 716 ? -13.736 -8.801 6.342 1.00 81.50 716 SER A N 1
ATOM 5855 C CA . SER A 1 716 ? -13.188 -7.587 5.719 1.00 81.50 716 SER A CA 1
ATOM 5856 C C . SER A 1 716 ? -12.131 -7.916 4.668 1.00 81.50 716 SER A C 1
ATOM 5858 O O . SER A 1 716 ? -12.046 -7.230 3.662 1.00 81.50 716 SER A O 1
ATOM 5860 N N . SER A 1 717 ? -11.360 -8.991 4.861 1.00 77.88 717 SER A N 1
ATOM 5861 C CA . SER A 1 717 ? -10.414 -9.457 3.845 1.00 77.88 717 SER A CA 1
ATOM 5862 C C . SER A 1 717 ? -11.142 -9.970 2.608 1.00 77.88 717 SER A C 1
ATOM 5864 O O . SER A 1 717 ? -10.696 -9.684 1.506 1.00 77.88 717 SER A O 1
ATOM 5866 N N . LEU A 1 718 ? -12.263 -10.676 2.790 1.00 78.50 718 LEU A N 1
ATOM 5867 C CA . LEU A 1 718 ? -13.141 -11.109 1.711 1.00 78.50 718 LEU A CA 1
ATOM 5868 C C . LEU A 1 718 ? -13.720 -9.897 0.987 1.00 78.50 718 LEU A C 1
ATOM 5870 O O . LEU A 1 718 ? -13.548 -9.804 -0.211 1.00 78.50 718 LEU A O 1
ATOM 5874 N N . LEU A 1 719 ? -14.315 -8.931 1.692 1.00 80.38 719 LEU A N 1
ATOM 5875 C CA . LEU A 1 719 ? -14.880 -7.733 1.061 1.00 80.38 719 LEU A CA 1
ATOM 5876 C C . LEU A 1 719 ? -13.821 -6.914 0.307 1.00 80.38 719 LEU A C 1
ATOM 5878 O O . LEU A 1 719 ? -14.053 -6.516 -0.828 1.00 80.38 719 LEU A O 1
ATOM 5882 N N . ASN A 1 720 ? -12.631 -6.726 0.880 1.00 75.81 720 ASN A N 1
ATOM 5883 C CA . ASN A 1 720 ? -11.539 -6.035 0.193 1.00 75.81 720 ASN A CA 1
ATOM 5884 C C . ASN A 1 720 ? -10.999 -6.834 -0.991 1.00 75.81 720 ASN A C 1
ATOM 5886 O O . ASN A 1 720 ? -10.610 -6.250 -1.991 1.00 75.81 720 ASN A O 1
ATOM 5890 N N . ALA A 1 721 ? -10.923 -8.161 -0.891 1.00 68.88 721 ALA A N 1
ATOM 5891 C CA . ALA A 1 721 ? -10.519 -8.979 -2.023 1.00 68.88 721 ALA A CA 1
ATOM 5892 C C . ALA A 1 721 ? -11.593 -8.897 -3.111 1.00 68.88 721 ALA A C 1
ATOM 5894 O O . ALA A 1 721 ? -11.295 -8.490 -4.219 1.00 68.88 721 ALA A O 1
ATOM 5895 N N . THR A 1 722 ? -12.846 -9.191 -2.783 1.00 70.12 722 THR A N 1
ATOM 5896 C CA . THR A 1 722 ? -13.972 -9.294 -3.711 1.00 70.12 722 THR A CA 1
ATOM 5897 C C . THR A 1 722 ? -14.383 -7.970 -4.341 1.00 70.12 722 THR A C 1
ATOM 5899 O O . THR A 1 722 ? -14.711 -7.965 -5.519 1.00 70.12 722 THR A O 1
ATOM 5902 N N . PHE A 1 723 ? -14.355 -6.858 -3.612 1.00 71.81 723 PHE A N 1
ATOM 5903 C CA . PHE A 1 723 ? -14.879 -5.566 -4.078 1.00 71.81 723 PHE A CA 1
ATOM 5904 C C . PHE A 1 723 ? -13.808 -4.465 -4.089 1.00 71.81 723 PHE A C 1
ATOM 5906 O O . PHE A 1 723 ? -14.097 -3.321 -4.408 1.00 71.81 723 PHE A O 1
ATOM 5913 N N . GLY A 1 724 ? -12.566 -4.770 -3.684 1.00 66.31 724 GLY A N 1
ATOM 5914 C CA . GLY A 1 724 ? -11.528 -3.750 -3.466 1.00 66.31 724 GLY A CA 1
ATOM 5915 C C . GLY A 1 724 ? -11.965 -2.613 -2.559 1.00 66.31 724 GLY A C 1
ATOM 5916 O O . GLY A 1 724 ? -11.436 -1.511 -2.657 1.00 66.31 724 GLY A O 1
ATOM 5917 N N . SER A 1 725 ? -12.922 -2.885 -1.674 1.00 70.31 725 SER A N 1
ATOM 5918 C CA . SER A 1 725 ? -13.290 -1.978 -0.604 1.00 70.31 725 SER A CA 1
ATOM 5919 C C . SER A 1 725 ? -12.084 -1.735 0.299 1.00 70.31 725 SER A C 1
ATOM 5921 O O . SER A 1 725 ? -11.195 -2.584 0.419 1.00 70.31 725 SER A O 1
ATOM 5923 N N . ASN A 1 726 ? -12.069 -0.600 0.991 1.00 72.25 726 ASN A N 1
ATOM 5924 C CA . ASN A 1 726 ? -11.010 -0.285 1.941 1.00 72.25 726 ASN A CA 1
ATOM 5925 C C . ASN A 1 726 ? -11.418 -0.605 3.393 1.00 72.25 726 ASN A C 1
ATOM 5927 O O . ASN A 1 726 ? -11.209 0.191 4.310 1.00 72.25 726 ASN A O 1
ATOM 5931 N N . PHE A 1 727 ? -12.039 -1.771 3.642 1.00 77.81 727 PHE A N 1
ATOM 5932 C CA . PHE A 1 727 ? -12.345 -2.173 5.018 1.00 77.81 727 PHE A CA 1
ATOM 5933 C C . PHE A 1 727 ? -11.061 -2.489 5.773 1.00 77.81 727 PHE A C 1
ATOM 5935 O O . PHE A 1 727 ? -10.128 -3.122 5.279 1.00 77.81 727 PHE A O 1
ATOM 5942 N N . ARG A 1 728 ? -11.026 -2.133 7.051 1.00 74.12 728 ARG A N 1
ATOM 5943 C CA . ARG A 1 728 ? -9.875 -2.455 7.884 1.00 74.12 728 ARG A CA 1
ATOM 5944 C C . ARG A 1 728 ? -9.718 -3.968 8.066 1.00 74.12 728 ARG A C 1
ATOM 5946 O O . ARG A 1 728 ? -10.601 -4.642 8.598 1.00 74.12 728 ARG A O 1
ATOM 5953 N N . VAL A 1 729 ? -8.532 -4.483 7.748 1.00 70.19 729 VAL A N 1
ATOM 5954 C CA . VAL A 1 729 ? -8.136 -5.876 7.997 1.00 70.19 729 VAL A CA 1
ATOM 5955 C C . VAL A 1 729 ? -7.055 -5.941 9.067 1.00 70.19 729 VAL A C 1
ATOM 5957 O O . VAL A 1 729 ? -6.098 -5.174 9.055 1.00 70.19 729 VAL A O 1
ATOM 5960 N N . SER A 1 730 ? -7.208 -6.836 10.041 1.00 62.12 730 SER A N 1
ATOM 5961 C CA . SER A 1 730 ? -6.155 -7.124 11.019 1.00 62.12 730 SER A CA 1
ATOM 5962 C C . SER A 1 730 ? -6.419 -8.457 11.723 1.00 62.12 730 SER A C 1
ATOM 5964 O O . SER A 1 730 ? -7.549 -8.939 11.710 1.00 62.12 730 SER A O 1
ATOM 5966 N N . SER A 1 731 ? -5.403 -9.038 12.368 1.00 50.34 731 SER A N 1
ATOM 5967 C CA . SER A 1 731 ? -5.575 -10.215 13.230 1.00 50.34 731 SER A CA 1
ATOM 5968 C C . SER A 1 731 ? -6.503 -9.899 14.420 1.00 50.34 731 SER A C 1
ATOM 5970 O O . SER A 1 731 ? -6.303 -8.905 15.124 1.00 50.34 731 SER A O 1
ATOM 5972 N N . GLY A 1 732 ? -7.542 -10.711 14.648 1.00 56.16 732 GLY A N 1
ATOM 5973 C CA . GLY A 1 732 ? -8.525 -10.517 15.728 1.00 56.16 732 GLY A CA 1
ATOM 5974 C C . GLY A 1 732 ? -9.757 -9.672 15.344 1.00 56.16 732 GLY A C 1
ATOM 5975 O O . GLY A 1 732 ? -10.151 -9.608 14.182 1.00 56.16 732 GLY A O 1
ATOM 5976 N N . ARG A 1 733 ? -10.404 -9.021 16.331 1.00 59.00 733 ARG A N 1
ATOM 5977 C CA . ARG A 1 733 ? -11.563 -8.130 16.097 1.00 59.00 733 ARG A CA 1
ATOM 5978 C C . ARG A 1 733 ? -11.117 -6.886 15.324 1.00 59.00 733 ARG A C 1
ATOM 5980 O O . ARG A 1 733 ? -10.559 -5.972 15.921 1.00 59.00 733 ARG A O 1
ATOM 5987 N N . CYS A 1 734 ? -11.338 -6.865 14.013 1.00 66.50 734 CYS A N 1
ATOM 5988 C CA . CYS A 1 734 ? -11.049 -5.713 13.153 1.00 66.50 734 CYS A CA 1
ATOM 5989 C C . CYS A 1 734 ? -12.273 -4.805 12.956 1.00 66.50 734 CYS A C 1
ATOM 5991 O O . CYS A 1 734 ? -12.151 -3.585 13.013 1.00 66.50 734 CYS A O 1
ATOM 5993 N N . THR A 1 735 ? -13.451 -5.402 12.773 1.00 68.06 735 THR A N 1
ATOM 5994 C CA . THR A 1 735 ? -14.714 -4.695 12.538 1.00 68.06 735 THR A CA 1
ATOM 5995 C C . THR A 1 735 ? -15.478 -4.524 13.851 1.00 68.06 735 THR A C 1
ATOM 5997 O O . THR A 1 735 ? -15.743 -5.493 14.571 1.00 68.06 735 THR A O 1
ATOM 6000 N N . ILE A 1 736 ? -15.853 -3.286 14.165 1.00 70.19 736 ILE A N 1
ATOM 6001 C CA . ILE A 1 736 ? -16.727 -2.948 15.292 1.00 70.19 736 ILE A CA 1
ATOM 6002 C C . ILE A 1 736 ? -17.980 -2.296 14.714 1.00 70.19 736 ILE A C 1
ATOM 6004 O O . ILE A 1 736 ? -17.902 -1.175 14.225 1.00 70.19 736 ILE A O 1
ATOM 6008 N N . GLY A 1 737 ? -19.117 -2.992 14.797 1.00 75.94 737 GLY A N 1
ATOM 6009 C CA . GLY A 1 737 ? -20.387 -2.510 14.255 1.00 75.94 737 GLY A CA 1
ATOM 6010 C C . GLY A 1 737 ? -20.626 -2.913 12.795 1.00 75.94 737 GLY A C 1
ATOM 6011 O O . GLY A 1 737 ? -20.144 -3.963 12.371 1.00 75.94 737 GLY A O 1
ATOM 6012 N N . ILE A 1 738 ? -21.391 -2.103 12.064 1.00 80.44 738 ILE A N 1
ATOM 6013 C CA . ILE A 1 738 ? -21.749 -2.271 10.651 1.00 80.44 738 ILE A CA 1
ATOM 6014 C C . ILE A 1 738 ? -21.176 -1.093 9.872 1.00 80.44 738 ILE A C 1
ATOM 6016 O O . ILE A 1 738 ? -21.287 0.058 10.299 1.00 80.44 738 ILE A O 1
ATOM 6020 N N . TYR A 1 739 ? -20.578 -1.405 8.732 1.00 81.06 739 TYR A N 1
ATOM 6021 C CA . TYR A 1 739 ? -20.040 -0.435 7.796 1.00 81.06 739 TYR A CA 1
ATOM 6022 C C . TYR A 1 739 ? -20.804 -0.538 6.477 1.00 81.06 739 TYR A C 1
ATOM 6024 O O . TYR A 1 739 ? -21.313 -1.617 6.159 1.00 81.06 739 TYR A O 1
ATOM 6032 N N . LEU A 1 740 ? -20.863 0.580 5.761 1.00 78.69 740 LEU A N 1
ATOM 6033 C CA . LEU A 1 740 ? -21.225 0.655 4.353 1.00 78.69 740 LEU A CA 1
ATOM 6034 C C . LEU A 1 740 ? -19.943 0.679 3.527 1.00 78.69 740 LEU A C 1
ATOM 6036 O O . LEU A 1 740 ? -19.022 1.437 3.929 1.00 78.69 740 LEU A O 1
#

Secondary structure (DSSP, 8-state):
---------------S---------------HHHHHHHHHHHHHHHTT-SS--HHHHHHHT----SPP-HHHHHHHHHHT---HHHHHHHHHT-S-HHHHHHHHHHHHHHHHHHHTTT-SHHHHHHHHHHHT--HHHHHHHHHHHS-HHHHHHHHHHHHHTT--EE-EEEEE-TTTSSEEEEE-THHHHTTTSS--PEEEEEEE-GGGTTS-SGGGHHHH-TT--GGGG---GGGHHHHTT-EEEEEEEEEPSS-TTSSSPPEEEEEEEEE-S---SHHHHHHHHHHHTT-SEEEEEEEGGGSPPTTS-TTGGGSSHHHHHHHHHHH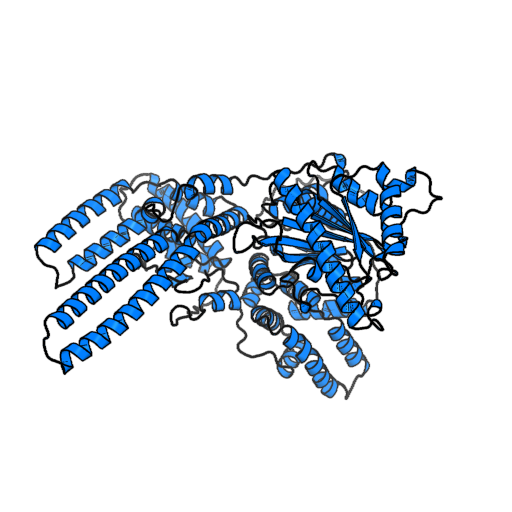SSS--EEEEEEE-TTTT-HHHHHHHHHHHHHHHGGG--TTEEEEEE---STTTTTT--HHHHHHHHHHHHHHHHHHHHHHHHHHHHTTPPPP--HHHHHHHHHHHHH-SS--GGG--------HHHHHHHHHHTT--SSS-HHHHHSHHHHHHHHHHHHHHHHT-TT--HHHHHHHHHHHHHHHHHHHHT-S--HHHHHHHHHHHTS-HHHHHHHHHHHHHHHHTTHHHHHHHHHHHHHHHHHHHHHHHHHHHHHHHH---HHHHHHHHHHHHHHHHHHHHHHHHHHHHHHT---HHHHHHHHHHHHHHHHHTS---THHHHHHHHHHHHHHHHHHHHHTT---EEE-SSS-----HHHHHHHHHHHHHH-SSPPP------STTSSHHHHHHHHH-------SS----SEE-

Foldseek 3Di:
DDDDDDDDDDDDDDDQDPPDDDDDDDDDDDDPLQLVLLVLVLCLQLVPDLAQDLVLLVLLQDDDPDQDALVVVLVCVVVSHHCLSNLLLQLLVPVCVVVVLVNLVVNLVVVCVVCVVPDDVVSVSSVVSSVLDDPVSSLVSNLRSHDLLLLLLSLVSCQVSFAWRFQKFWDQNSPPRDIDIDGRCSSCFLVFAQDLAAEEEEDEDQVCAQLCPLVLVVLQFVPHDPVRSDDDPSCQVRQAQTWIWGKGWDFAPPQPPDPVGDIHIHIYTYGHHDNPDPLSVLLLLLSLLQHQEYEYEYEPVLPDDPPDDPVCVCVGPCNVNLVLNVLEPDQHQYEYEYADCPVVDPVVQVVSQVSVCVVCVVVVRPNYHYYYAHRPHPVSCPPDDPVNVVVRSVVSNVRSNVSVNVSVVVCVVVVPDHRGGPVSSVVSSPVVSVDPDDPSSNDYRDDDDDPLLVLCCVLPVPAALPDQQCCQQQVLLQLLLVLVVLVVVLPDPPDDPVNNVVSVVVNVVSVVVNVVVLDQDPNNVSLLCCLQPDRPSSQSSNQVSLVVQLVVPVVVLVVQLVVLVVVLVVLVVVLVVLVVVCVPVPDDPVSVVVNVVSVVVNVVSVVVNVSSVSSNVSSPDHSQSSVVSVLSSQCCCVPPDDDDPCSVVVVVSLLSSLLSVLVCVSSQEKHACAFVSPGPNDRPSPVSNVVNNDVVDDPDDDDDDDDDDDWQPCRQVCCCSSSVHPQADDGTHRDGHDID

Mean predicted aligned error: 12.26 Å